Protein 1N71 (pdb70)

Sequence (718 aa):
MIISEFDRNNPVLKDQLSDLLRLTWPEEYGDSSAEEVEEMMNPERIAVAAVDQDELVGFIGAIPQYGITGWELHPLVVESSRRKNQIGTRLVNYLEKEVASRGGITIYLGTDDLDHGTTLSQTDLYEHTFDKVASIQNLREHPYEFYEKLGYKIVGVLPNANGWDKPDIWMAKTIIPRPDMIISEFDRNNPVLKDQLSDLLRLTWPEEYGDSSAEEVEEMMNPERIAVAAVDQDELVGFIGAIPQYGITGWELHPLVVESSRRKNQIGTRLVNYLEKEVASRGGITIYLGTDDLDHGTTLSQTDLYEHTFDKVASIQNLREHPYEFYEKLGYKIVGVLPNANGWDKPDIWMAKTIIPRPMIISEFDRNNPVLKDQLSDLLRLTWPEEYGDSSAEEVEEMMNPERIAVAAVDQDELVGFIGAIPQYGITGWELHPLVVESSRRKNQIGTRLVNYLEKEVASRGGITIYLGTDDLDHGTTLSQTDLYEHTFDKVASIQNLREHPYEFYEKLGYKIVGVLPNANGWDKPDIWMAKTIIPRPMIISEFDRNNPVLKDQLSDLLRLTWPEEYGDSSAEEVEEMMNPERIAVAAVDQDELVGFIGAIPQYGITGWELHPLVVESSRRKNQIGTRLVNYLEKEVASRGGITIYLGTDDLDHGTTLSQTDLYEHTFDKVASIQNLREHPYEFYEKLGYKIVGVLPNANGWDKPDIWMAKTIIPRPD

CATH classification: 3.40.630.30

Secondary structure (DSSP, 8-state):
-EEEE--TT-HHHHHHHHHHHHHH-TTTSSSTHHHHHHHHT-TTSEEEEEEETTEEEEEEEEEEEETTTEEEEEEEEE-TTS-SSSHHHHHHHHHHHHHHHTT--EEEEEEE-SSS-BTTSSS-TTSSHHHHHHT--BSS--THHHHHHTT-EEEEEETTTTSTT--EEEEEEE-SPPP-/-EEEE--TT-HHHHHHHHHHHHHH-TTTSSTTHHHHHHHTT-TTSEEEEEEETTEEEEEEEEEEEETTTEEEEEEEEE-GGG-SSSHHHHHHHHHHHHHHHTT--EEEEEEE-SSS-BTTSSS-TTSSHHHHHHT--BSS--THHHHHTTT-EEEEEETTTTSTT--EEEEEEE-S---/-EEEE--TT-HHHHHHHHHHHHHH-TTTSSTTHHHHHHHHT-TTSEEEEEEETTEEEEEEEEEEEETTTEEEEEEEEE-GGG-SSSHHHHHHHHHHHHHHHTT--EEEEEEE--SS-BTTSSS-TTSSHHHHHHT--BSS--THHHHHHTT-EEEEEETTTTSTT--EEEEEEE-S---/-EEEE--TT-HHHHHHHHHHHHHH-TTTSSSSHHHHHHHHT-TTSEEEEEEETTEEEEEEEEEEEETTTEEEEEEEEE-GGG-SSSHHHHHHHHHHHHHHHTT--EEEEEEE-SSS-BTTSSS-TTSSHHHHHHT--BSS--THHHHHHTT-EEEEEETTTTSTT--EEEEEEE-S----

Solvent-accessible surface area: 33744 Å² total; per-residue (Å²): 71,117,23,45,105,10,71,77,131,50,91,94,21,54,88,42,0,6,70,10,0,96,94,41,99,62,176,114,10,50,138,59,0,56,117,52,4,98,103,6,7,57,106,92,32,4,6,0,3,0,26,35,181,108,76,2,0,0,0,0,3,0,21,30,89,32,68,111,21,0,8,40,10,68,8,30,4,15,32,88,54,45,95,120,70,111,9,11,29,100,0,0,54,56,0,18,132,28,0,33,92,92,37,0,10,0,0,18,4,35,14,50,2,87,44,63,1,0,52,0,2,120,34,46,5,44,94,138,2,33,98,44,5,81,61,20,110,43,75,40,88,16,69,6,67,62,20,70,167,24,47,6,68,7,0,0,0,0,1,7,0,42,9,63,27,90,0,4,0,11,0,0,46,31,29,61,123,87,92,200,87,121,41,42,91,8,76,62,134,52,91,95,16,40,88,49,0,13,69,18,0,99,144,43,86,78,165,98,5,34,146,71,3,70,105,40,2,83,88,8,16,66,118,92,36,1,0,0,2,0,29,34,170,93,72,4,0,0,0,0,4,0,16,19,86,34,66,107,28,0,4,40,8,57,8,28,6,14,37,83,100,72,116,185,105,105,12,13,31,145,0,0,56,66,0,19,148,24,0,34,92,93,34,1,14,0,0,18,5,35,13,50,0,94,70,65,1,0,44,0,3,123,33,28,4,58,100,129,3,38,97,46,9,88,75,27,115,43,82,156,148,13,67,7,66,64,21,69,170,28,48,6,78,9,0,0,0,0,0,3,0,38,10,61,27,81,1,4,0,12,0,0,44,33,30,57,121,113,143,62,120,27,50,91,7,79,64,133,37,90,93,17,45,84,58,0,9,69,19,0,87,146,42,94,77,171,108,3,32,153,53,0,75,107,61,3,93,84,6,13,54,119,88,31,0,0,0,2,0,36,31,164,120,81,5,0,0,1,0,4,0,17,20,86,36,67,106,28,0,5,38,8,58,7,27,6,16,36,78,97,76,119,194,90,132,3,12,40,105,0,1,67,68,0,19,156,22,0,35,94,92,34,2,17,0,0,20,5,34,13,51,0,99,70,52,0,0,44,0,3,112,34,44,4,57,97,124,2,41,93,43,9,88,67,29,115,45,85,141,152,12,69,11,63,61,19,71,161,26,46,6,73,9,0,0,0,0,0,4,0,40,10,61,28,75,1,4,0,12,0,0,47,32,30,63,122,103,132,58,118,22,46,106,9,75,63,131,46,88,101,23,52,88,42,0,12,68,9,0,114,108,36,93,54,155,119,20,15,151,49,4,71,117,48,4,104,87,6,9,57,113,96,38,2,4,0,3,0,30,32,158,121,77,4,0,0,0,0,3,0,23,29,86,31,66,109,22,0,7,42,10,66,7,29,3,17,43,79,41,44,89,108,76,116,3,11,26,108,0,0,78,67,0,19,162,25,0,35,93,96,36,0,10,0,0,21,5,36,15,49,1,96,41,53,2,0,52,0,3,120,31,42,4,40,94,134,4,31,99,47,5,78,63,18,112,44,73,42,85,18,71,8,63,62,21,74,162,29,47,6,68,7,0,0,0,0,1,5,0,40,10,63,29,90,1,4,0,12,0,0,46,30,29,58,118,90,84,207

Structure (mmCIF, N/CA/C/O backbone):
data_1N71
#
_entry.id   1N71
#
_cell.length_a   73.190
_cell.length_b   76.920
_cell.length_c   130.150
_cell.angle_alpha   90.00
_cell.angle_beta   90.00
_cell.angle_gamma   90.00
#
_symmetry.space_group_name_H-M   'P 21 21 21'
#
loop_
_entity.id
_entity.type
_entity.pdbx_description
1 polymer "aac(6')-Ii"
2 non-polymer 'COENZYME A'
3 non-polymer 'SULFATE ION'
4 water water
#
loop_
_atom_site.group_PDB
_atom_site.id
_atom_site.type_symbol
_atom_site.label_atom_id
_atom_site.label_alt_id
_atom_site.label_comp_id
_atom_site.label_asym_id
_atom_site.label_entity_id
_atom_site.label_seq_id
_atom_site.pdbx_PDB_ins_code
_atom_site.Cartn_x
_atom_site.Cartn_y
_atom_site.Cartn_z
_atom_site.occupancy
_atom_site.B_iso_or_equiv
_atom_site.auth_seq_id
_atom_site.auth_comp_id
_atom_site.auth_asym_id
_atom_site.auth_atom_id
_atom_site.pdbx_PDB_model_num
ATOM 1 N N . MET A 1 1 ? 16.379 84.926 76.152 1.00 43.93 1 MET A N 1
ATOM 2 C CA . MET A 1 1 ? 16.784 85.710 77.354 1.00 44.19 1 MET A CA 1
ATOM 3 C C . MET A 1 1 ? 17.032 87.168 76.980 1.00 42.76 1 MET A C 1
ATOM 4 O O . MET A 1 1 ? 17.127 87.499 75.798 1.00 42.13 1 MET A O 1
ATOM 9 N N . ILE A 1 2 ? 17.142 88.041 77.977 1.00 40.57 2 ILE A N 1
ATOM 10 C CA . ILE A 1 2 ? 17.334 89.457 77.692 1.00 39.58 2 ILE A CA 1
ATOM 11 C C . ILE A 1 2 ? 18.609 90.117 78.211 1.00 37.38 2 ILE A C 1
ATOM 12 O O . ILE A 1 2 ? 19.155 89.741 79.249 1.00 35.38 2 ILE A O 1
ATOM 17 N N . ILE A 1 3 ? 19.062 91.119 77.462 1.00 35.00 3 ILE A N 1
ATOM 18 C CA . ILE A 1 3 ? 20.251 91.890 77.801 1.00 33.84 3 ILE A CA 1
ATOM 19 C C . ILE A 1 3 ? 19.779 93.264 78.270 1.00 33.29 3 ILE A C 1
ATOM 20 O O . ILE A 1 3 ? 19.120 93.985 77.519 1.00 31.73 3 ILE A O 1
ATOM 25 N N . SER A 1 4 ? 20.105 93.629 79.505 1.00 30.86 4 SER A N 1
ATOM 26 C CA . SER A 1 4 ? 19.691 94.925 80.028 1.00 30.53 4 SER A CA 1
ATOM 27 C C . SER A 1 4 ? 20.685 95.439 81.059 1.00 29.40 4 SER A C 1
ATOM 28 O O . SER A 1 4 ? 21.632 94.742 81.419 1.00 28.33 4 SER A O 1
ATOM 31 N N . GLU A 1 5 ? 20.468 96.663 81.533 1.00 29.51 5 GLU A N 1
ATOM 32 C CA . GLU A 1 5 ? 21.354 97.241 82.533 1.00 30.99 5 GLU A CA 1
ATOM 33 C C . GLU A 1 5 ? 21.244 96.402 83.796 1.00 31.19 5 GLU A C 1
ATOM 34 O O . GLU A 1 5 ? 20.151 96.001 84.197 1.00 29.45 5 GLU A O 1
ATOM 40 N N . PHE A 1 6 ? 22.388 96.130 84.409 1.00 31.62 6 PHE A N 1
ATOM 41 C CA . PHE A 1 6 ? 22.456 95.326 85.622 1.00 32.23 6 PHE A CA 1
ATOM 42 C C . PHE A 1 6 ? 21.836 96.055 86.817 1.00 33.27 6 PHE A C 1
ATOM 43 O O . PHE A 1 6 ? 22.133 97.221 87.060 1.00 33.48 6 PHE A O 1
ATOM 51 N N . ASP A 1 7 ? 20.969 95.367 87.554 1.00 35.28 7 ASP A N 1
ATOM 52 C CA . ASP A 1 7 ? 20.340 95.960 88.733 1.00 36.06 7 ASP A CA 1
ATOM 53 C C . ASP A 1 7 ? 21.345 95.923 89.876 1.00 35.79 7 ASP A C 1
ATOM 54 O O . ASP A 1 7 ? 21.514 94.900 90.537 1.00 34.94 7 ASP A O 1
ATOM 59 N N . ARG A 1 8 ? 22.008 97.050 90.104 1.00 37.40 8 ARG A N 1
ATOM 60 C CA . ARG A 1 8 ? 23.018 97.167 91.149 1.00 39.14 8 ARG A CA 1
ATOM 61 C C . ARG A 1 8 ? 22.492 96.911 92.561 1.00 40.01 8 ARG A C 1
ATOM 62 O O . ARG A 1 8 ? 23.274 96.784 93.502 1.00 40.29 8 ARG A O 1
ATOM 70 N N . ASN A 1 9 ? 21.173 96.829 92.709 1.00 41.70 9 ASN A N 1
ATOM 71 C CA . ASN A 1 9 ? 20.576 96.605 94.021 1.00 42.35 9 ASN A CA 1
ATOM 72 C C . ASN A 1 9 ? 19.992 95.207 94.204 1.00 42.82 9 ASN A C 1
ATOM 73 O O . ASN A 1 9 ? 19.204 94.982 95.123 1.00 43.41 9 ASN A O 1
ATOM 78 N N . ASN A 1 10 ? 20.374 94.268 93.344 1.00 41.94 10 ASN A N 1
ATOM 79 C CA . ASN A 1 10 ? 19.854 92.910 93.448 1.00 41.53 10 ASN A CA 1
ATOM 80 C C . ASN A 1 10 ? 20.901 91.961 94.028 1.00 41.67 10 ASN A C 1
ATOM 81 O O . ASN A 1 10 ? 21.772 91.468 93.310 1.00 41.61 10 ASN A O 1
ATOM 86 N N . PRO A 1 11 ? 20.821 91.690 95.343 1.00 42.00 11 PRO A N 1
ATOM 87 C CA . PRO A 1 11 ? 21.748 90.803 96.052 1.00 40.96 11 PRO A CA 1
ATOM 88 C C . PRO A 1 11 ? 21.943 89.459 95.367 1.00 40.25 11 PRO A C 1
ATOM 89 O O . PRO A 1 11 ? 23.069 88.984 95.226 1.00 40.76 11 PRO A O 1
ATOM 93 N N . VAL A 1 12 ? 20.841 88.849 94.943 1.00 40.34 12 VAL A N 1
ATOM 94 C CA . VAL A 1 12 ? 20.897 87.554 94.278 1.00 39.98 12 VAL A CA 1
ATOM 95 C C . VAL A 1 12 ? 21.714 87.640 92.994 1.00 39.81 12 VAL A C 1
ATOM 96 O O . VAL A 1 12 ? 22.619 86.833 92.770 1.00 39.82 12 VAL A O 1
ATOM 100 N N . LEU A 1 13 ? 21.392 88.618 92.152 1.00 39.65 13 LEU A N 1
ATOM 101 C CA . LEU A 1 13 ? 22.113 88.810 90.897 1.00 39.07 13 LEU A CA 1
ATOM 102 C C . LEU A 1 13 ? 23.594 89.047 91.162 1.00 37.97 13 LEU A C 1
ATOM 103 O O . LEU A 1 13 ? 24.453 88.462 90.503 1.00 37.76 13 LEU A O 1
ATOM 108 N N . LYS A 1 14 ? 23.893 89.906 92.129 1.00 38.63 14 LYS A N 1
ATOM 109 C CA . LYS A 1 14 ? 25.279 90.193 92.460 1.00 39.41 14 LYS A CA 1
ATOM 110 C C . LYS A 1 14 ? 25.997 88.940 92.952 1.00 39.72 14 LYS A C 1
ATOM 111 O O . LYS A 1 14 ? 27.214 88.822 92.814 1.00 40.31 14 LYS A O 1
ATOM 117 N N . ASP A 1 15 ? 25.241 88.000 93.513 1.00 40.37 15 ASP A N 1
ATOM 118 C CA . ASP A 1 15 ? 25.829 86.753 93.989 1.00 40.80 15 ASP A CA 1
ATOM 119 C C . ASP A 1 15 ? 26.222 85.879 92.808 1.00 39.43 15 ASP A C 1
ATOM 120 O O . ASP A 1 15 ? 27.308 85.295 92.787 1.00 39.23 15 ASP A O 1
ATOM 125 N N . GLN A 1 16 ? 25.333 85.792 91.823 1.00 37.50 16 GLN A N 1
ATOM 126 C CA . GLN A 1 16 ? 25.590 84.987 90.639 1.00 35.03 16 GLN A CA 1
ATOM 127 C C . GLN A 1 16 ? 26.790 85.548 89.883 1.00 33.25 16 GLN A C 1
ATOM 128 O O . GLN A 1 16 ? 27.590 84.794 89.329 1.00 32.02 16 GLN A O 1
ATOM 134 N N . LEU A 1 17 ? 26.916 86.872 89.867 1.00 32.58 17 LEU A N 1
ATOM 135 C CA . LEU A 1 17 ? 28.036 87.509 89.183 1.00 32.18 17 LEU A CA 1
ATOM 136 C C . LEU A 1 17 ? 29.330 87.094 89.869 1.00 33.23 17 LEU A C 1
ATOM 137 O O . LEU A 1 17 ? 30.314 86.748 89.215 1.00 32.95 17 LEU A O 1
ATOM 142 N N . SER A 1 18 ? 29.315 87.126 91.197 1.00 35.32 18 SER A N 1
ATOM 143 C CA . SER A 1 18 ? 30.480 86.743 91.984 1.00 37.62 18 SER A CA 1
ATOM 144 C C . SER A 1 18 ? 30.908 85.319 91.639 1.00 38.85 18 SER A C 1
ATOM 145 O O . SER A 1 18 ? 32.077 85.065 91.356 1.00 38.94 18 SER A O 1
ATOM 148 N N . ASP A 1 19 ? 29.958 84.391 91.663 1.00 40.70 19 ASP A N 1
ATOM 149 C CA . ASP A 1 19 ? 30.263 83.004 91.340 1.00 41.92 19 ASP A CA 1
ATOM 150 C C . ASP A 1 19 ? 30.838 82.925 89.932 1.00 42.29 19 ASP A C 1
ATOM 151 O O . ASP A 1 19 ? 31.931 82.393 89.721 1.00 42.86 19 ASP A O 1
ATOM 156 N N . LEU A 1 20 ? 30.095 83.470 88.974 1.00 41.34 20 LEU A N 1
ATOM 157 C CA . LEU A 1 20 ? 30.507 83.465 87.579 1.00 40.32 20 LEU A CA 1
ATOM 158 C C . LEU A 1 20 ? 31.942 83.952 87.408 1.00 39.68 20 LEU A C 1
ATOM 159 O O . LEU A 1 20 ? 32.695 83.413 86.597 1.00 38.79 20 LEU A O 1
ATOM 164 N N . LEU A 1 21 ? 32.318 84.971 88.173 1.00 39.42 21 LEU A N 1
ATOM 165 C CA . LEU A 1 21 ? 33.668 85.520 88.101 1.00 39.84 21 LEU A CA 1
ATOM 166 C C . LEU A 1 21 ? 34.670 84.581 88.761 1.00 40.71 21 LEU A C 1
ATOM 167 O O . LEU A 1 21 ? 35.771 84.381 88.251 1.00 41.18 21 LEU A O 1
ATOM 172 N N . ARG A 1 22 ? 34.280 84.013 89.898 1.00 42.34 22 ARG A N 1
ATOM 173 C CA . ARG A 1 22 ? 35.137 83.090 90.637 1.00 43.67 22 ARG A CA 1
ATOM 174 C C . ARG A 1 22 ? 35.379 81.814 89.838 1.00 45.21 22 ARG A C 1
ATOM 175 O O . ARG A 1 22 ? 36.505 81.324 89.759 1.00 45.55 22 ARG A O 1
ATOM 183 N N . LEU A 1 23 ? 34.315 81.277 89.252 1.00 46.83 23 LEU A N 1
ATOM 184 C CA . LEU A 1 23 ? 34.415 80.060 88.460 1.00 48.44 23 LEU A CA 1
ATOM 185 C C . LEU A 1 23 ? 35.312 80.283 87.249 1.00 49.86 23 LEU A C 1
ATOM 186 O O . LEU A 1 23 ? 36.266 79.536 87.020 1.00 49.97 23 LEU A O 1
ATOM 191 N N . THR A 1 24 ? 34.999 81.324 86.482 1.00 50.75 24 THR A N 1
ATOM 192 C CA . THR A 1 24 ? 35.747 81.666 85.276 1.00 51.19 24 THR A CA 1
ATOM 193 C C . THR A 1 24 ? 37.214 81.990 85.549 1.00 52.84 24 THR A C 1
ATOM 194 O O . THR A 1 24 ? 38.111 81.433 84.914 1.00 53.31 24 THR A O 1
ATOM 198 N N . TRP A 1 25 ? 37.452 82.899 86.489 1.00 54.25 25 TRP A N 1
ATOM 199 C CA . TRP A 1 25 ? 38.807 83.306 86.845 1.00 56.04 25 TRP A CA 1
ATOM 200 C C . TRP A 1 25 ? 39.045 83.109 88.337 1.00 56.53 25 TRP A C 1
ATOM 201 O O . TRP A 1 25 ? 39.027 84.067 89.107 1.00 56.80 25 TRP A O 1
ATOM 212 N N . PRO A 1 26 ? 39.279 81.859 88.764 1.00 57.42 26 PRO A N 1
ATOM 213 C CA . PRO A 1 26 ? 39.519 81.545 90.176 1.00 58.02 26 PRO A CA 1
ATOM 214 C C . PRO A 1 26 ? 40.795 82.167 90.738 1.00 58.59 26 PRO A C 1
ATOM 215 O O . PRO A 1 26 ? 40.864 82.500 91.922 1.00 59.12 26 PRO A O 1
ATOM 219 N N . GLU A 1 27 ? 41.800 82.325 89.883 1.00 59.10 27 GLU A N 1
ATOM 220 C CA . GLU A 1 27 ? 43.077 82.899 90.292 1.00 59.68 27 GLU A CA 1
ATOM 221 C C . GLU A 1 27 ? 43.021 84.422 90.355 1.00 60.49 27 GLU A C 1
ATOM 222 O O . GLU A 1 27 ? 43.849 85.055 91.013 1.00 61.06 27 GLU A O 1
ATOM 228 N N . GLU A 1 28 ? 42.040 85.006 89.673 1.00 61.02 28 GLU A N 1
ATOM 229 C CA . GLU A 1 28 ? 41.896 86.456 89.642 1.00 61.34 28 GLU A CA 1
ATOM 230 C C . GLU A 1 28 ? 40.782 86.957 90.560 1.00 60.87 28 GLU A C 1
ATOM 231 O O . GLU A 1 28 ? 40.775 88.122 90.955 1.00 60.71 28 GLU A O 1
ATOM 237 N N . TYR A 1 29 ? 39.847 86.074 90.898 1.00 60.52 29 TYR A N 1
ATOM 238 C CA . TYR A 1 29 ? 38.728 86.430 91.767 1.00 60.61 29 TYR A CA 1
ATOM 239 C C . TYR A 1 29 ? 38.531 85.392 92.872 1.00 61.05 29 TYR A C 1
ATOM 240 O O . TYR A 1 29 ? 37.544 84.654 92.879 1.00 60.63 29 TYR A O 1
ATOM 249 N N . GLY A 1 30 ? 39.473 85.345 93.808 1.00 61.55 30 GLY A N 1
ATOM 250 C CA . GLY A 1 30 ? 39.382 84.390 94.895 1.00 62.20 30 GLY A CA 1
ATOM 251 C C . GLY A 1 30 ? 38.737 84.944 96.151 1.00 62.78 30 GLY A C 1
ATOM 252 O O . GLY A 1 30 ? 37.593 84.614 96.468 1.00 63.02 30 GLY A O 1
ATOM 253 N N . ASP A 1 31 ? 39.470 85.791 96.867 1.00 63.26 31 ASP A N 1
ATOM 254 C CA . ASP A 1 31 ? 38.974 86.378 98.106 1.00 63.39 31 ASP A CA 1
ATOM 255 C C . ASP A 1 31 ? 38.064 87.583 97.884 1.00 63.44 31 ASP A C 1
ATOM 256 O O . ASP A 1 31 ? 36.853 87.501 98.094 1.00 64.02 31 ASP A O 1
ATOM 261 N N . SER A 1 32 ? 38.653 88.698 97.461 1.00 63.02 32 SER A N 1
ATOM 262 C CA . SER A 1 32 ? 37.901 89.930 97.230 1.00 62.02 32 SER A CA 1
ATOM 263 C C . SER A 1 32 ? 36.952 89.862 96.033 1.00 60.92 32 SER A C 1
ATOM 264 O O . SER A 1 32 ? 36.672 90.880 95.400 1.00 61.05 32 SER A O 1
ATOM 267 N N . SER A 1 33 ? 36.457 88.667 95.730 1.00 59.56 33 SER A N 1
ATOM 268 C CA . SER A 1 33 ? 35.536 88.482 94.613 1.00 57.99 33 SER A CA 1
ATOM 269 C C . SER A 1 33 ? 34.325 89.401 94.745 1.00 56.75 33 SER A C 1
ATOM 270 O O . SER A 1 33 ? 34.132 90.311 93.939 1.00 56.49 33 SER A O 1
ATOM 273 N N . ALA A 1 34 ? 33.510 89.155 95.765 1.00 54.86 34 ALA A N 1
ATOM 274 C CA . ALA A 1 34 ? 32.323 89.966 96.003 1.00 53.13 34 ALA A CA 1
ATOM 275 C C . ALA A 1 34 ? 32.709 91.438 96.130 1.00 51.84 34 ALA A C 1
ATOM 276 O O . ALA A 1 34 ? 31.876 92.328 95.959 1.00 51.39 34 ALA A O 1
ATOM 278 N N . GLU A 1 35 ? 33.981 91.689 96.422 1.00 49.93 35 GLU A N 1
ATOM 279 C CA . GLU A 1 35 ? 34.463 93.053 96.577 1.00 48.19 35 GLU A CA 1
ATOM 280 C C . GLU A 1 35 ? 34.649 93.733 95.224 1.00 46.86 35 GLU A C 1
ATOM 281 O O . GLU A 1 35 ? 34.234 94.877 95.031 1.00 46.14 35 GLU A O 1
ATOM 287 N N . GLU A 1 36 ? 35.275 93.029 94.287 1.00 45.14 36 GLU A N 1
ATOM 288 C CA . GLU A 1 36 ? 35.489 93.582 92.957 1.00 44.43 36 GLU A CA 1
ATOM 289 C C . GLU A 1 36 ? 34.138 93.758 92.274 1.00 43.24 36 GLU A C 1
ATOM 290 O O . GLU A 1 36 ? 33.981 94.601 91.392 1.00 41.91 36 GLU A O 1
ATOM 296 N N . VAL A 1 37 ? 33.163 92.959 92.697 1.00 42.19 37 VAL A N 1
ATOM 297 C CA . VAL A 1 37 ? 31.819 93.041 92.144 1.00 41.67 37 VAL A CA 1
ATOM 298 C C . VAL A 1 37 ? 31.252 94.415 92.480 1.00 41.32 37 VAL A C 1
ATOM 299 O O . VAL A 1 37 ? 30.647 95.079 91.635 1.00 40.83 37 VAL A O 1
ATOM 303 N N . GLU A 1 38 ? 31.458 94.837 93.722 1.00 40.80 38 GLU A N 1
ATOM 304 C CA . GLU A 1 38 ? 30.978 96.135 94.176 1.00 40.34 38 GLU A CA 1
ATOM 305 C C . GLU A 1 38 ? 31.666 97.236 93.382 1.00 39.40 38 GLU A C 1
ATOM 306 O O . GLU A 1 38 ? 31.062 98.262 93.063 1.00 37.96 38 GLU A O 1
ATOM 312 N N . GLU A 1 39 ? 32.937 97.009 93.064 1.00 37.64 39 GLU A N 1
ATOM 313 C CA . GLU A 1 39 ? 33.723 97.965 92.297 1.00 37.05 39 GLU A CA 1
ATOM 314 C C . GLU A 1 39 ? 33.104 98.153 90.911 1.00 34.37 39 GLU A C 1
ATOM 315 O O . GLU A 1 39 ? 33.135 99.247 90.341 1.00 33.45 39 GLU A O 1
ATOM 321 N N . MET A 1 40 ? 32.525 97.080 90.382 1.00 31.07 40 MET A N 1
ATOM 322 C CA . MET A 1 40 ? 31.890 97.113 89.073 1.00 28.08 40 MET A CA 1
ATOM 323 C C . MET A 1 40 ? 30.514 97.781 89.144 1.00 27.72 40 MET A C 1
ATOM 324 O O . MET A 1 40 ? 29.941 98.154 88.117 1.00 23.69 40 MET A O 1
ATOM 329 N N . MET A 1 41 ? 29.996 97.943 90.360 1.00 27.94 41 MET A N 1
ATOM 330 C CA . MET A 1 41 ? 28.688 98.566 90.564 1.00 28.82 41 MET A CA 1
ATOM 331 C C . MET A 1 41 ? 28.777 100.090 90.667 1.00 29.11 41 MET A C 1
ATOM 332 O O . MET A 1 41 ? 27.757 100.771 90.794 1.00 28.73 41 MET A O 1
ATOM 337 N N . ASN A 1 42 ? 29.996 100.618 90.619 1.00 28.90 42 ASN A N 1
ATOM 338 C CA . ASN A 1 42 ? 30.225 102.060 90.708 1.00 28.65 42 ASN A CA 1
ATOM 339 C C . ASN A 1 42 ? 29.343 102.834 89.720 1.00 28.70 42 ASN A C 1
ATOM 340 O O . ASN A 1 42 ? 29.255 102.482 88.545 1.00 28.25 42 ASN A O 1
ATOM 345 N N . PRO A 1 43 ? 28.680 103.906 90.188 1.00 28.53 43 PRO A N 1
ATOM 346 C CA . PRO A 1 43 ? 27.805 104.725 89.342 1.00 27.76 43 PRO A CA 1
ATOM 347 C C . PRO A 1 43 ? 28.460 105.259 88.066 1.00 26.72 43 PRO A C 1
ATOM 348 O O . PRO A 1 43 ? 27.791 105.432 87.047 1.00 27.42 43 PRO A O 1
ATOM 352 N N . GLU A 1 44 ? 29.763 105.517 88.118 1.00 25.08 44 GLU A N 1
ATOM 353 C CA . GLU A 1 44 ? 30.467 106.046 86.953 1.00 24.38 44 GLU A CA 1
ATOM 354 C C . GLU A 1 44 ? 30.648 104.989 85.873 1.00 22.79 44 GLU A C 1
ATOM 355 O O . GLU A 1 44 ? 30.835 105.315 84.702 1.00 21.45 44 GLU A O 1
ATOM 361 N N . ARG A 1 45 ? 30.598 103.723 86.270 1.00 22.78 45 ARG A N 1
ATOM 362 C CA . ARG A 1 45 ? 30.766 102.628 85.322 1.00 21.77 45 ARG A CA 1
ATOM 363 C C . ARG A 1 45 ? 29.446 102.188 84.730 1.00 21.64 45 ARG A C 1
ATOM 364 O O . ARG A 1 45 ? 28.373 102.590 85.181 1.00 22.01 45 ARG A O 1
ATOM 372 N N . ILE A 1 46 ? 29.541 101.351 83.707 1.00 21.00 46 ILE A N 1
ATOM 373 C CA . ILE A 1 46 ? 28.372 100.797 83.056 1.00 20.56 46 ILE A CA 1
ATOM 374 C C . ILE A 1 46 ? 28.404 99.312 83.400 1.00 21.53 46 ILE A C 1
ATOM 375 O O . ILE A 1 46 ? 29.475 98.692 83.408 1.00 19.62 46 ILE A O 1
ATOM 380 N N . ALA A 1 47 ? 27.237 98.763 83.721 1.00 19.88 47 ALA A N 1
ATOM 381 C CA . ALA A 1 47 ? 27.102 97.358 84.083 1.00 21.14 47 ALA A CA 1
ATOM 382 C C . ALA A 1 47 ? 25.888 96.773 83.366 1.00 22.24 47 ALA A C 1
ATOM 383 O O . ALA A 1 47 ? 24.746 97.138 83.655 1.00 20.20 47 ALA A O 1
ATOM 385 N N . VAL A 1 48 ? 26.147 95.867 82.431 1.00 20.70 48 VAL A N 1
ATOM 386 C CA . VAL A 1 48 ? 25.089 95.240 81.649 1.00 20.69 48 VAL A CA 1
ATOM 387 C C . VAL A 1 48 ? 25.058 93.738 81.885 1.00 21.23 48 VAL A C 1
ATOM 388 O O . VAL A 1 48 ? 26.094 93.075 81.873 1.00 18.89 48 VAL A O 1
ATOM 392 N N . ALA A 1 49 ? 23.861 93.199 82.086 1.00 20.87 49 ALA A N 1
ATOM 393 C CA . ALA A 1 49 ? 23.724 91.774 82.336 1.00 22.83 49 ALA A CA 1
ATOM 394 C C . ALA A 1 49 ? 22.910 91.039 81.290 1.00 23.07 49 ALA A C 1
ATOM 395 O O . ALA A 1 49 ? 22.091 91.626 80.576 1.00 23.99 49 ALA A O 1
ATOM 397 N N . ALA A 1 50 ? 23.167 89.741 81.203 1.00 22.08 50 ALA A N 1
ATOM 398 C CA . ALA A 1 50 ? 22.467 88.857 80.290 1.00 23.57 50 ALA A CA 1
ATOM 399 C C . ALA A 1 50 ? 21.775 87.876 81.224 1.00 25.53 50 ALA A C 1
ATOM 400 O O . ALA A 1 50 ? 22.439 87.129 81.944 1.00 22.26 50 ALA A O 1
ATOM 402 N N . VAL A 1 51 ? 20.447 87.898 81.234 1.00 27.84 51 VAL A N 1
ATOM 403 C CA . VAL A 1 51 ? 19.695 87.015 82.113 1.00 30.97 51 VAL A CA 1
ATOM 404 C C . VAL A 1 51 ? 18.699 86.133 81.378 1.00 33.41 51 VAL A C 1
ATOM 405 O O . VAL A 1 51 ? 17.923 86.602 80.546 1.00 32.62 51 VAL A O 1
ATOM 409 N N . ASP A 1 52 ? 18.742 84.844 81.688 1.00 36.45 52 ASP A N 1
ATOM 410 C CA . ASP A 1 52 ? 17.831 83.883 81.091 1.00 40.01 52 ASP A CA 1
ATOM 411 C C . ASP A 1 52 ? 16.867 83.528 82.212 1.00 41.38 52 ASP A C 1
ATOM 412 O O . ASP A 1 52 ? 17.255 82.898 83.198 1.00 42.47 52 ASP A O 1
ATOM 417 N N . GLN A 1 53 ? 15.615 83.947 82.066 1.00 41.44 53 GLN A N 1
ATOM 418 C CA . GLN A 1 53 ? 14.608 83.700 83.087 1.00 41.45 53 GLN A CA 1
ATOM 419 C C . GLN A 1 53 ? 15.007 84.498 84.328 1.00 40.24 53 GLN A C 1
ATOM 420 O O . GLN A 1 53 ? 14.644 85.668 84.461 1.00 41.13 53 GLN A O 1
ATOM 426 N N . ASP A 1 54 ? 15.773 83.872 85.217 1.00 37.71 54 ASP A N 1
ATOM 427 C CA . ASP A 1 54 ? 16.217 84.528 86.441 1.00 35.23 54 ASP A CA 1
ATOM 428 C C . ASP A 1 54 ? 17.698 84.244 86.690 1.00 34.26 54 ASP A C 1
ATOM 429 O O . ASP A 1 54 ? 18.255 84.640 87.713 1.00 33.79 54 ASP A O 1
ATOM 434 N N . GLU A 1 55 ? 18.331 83.560 85.744 1.00 33.45 55 GLU A N 1
ATOM 435 C CA . GLU A 1 55 ? 19.741 83.205 85.875 1.00 32.50 55 GLU A CA 1
ATOM 436 C C . GLU A 1 55 ? 20.665 84.124 85.089 1.00 30.74 55 GLU A C 1
ATOM 437 O O . GLU A 1 55 ? 20.435 84.388 83.910 1.00 28.88 55 GLU A O 1
ATOM 443 N N . LEU A 1 56 ? 21.707 84.612 85.755 1.00 29.86 56 LEU A N 1
ATOM 444 C CA . LEU A 1 56 ? 22.687 85.485 85.114 1.00 29.21 56 LEU A CA 1
ATOM 445 C C . LEU A 1 56 ? 23.629 84.600 84.307 1.00 28.67 56 LEU A C 1
ATOM 446 O O . LEU A 1 56 ? 24.358 83.786 84.875 1.00 30.21 56 LEU A O 1
ATOM 451 N N . VAL A 1 57 ? 23.620 84.760 82.989 1.00 25.59 57 VAL A N 1
ATOM 452 C CA . VAL A 1 57 ? 24.471 83.951 82.127 1.00 23.94 57 VAL A CA 1
ATOM 453 C C . VAL A 1 57 ? 25.617 84.745 81.499 1.00 23.57 57 VAL A C 1
ATOM 454 O O . VAL A 1 57 ? 26.510 84.167 80.876 1.00 23.58 57 VAL A O 1
ATOM 458 N N . GLY A 1 58 ? 25.589 86.064 81.662 1.00 21.37 58 GLY A N 1
ATOM 459 C CA . GLY A 1 58 ? 26.636 86.893 81.094 1.00 20.77 58 GLY A CA 1
ATOM 460 C C . GLY A 1 58 ? 26.672 88.290 81.684 1.00 20.17 58 GLY A C 1
ATOM 461 O O . GLY A 1 58 ? 25.649 88.827 82.116 1.00 20.68 58 GLY A O 1
ATOM 462 N N . PHE A 1 59 ? 27.857 88.888 81.708 1.00 19.07 59 PHE A N 1
ATOM 463 C CA . PHE A 1 59 ? 28.008 90.226 82.260 1.00 18.27 59 PHE A CA 1
ATOM 464 C C . PHE A 1 59 ? 29.122 90.973 81.544 1.00 16.90 59 PHE A C 1
ATOM 465 O O . PHE A 1 59 ? 30.130 90.381 81.163 1.00 16.79 59 PHE A O 1
ATOM 473 N N . ILE A 1 60 ? 28.928 92.273 81.364 1.00 18.13 60 ILE A N 1
ATOM 474 C CA . ILE A 1 60 ? 29.931 93.111 80.722 1.00 16.28 60 ILE A CA 1
ATOM 475 C C . ILE A 1 60 ? 29.902 94.476 81.397 1.00 16.88 60 ILE A C 1
ATOM 476 O O . ILE A 1 60 ? 28.845 94.954 81.814 1.00 18.39 60 ILE A O 1
ATOM 481 N N . GLY A 1 61 ? 31.070 95.092 81.535 1.00 16.29 61 GLY A N 1
ATOM 482 C CA . GLY A 1 61 ? 31.130 96.399 82.160 1.00 15.10 61 GLY A CA 1
ATOM 483 C C . GLY A 1 61 ? 32.107 97.304 81.436 1.00 16.76 61 GLY A C 1
ATOM 484 O O . GLY A 1 61 ? 32.882 96.844 80.597 1.00 14.52 61 GLY A O 1
ATOM 485 N N . ALA A 1 62 ? 32.061 98.595 81.745 1.00 16.85 62 ALA A N 1
ATOM 486 C CA . ALA A 1 62 ? 32.976 99.549 81.131 1.00 18.08 62 ALA A CA 1
ATOM 487 C C . ALA A 1 62 ? 33.364 100.606 82.154 1.00 18.27 62 ALA A C 1
ATOM 488 O O . ALA A 1 62 ? 32.529 101.067 82.937 1.00 19.74 62 ALA A O 1
ATOM 490 N N . ILE A 1 63 ? 34.638 100.982 82.136 1.00 18.41 63 ILE A N 1
ATOM 491 C CA . ILE A 1 63 ? 35.191 101.975 83.053 1.00 18.44 63 ILE A CA 1
ATOM 492 C C . ILE A 1 63 ? 35.628 103.220 82.278 1.00 17.64 63 ILE A C 1
ATOM 493 O O . ILE A 1 63 ? 36.352 103.117 81.290 1.00 18.08 63 ILE A O 1
ATOM 498 N N . PRO A 1 64 ? 35.186 104.413 82.706 1.00 18.38 64 PRO A N 1
ATOM 499 C CA . PRO A 1 64 ? 35.601 105.620 81.983 1.00 19.10 64 PRO A CA 1
ATOM 500 C C . PRO A 1 64 ? 37.037 105.938 82.402 1.00 19.92 64 PRO A C 1
ATOM 501 O O . PRO A 1 64 ? 37.283 106.262 83.561 1.00 22.69 64 PRO A O 1
ATOM 505 N N . GLN A 1 65 ? 37.979 105.833 81.467 1.00 18.88 65 GLN A N 1
ATOM 506 C CA . GLN A 1 65 ? 39.385 106.080 81.770 1.00 18.76 65 GLN A CA 1
ATOM 507 C C . GLN A 1 65 ? 39.904 107.425 81.263 1.00 18.34 65 GLN A C 1
ATOM 508 O O . GLN A 1 65 ? 40.859 107.971 81.823 1.00 19.75 65 GLN A O 1
ATOM 514 N N . TYR A 1 66 ? 39.293 107.952 80.205 1.00 16.74 66 TYR A N 1
ATOM 515 C CA . TYR A 1 66 ? 39.703 109.252 79.666 1.00 18.80 66 TYR A CA 1
ATOM 516 C C . TYR A 1 66 ? 38.487 110.171 79.584 1.00 18.92 66 TYR A C 1
ATOM 517 O O . TYR A 1 66 ? 37.690 110.072 78.649 1.00 17.80 66 TYR A O 1
ATOM 526 N N . GLY A 1 67 ? 38.349 111.064 80.560 1.00 20.59 67 GLY A N 1
ATOM 527 C CA . GLY A 1 67 ? 37.211 111.964 80.567 1.00 21.89 67 GLY A CA 1
ATOM 528 C C . GLY A 1 67 ? 35.955 111.146 80.351 1.00 22.00 67 GLY A C 1
ATOM 529 O O . GLY A 1 67 ? 35.752 110.138 81.026 1.00 22.52 67 GLY A O 1
ATOM 530 N N . ILE A 1 68 ? 35.120 111.569 79.407 1.00 22.36 68 ILE A N 1
ATOM 531 C CA . ILE A 1 68 ? 33.894 110.842 79.081 1.00 23.64 68 ILE A CA 1
ATOM 532 C C . ILE A 1 68 ? 34.078 110.182 77.713 1.00 21.49 68 ILE A C 1
ATOM 533 O O . ILE A 1 68 ? 33.219 109.438 77.240 1.00 21.46 68 ILE A O 1
ATOM 538 N N . THR A 1 69 ? 35.224 110.452 77.098 1.00 21.01 69 THR A N 1
ATOM 539 C CA . THR A 1 69 ? 35.537 109.961 75.760 1.00 18.47 69 THR A CA 1
ATOM 540 C C . THR A 1 69 ? 36.086 108.544 75.614 1.00 16.55 69 THR A C 1
ATOM 541 O O . THR A 1 69 ? 35.667 107.813 74.719 1.00 18.25 69 THR A O 1
ATOM 545 N N . GLY A 1 70 ? 37.032 108.169 76.468 1.00 16.41 70 GLY A N 1
ATOM 546 C CA . GLY A 1 70 ? 37.632 106.847 76.369 1.00 15.27 70 GLY A CA 1
ATOM 547 C C . GLY A 1 70 ? 37.275 105.888 77.491 1.00 15.24 70 GLY A C 1
ATOM 548 O O . GLY A 1 70 ? 37.571 106.143 78.658 1.00 15.72 70 GLY A O 1
ATOM 549 N N . TRP A 1 71 ? 36.656 104.770 77.123 1.00 15.19 71 TRP A N 1
ATOM 550 C CA . TRP A 1 71 ? 36.235 103.762 78.089 1.00 15.83 71 TRP A CA 1
ATOM 551 C C . TRP A 1 71 ? 36.932 102.419 77.896 1.00 14.41 71 TRP A C 1
ATOM 552 O O . TRP A 1 71 ? 37.192 102.005 76.769 1.00 14.21 71 TRP A O 1
ATOM 563 N N . GLU A 1 72 ? 37.218 101.745 79.006 1.00 14.44 72 GLU A N 1
ATOM 564 C CA . GLU A 1 72 ? 37.840 100.428 78.967 1.00 14.55 72 GLU A CA 1
ATOM 565 C C . GLU A 1 72 ? 36.782 99.362 79.216 1.00 15.80 72 GLU A C 1
ATOM 566 O O . GLU A 1 72 ? 36.089 99.395 80.239 1.00 16.43 72 GLU A O 1
ATOM 572 N N . LEU A 1 73 ? 36.660 98.424 78.281 1.00 14.58 73 LEU A N 1
ATOM 573 C CA . LEU A 1 73 ? 35.711 97.327 78.403 1.00 15.50 73 LEU A CA 1
ATOM 574 C C . LEU A 1 73 ? 36.298 96.364 79.433 1.00 18.62 73 LEU A C 1
ATOM 575 O O . LEU A 1 73 ? 37.389 95.816 79.238 1.00 17.14 73 LEU A O 1
ATOM 580 N N . HIS A 1 74 ? 35.585 96.174 80.538 1.00 16.72 74 HIS A N 1
ATOM 581 C CA . HIS A 1 74 ? 36.058 95.282 81.591 1.00 20.38 74 HIS A CA 1
ATOM 582 C C . HIS A 1 74 ? 35.008 95.121 82.686 1.00 18.15 74 HIS A C 1
ATOM 583 O O . HIS A 1 74 ? 34.543 96.104 83.256 1.00 18.72 74 HIS A O 1
ATOM 590 N N . PRO A 1 75 ? 34.598 93.877 82.965 1.00 17.83 75 PRO A N 1
ATOM 591 C CA . PRO A 1 75 ? 35.072 92.662 82.300 1.00 16.34 75 PRO A CA 1
ATOM 592 C C . PRO A 1 75 ? 34.019 92.205 81.297 1.00 17.54 75 PRO A C 1
ATOM 593 O O . PRO A 1 75 ? 33.039 92.911 81.043 1.00 15.76 75 PRO A O 1
ATOM 597 N N . LEU A 1 76 ? 34.239 91.031 80.720 1.00 15.74 76 LEU A N 1
ATOM 598 C CA . LEU A 1 76 ? 33.285 90.427 79.801 1.00 16.60 76 LEU A CA 1
ATOM 599 C C . LEU A 1 76 ? 33.345 88.938 80.086 1.00 17.85 76 LEU A C 1
ATOM 600 O O . LEU A 1 76 ? 34.377 88.296 79.883 1.00 16.19 76 LEU A O 1
ATOM 605 N N . VAL A 1 77 ? 32.243 88.392 80.575 1.00 18.75 77 VAL A N 1
ATOM 606 C CA . VAL A 1 77 ? 32.201 86.977 80.884 1.00 20.51 77 VAL A CA 1
ATOM 607 C C . VAL A 1 77 ? 30.836 86.400 80.553 1.00 20.64 77 VAL A C 1
ATOM 608 O O . VAL A 1 77 ? 29.805 87.033 80.787 1.00 19.67 77 VAL A O 1
ATOM 612 N N . VAL A 1 78 ? 30.856 85.201 79.986 1.00 20.33 78 VAL A N 1
ATOM 613 C CA . VAL A 1 78 ? 29.657 84.471 79.616 1.00 22.77 78 VAL A CA 1
ATOM 614 C C . VAL A 1 78 ? 29.844 83.075 80.203 1.00 24.27 78 VAL A C 1
ATOM 615 O O . VAL A 1 78 ? 30.920 82.495 80.067 1.00 22.42 78 VAL A O 1
ATOM 619 N N . GLU A 1 79 ? 28.822 82.539 80.866 1.00 25.64 79 GLU A N 1
ATOM 620 C CA . GLU A 1 79 ? 28.948 81.196 81.437 1.00 27.41 79 GLU A CA 1
ATOM 621 C C . GLU A 1 79 ? 29.545 80.285 80.378 1.00 27.57 79 GLU A C 1
ATOM 622 O O . GLU A 1 79 ? 29.077 80.262 79.241 1.00 27.15 79 GLU A O 1
ATOM 628 N N . SER A 1 80 ? 30.573 79.533 80.754 1.00 29.20 80 SER A N 1
ATOM 629 C CA . SER A 1 80 ? 31.240 78.638 79.817 1.00 32.04 80 SER A CA 1
ATOM 630 C C . SER A 1 80 ? 30.282 77.644 79.177 1.00 33.25 80 SER A C 1
ATOM 631 O O . SER A 1 80 ? 30.582 77.075 78.129 1.00 35.14 80 SER A O 1
ATOM 634 N N . SER A 1 81 ? 29.126 77.441 79.803 1.00 34.72 81 SER A N 1
ATOM 635 C CA . SER A 1 81 ? 28.137 76.509 79.284 1.00 34.60 81 SER A CA 1
ATOM 636 C C . SER A 1 81 ? 27.099 77.181 78.385 1.00 34.75 81 SER A C 1
ATOM 637 O O . SER A 1 81 ? 26.205 76.518 77.865 1.00 35.54 81 SER A O 1
ATOM 640 N N . ARG A 1 82 ? 27.218 78.492 78.192 1.00 32.33 82 ARG A N 1
ATOM 641 C CA . ARG A 1 82 ? 26.260 79.212 77.356 1.00 29.54 82 ARG A CA 1
ATOM 642 C C . ARG A 1 82 ? 26.926 79.993 76.229 1.00 27.93 82 ARG A C 1
ATOM 643 O O . ARG A 1 82 ? 26.293 80.830 75.583 1.00 24.82 82 ARG A O 1
ATOM 651 N N . ARG A 1 83 ? 28.202 79.712 75.994 1.00 23.87 83 ARG A N 1
ATOM 652 C CA . ARG A 1 83 ? 28.956 80.399 74.958 1.00 22.69 83 ARG A CA 1
ATOM 653 C C . ARG A 1 83 ? 28.604 79.952 73.546 1.00 24.75 83 ARG A C 1
ATOM 654 O O . ARG A 1 83 ? 27.912 78.950 73.348 1.00 23.24 83 ARG A O 1
ATOM 662 N N . LYS A 1 84 ? 29.076 80.724 72.570 1.00 23.71 84 LYS A N 1
ATOM 663 C CA . LYS A 1 84 ? 28.846 80.445 71.160 1.00 24.76 84 LYS A CA 1
ATOM 664 C C . LYS A 1 84 ? 27.396 80.592 70.702 1.00 25.13 84 LYS A C 1
ATOM 665 O O . LYS A 1 84 ? 26.966 79.920 69.762 1.00 26.37 84 LYS A O 1
ATOM 671 N N . ASN A 1 85 ? 26.640 81.460 71.364 1.00 24.00 85 ASN A N 1
ATOM 672 C CA . ASN A 1 85 ? 25.255 81.695 70.963 1.00 25.31 85 ASN A CA 1
ATOM 673 C C . ASN A 1 85 ? 24.896 83.178 71.014 1.00 22.88 85 ASN A C 1
ATOM 674 O O . ASN A 1 85 ? 23.810 83.546 71.454 1.00 22.74 85 ASN A O 1
ATOM 679 N N . GLN A 1 86 ? 25.833 84.021 70.586 1.00 20.46 86 GLN A N 1
ATOM 680 C CA . GLN A 1 86 ? 25.633 85.469 70.520 1.00 21.21 86 GLN A CA 1
ATOM 681 C C . GLN A 1 86 ? 25.459 86.252 71.821 1.00 19.67 86 GLN A C 1
ATOM 682 O O . GLN A 1 86 ? 25.185 87.448 71.779 1.00 19.44 86 GLN A O 1
ATOM 688 N N . ILE A 1 87 ? 25.601 85.602 72.970 1.00 19.92 87 ILE A N 1
ATOM 689 C CA . ILE A 1 87 ? 25.448 86.320 74.231 1.00 18.40 87 ILE A CA 1
ATOM 690 C C . ILE A 1 87 ? 26.525 87.407 74.323 1.00 18.14 87 ILE A C 1
ATOM 691 O O . ILE A 1 87 ? 26.239 88.552 74.669 1.00 15.11 87 ILE A O 1
ATOM 696 N N . GLY A 1 88 ? 27.761 87.044 74.000 1.00 17.06 88 GLY A N 1
ATOM 697 C CA . GLY A 1 88 ? 28.843 88.012 74.044 1.00 17.59 88 GLY A CA 1
ATOM 698 C C . GLY A 1 88 ? 28.626 89.164 73.074 1.00 17.25 88 GLY A C 1
ATOM 699 O O . GLY A 1 88 ? 28.871 90.327 73.405 1.00 17.10 88 GLY A O 1
ATOM 700 N N . THR A 1 89 ? 28.168 88.845 71.869 1.00 17.03 89 THR A N 1
ATOM 701 C CA . THR A 1 89 ? 27.931 89.866 70.855 1.00 17.04 89 THR A CA 1
ATOM 702 C C . THR A 1 89 ? 26.873 90.845 71.344 1.00 17.33 89 THR A C 1
ATOM 703 O O . THR A 1 89 ? 27.044 92.063 71.264 1.00 17.95 89 THR A O 1
ATOM 707 N N . ARG A 1 90 ? 25.775 90.305 71.854 1.00 14.84 90 ARG A N 1
ATOM 708 C CA . ARG A 1 90 ? 24.693 91.141 72.348 1.00 16.26 90 ARG A CA 1
ATOM 709 C C . ARG A 1 90 ? 25.139 92.015 73.519 1.00 16.34 90 ARG A C 1
ATOM 710 O O . ARG A 1 90 ? 24.710 93.165 73.642 1.00 17.14 90 ARG A O 1
ATOM 718 N N . LEU A 1 91 ? 26.012 91.486 74.372 1.00 14.32 91 LEU A N 1
ATOM 719 C CA . LEU A 1 91 ? 26.512 92.263 75.504 1.00 12.83 91 LEU A CA 1
ATOM 720 C C . LEU A 1 91 ? 27.403 93.407 75.023 1.00 13.45 91 LEU A C 1
ATOM 721 O O . LEU A 1 91 ? 27.292 94.536 75.498 1.00 14.04 91 LEU A O 1
ATOM 726 N N . VAL A 1 92 ? 28.293 93.116 74.082 1.00 14.70 92 VAL A N 1
ATOM 727 C CA . VAL A 1 92 ? 29.182 94.148 73.567 1.00 15.47 92 VAL A CA 1
ATOM 728 C C . VAL A 1 92 ? 28.397 95.246 72.859 1.00 16.38 92 VAL A C 1
ATOM 729 O O . VAL A 1 92 ? 28.643 96.428 73.078 1.00 15.55 92 VAL A O 1
ATOM 733 N N . ASN A 1 93 ? 27.442 94.859 72.022 1.00 17.76 93 ASN A N 1
ATOM 734 C CA . ASN A 1 93 ? 26.640 95.847 71.313 1.00 19.55 93 ASN A CA 1
ATOM 735 C C . ASN A 1 93 ? 25.824 96.710 72.269 1.00 18.12 93 ASN A C 1
ATOM 736 O O . ASN A 1 93 ? 25.647 97.908 72.032 1.00 17.83 93 ASN A O 1
ATOM 741 N N . TYR A 1 94 ? 25.332 96.115 73.354 1.00 16.85 94 TYR A N 1
ATOM 742 C CA . TYR A 1 94 ? 24.550 96.876 74.321 1.00 16.36 94 TYR A CA 1
ATOM 743 C C . TYR A 1 94 ? 25.486 97.834 75.054 1.00 17.40 94 TYR A C 1
ATOM 744 O O . TYR A 1 94 ? 25.140 98.981 75.319 1.00 16.36 94 TYR A O 1
ATOM 753 N N . LEU A 1 95 ? 26.682 97.359 75.383 1.00 15.95 95 LEU A N 1
ATOM 754 C CA . LEU A 1 95 ? 27.643 98.210 76.064 1.00 16.86 95 LEU A CA 1
ATOM 755 C C . LEU A 1 95 ? 27.947 99.426 75.188 1.00 14.78 95 LEU A C 1
ATOM 756 O O . LEU A 1 95 ? 27.958 100.559 75.663 1.00 16.34 95 LEU A O 1
ATOM 761 N N . GLU A 1 96 ? 28.192 99.181 73.907 1.00 15.29 96 GLU A N 1
ATOM 762 C CA . GLU A 1 96 ? 28.510 100.265 72.984 1.00 15.87 96 GLU A CA 1
ATOM 763 C C . GLU A 1 96 ? 27.416 101.328 72.935 1.00 17.57 96 GLU A C 1
ATOM 764 O O . GLU A 1 96 ? 27.712 102.518 72.896 1.00 16.67 96 GLU A O 1
ATOM 770 N N . LYS A 1 97 ? 26.155 100.906 72.966 1.00 15.97 97 LYS A N 1
ATOM 771 C CA . LYS A 1 97 ? 25.053 101.863 72.956 1.00 17.39 97 LYS A CA 1
ATOM 772 C C . LYS A 1 97 ? 25.081 102.706 74.235 1.00 18.05 97 LYS A C 1
ATOM 773 O O . LYS A 1 97 ? 24.896 103.926 74.188 1.00 17.93 97 LYS A O 1
ATOM 779 N N . GLU A 1 98 ? 25.324 102.056 75.376 1.00 17.46 98 GLU A N 1
ATOM 780 C CA . GLU A 1 98 ? 25.375 102.742 76.669 1.00 18.14 98 GLU A CA 1
ATOM 781 C C . GLU A 1 98 ? 26.521 103.750 76.743 1.00 17.95 98 GLU A C 1
ATOM 782 O O . GLU A 1 98 ? 26.344 104.869 77.226 1.00 17.25 98 GLU A O 1
ATOM 788 N N . VAL A 1 99 ? 27.700 103.350 76.275 1.00 16.60 99 VAL A N 1
ATOM 789 C CA . VAL A 1 99 ? 28.854 104.239 76.302 1.00 16.35 99 VAL A CA 1
ATOM 790 C C . VAL A 1 99 ? 28.586 105.453 75.417 1.00 16.24 99 VAL A C 1
ATOM 791 O O . VAL A 1 99 ? 28.811 106.594 75.816 1.00 17.58 99 VAL A O 1
ATOM 795 N N . ALA A 1 100 ? 28.088 105.203 74.214 1.00 18.47 100 ALA A N 1
ATOM 796 C CA . ALA A 1 100 ? 27.796 106.290 73.287 1.00 18.61 100 ALA A CA 1
ATOM 797 C C . ALA A 1 100 ? 26.841 107.301 73.908 1.00 18.49 100 ALA A C 1
ATOM 798 O O . ALA A 1 100 ? 27.035 108.506 73.769 1.00 18.96 100 ALA A O 1
ATOM 800 N N . SER A 1 101 ? 25.813 106.805 74.593 1.00 19.88 101 SER A N 1
ATOM 801 C CA . SER A 1 101 ? 24.813 107.677 75.204 1.00 22.76 101 SER A CA 1
ATOM 802 C C . SER A 1 101 ? 25.386 108.588 76.281 1.00 23.05 101 SER A C 1
ATOM 803 O O . SER A 1 101 ? 24.753 109.569 76.668 1.00 24.41 101 SER A O 1
ATOM 806 N N . ARG A 1 102 ? 26.580 108.270 76.772 1.00 22.15 102 ARG A N 1
ATOM 807 C CA . ARG A 1 102 ? 27.205 109.100 77.794 1.00 20.07 102 ARG A CA 1
ATOM 808 C C . ARG A 1 102 ? 28.251 110.026 77.186 1.00 18.10 102 ARG A C 1
ATOM 809 O O . ARG A 1 102 ? 29.011 110.663 77.903 1.00 18.00 102 ARG A O 1
ATOM 817 N N . GLY A 1 103 ? 28.287 110.095 75.860 1.00 18.90 103 GLY A N 1
ATOM 818 C CA . GLY A 1 103 ? 29.251 110.956 75.194 1.00 18.01 103 GLY A CA 1
ATOM 819 C C . GLY A 1 103 ? 30.553 110.245 74.864 1.00 19.17 103 GLY A C 1
ATOM 820 O O . GLY A 1 103 ? 31.519 110.875 74.430 1.00 18.00 103 GLY A O 1
ATOM 821 N N . GLY A 1 104 ? 30.578 108.931 75.076 1.00 18.21 104 GLY A N 1
ATOM 822 C CA . GLY A 1 104 ? 31.770 108.150 74.789 1.00 18.50 104 GLY A CA 1
ATOM 823 C C . GLY A 1 104 ? 32.089 108.077 73.307 1.00 18.13 104 GLY A C 1
ATOM 824 O O . GLY A 1 104 ? 31.189 108.049 72.466 1.00 19.89 104 GLY A O 1
ATOM 825 N N . ILE A 1 105 ? 33.381 108.030 72.992 1.00 17.43 105 ILE A N 1
ATOM 826 C CA . ILE A 1 105 ? 33.856 107.973 71.614 1.00 18.13 105 ILE A CA 1
ATOM 827 C C . ILE A 1 105 ? 34.492 106.625 71.286 1.00 16.20 105 ILE A C 1
ATOM 828 O O . ILE A 1 105 ? 34.266 106.053 70.220 1.00 15.98 105 ILE A O 1
ATOM 833 N N . THR A 1 106 ? 35.308 106.130 72.203 1.00 18.11 106 THR A N 1
ATOM 834 C CA . THR A 1 106 ? 35.998 104.874 71.964 1.00 18.60 106 THR A CA 1
ATOM 835 C C . THR A 1 106 ? 36.034 103.961 73.176 1.00 16.29 106 THR A C 1
ATOM 836 O O . THR A 1 106 ? 36.021 104.407 74.323 1.00 15.60 106 THR A O 1
ATOM 840 N N . ILE A 1 107 ? 36.093 102.669 72.890 1.00 15.47 107 ILE A N 1
ATOM 841 C CA . ILE A 1 107 ? 36.159 101.645 73.909 1.00 13.95 107 ILE A CA 1
ATOM 842 C C . ILE A 1 107 ? 37.388 100.830 73.566 1.00 12.69 107 ILE A C 1
ATOM 843 O O . ILE A 1 107 ? 37.587 100.467 72.408 1.00 13.48 107 ILE A O 1
ATOM 848 N N . TYR A 1 108 ? 38.221 100.565 74.560 1.00 13.26 108 TYR A N 1
ATOM 849 C CA . TYR A 1 108 ? 39.416 99.768 74.336 1.00 14.18 108 TYR A CA 1
ATOM 850 C C . TYR A 1 108 ? 39.462 98.683 75.398 1.00 13.62 108 TYR A C 1
ATOM 851 O O . TYR A 1 108 ? 38.760 98.755 76.403 1.00 13.63 108 TYR A O 1
ATOM 860 N N . LEU A 1 109 ? 40.296 97.679 75.172 1.00 13.47 109 LEU A N 1
ATOM 861 C CA . LEU A 1 109 ? 40.411 96.564 76.094 1.00 13.26 109 LEU A CA 1
ATOM 862 C C . LEU A 1 109 ? 41.775 95.917 75.953 1.00 15.34 109 LEU A C 1
ATOM 863 O O . LEU A 1 109 ? 42.489 96.142 74.973 1.00 12.45 109 LEU A O 1
ATOM 868 N N . GLY A 1 110 ? 42.135 95.127 76.954 1.00 15.37 110 GLY A N 1
ATOM 869 C CA . GLY A 1 110 ? 43.393 94.415 76.923 1.00 17.55 110 GLY A CA 1
ATOM 870 C C . GLY A 1 110 ? 43.074 92.939 77.071 1.00 20.36 110 GLY A C 1
ATOM 871 O O . GLY A 1 110 ? 42.444 92.533 78.051 1.00 21.76 110 GLY A O 1
ATOM 872 N N . THR A 1 111 ? 43.464 92.137 76.086 1.00 20.01 111 THR A N 1
ATOM 873 C CA . THR A 1 111 ? 43.232 90.700 76.144 1.00 21.47 111 THR A CA 1
ATOM 874 C C . THR A 1 111 ? 44.609 90.040 76.144 1.00 21.89 111 THR A C 1
ATOM 875 O O . THR A 1 111 ? 45.364 90.147 75.181 1.00 21.68 111 THR A O 1
ATOM 879 N N . ASP A 1 112 ? 44.937 89.369 77.241 1.00 21.25 112 ASP A N 1
ATOM 880 C CA . ASP A 1 112 ? 46.242 88.740 77.379 1.00 22.16 112 ASP A CA 1
ATOM 881 C C . ASP A 1 112 ? 46.376 87.400 76.666 1.00 20.79 112 ASP A C 1
ATOM 882 O O . ASP A 1 112 ? 45.388 86.736 76.372 1.00 22.30 112 ASP A O 1
ATOM 887 N N . ASP A 1 113 ? 47.616 87.028 76.368 1.00 20.20 113 ASP A N 1
ATOM 888 C CA . ASP A 1 113 ? 47.916 85.763 75.710 1.00 19.44 113 ASP A CA 1
ATOM 889 C C . ASP A 1 113 ? 48.960 85.095 76.601 1.00 19.88 113 ASP A C 1
ATOM 890 O O . ASP A 1 113 ? 50.158 85.321 76.446 1.00 16.54 113 ASP A O 1
ATOM 895 N N . LEU A 1 114 ? 48.489 84.283 77.544 1.00 21.24 114 LEU A N 1
ATOM 896 C CA . LEU A 1 114 ? 49.367 83.602 78.494 1.00 23.85 114 LEU A CA 1
ATOM 897 C C . LEU A 1 114 ? 49.790 82.195 78.084 1.00 24.60 114 LEU A C 1
ATOM 898 O O . LEU A 1 114 ? 50.789 81.683 78.586 1.00 24.60 114 LEU A O 1
ATOM 903 N N . ASP A 1 115 ? 49.037 81.567 77.186 1.00 25.36 115 ASP A N 1
ATOM 904 C CA . ASP A 1 115 ? 49.360 80.204 76.767 1.00 26.16 115 ASP A CA 1
ATOM 905 C C . ASP A 1 115 ? 49.439 79.982 75.261 1.00 25.42 115 ASP A C 1
ATOM 906 O O . ASP A 1 115 ? 48.849 79.035 74.733 1.00 24.94 115 ASP A O 1
ATOM 911 N N . HIS A 1 116 ? 50.176 80.852 74.579 1.00 23.26 116 HIS A N 1
ATOM 912 C CA . HIS A 1 116 ? 50.374 80.748 73.137 1.00 21.19 116 HIS A CA 1
ATOM 913 C C . HIS A 1 116 ? 49.081 80.538 72.334 1.00 20.53 116 HIS A C 1
ATOM 914 O O . HIS A 1 116 ? 48.984 79.626 71.511 1.00 18.04 116 HIS A O 1
ATOM 921 N N . GLY A 1 117 ? 48.097 81.401 72.572 1.00 19.66 117 GLY A N 1
ATOM 922 C CA . GLY A 1 117 ? 46.838 81.313 71.851 1.00 19.11 117 GLY A CA 1
ATOM 923 C C . GLY A 1 117 ? 46.907 82.003 70.501 1.00 17.51 117 GLY A C 1
ATOM 924 O O . GLY A 1 117 ? 46.097 81.727 69.613 1.00 17.41 117 GLY A O 1
ATOM 925 N N . THR A 1 118 ? 47.871 82.910 70.346 1.00 17.06 118 THR A N 1
ATOM 926 C CA . THR A 1 118 ? 48.062 83.644 69.091 1.00 17.38 118 THR A CA 1
ATOM 927 C C . THR A 1 118 ? 49.555 83.724 68.760 1.00 16.21 118 THR A C 1
ATOM 928 O O . THR A 1 118 ? 50.405 83.395 69.587 1.00 15.36 118 THR A O 1
ATOM 932 N N . THR A 1 119 ? 49.867 84.183 67.554 1.00 17.36 119 THR A N 1
ATOM 933 C CA . THR A 1 119 ? 51.256 84.302 67.137 1.00 16.87 119 THR A CA 1
ATOM 934 C C . THR A 1 119 ? 51.978 85.471 67.791 1.00 17.37 119 THR A C 1
ATOM 935 O O . THR A 1 119 ? 53.165 85.681 67.541 1.00 17.95 119 THR A O 1
ATOM 939 N N . LEU A 1 120 ? 51.277 86.233 68.631 1.00 16.08 120 LEU A N 1
ATOM 940 C CA . LEU A 1 120 ? 51.908 87.371 69.299 1.00 16.53 120 LEU A CA 1
ATOM 941 C C . LEU A 1 120 ? 52.638 86.962 70.571 1.00 16.49 120 LEU A C 1
ATOM 942 O O . LEU A 1 120 ? 53.407 87.742 71.129 1.00 17.42 120 LEU A O 1
ATOM 947 N N . SER A 1 121 ? 52.387 85.746 71.041 1.00 17.60 121 SER A N 1
ATOM 948 C CA . SER A 1 121 ? 53.068 85.252 72.231 1.00 17.69 121 SER A CA 1
ATOM 949 C C . SER A 1 121 ? 54.240 84.374 71.777 1.00 18.65 121 SER A C 1
ATOM 950 O O . SER A 1 121 ? 54.309 83.972 70.613 1.00 17.68 121 SER A O 1
ATOM 953 N N . GLN A 1 122 ? 55.155 84.082 72.692 1.00 20.18 122 GLN A N 1
ATOM 954 C CA . GLN A 1 122 ? 56.318 83.261 72.376 1.00 23.33 122 GLN A CA 1
ATOM 955 C C . GLN A 1 122 ? 57.131 83.826 71.221 1.00 23.68 122 GLN A C 1
ATOM 956 O O . GLN A 1 122 ? 57.506 83.109 70.288 1.00 22.05 122 GLN A O 1
ATOM 962 N N . THR A 1 123 ? 57.396 85.125 71.302 1.00 23.85 123 THR A N 1
ATOM 963 C CA . THR A 1 123 ? 58.181 85.840 70.303 1.00 23.89 123 THR A CA 1
ATOM 964 C C . THR A 1 123 ? 58.564 87.186 70.897 1.00 23.84 123 THR A C 1
ATOM 965 O O . THR A 1 123 ? 57.843 87.722 71.737 1.00 23.61 123 THR A O 1
ATOM 969 N N . ASP A 1 124 ? 59.703 87.730 70.479 1.00 24.41 124 ASP A N 1
ATOM 970 C CA . ASP A 1 124 ? 60.136 89.027 70.995 1.00 24.53 124 ASP A CA 1
ATOM 971 C C . ASP A 1 124 ? 59.320 90.099 70.288 1.00 22.94 124 ASP A C 1
ATOM 972 O O . ASP A 1 124 ? 59.548 90.385 69.109 1.00 21.44 124 ASP A O 1
ATOM 977 N N . LEU A 1 125 ? 58.380 90.700 71.011 1.00 21.80 125 LEU A N 1
ATOM 978 C CA . LEU A 1 125 ? 57.511 91.714 70.428 1.00 22.02 125 LEU A CA 1
ATOM 979 C C . LEU A 1 125 ? 58.141 93.062 70.120 1.00 21.85 125 LEU A C 1
ATOM 980 O O . LEU A 1 125 ? 57.500 93.910 69.500 1.00 22.00 125 LEU A O 1
ATOM 985 N N . TYR A 1 126 ? 59.380 93.277 70.553 1.00 20.33 126 TYR A N 1
ATOM 986 C CA . TYR A 1 126 ? 60.048 94.537 70.248 1.00 21.60 126 TYR A CA 1
ATOM 987 C C . TYR A 1 126 ? 60.609 94.471 68.827 1.00 23.44 126 TYR A C 1
ATOM 988 O O . TYR A 1 126 ? 60.958 95.497 68.233 1.00 22.30 126 TYR A O 1
ATOM 997 N N . GLU A 1 127 ? 60.663 93.257 68.283 1.00 22.72 127 GLU A N 1
ATOM 998 C CA . GLU A 1 127 ? 61.166 93.019 66.932 1.00 23.58 127 GLU A CA 1
ATOM 999 C C . GLU A 1 127 ? 60.026 92.891 65.934 1.00 21.57 127 GLU A C 1
ATOM 1000 O O . GLU A 1 127 ? 59.219 91.973 66.036 1.00 21.16 127 GLU A O 1
ATOM 1006 N N . HIS A 1 128 ? 59.967 93.803 64.965 1.00 21.53 128 HIS A N 1
ATOM 1007 C CA . HIS A 1 128 ? 58.916 93.770 63.949 1.00 21.45 128 HIS A CA 1
ATOM 1008 C C . HIS A 1 128 ? 57.553 93.801 64.635 1.00 20.38 128 HIS A C 1
ATOM 1009 O O . HIS A 1 128 ? 56.606 93.127 64.225 1.00 18.43 128 HIS A O 1
ATOM 1016 N N . THR A 1 129 ? 57.482 94.600 65.691 1.00 21.77 129 THR A N 1
ATOM 1017 C CA . THR A 1 129 ? 56.282 94.768 66.494 1.00 20.68 129 THR A CA 1
ATOM 1018 C C . THR A 1 129 ? 54.984 94.816 65.695 1.00 20.11 129 THR A C 1
ATOM 1019 O O . THR A 1 129 ? 54.136 93.933 65.811 1.00 20.57 129 THR A O 1
ATOM 1023 N N . PHE A 1 130 ? 54.832 95.843 64.870 1.00 20.10 130 PHE A N 1
ATOM 1024 C CA . PHE A 1 130 ? 53.604 95.998 64.116 1.00 18.54 130 PHE A CA 1
ATOM 1025 C C . PHE A 1 130 ? 53.390 95.069 62.923 1.00 19.48 130 PHE A C 1
ATOM 1026 O O . PHE A 1 130 ? 52.246 94.849 62.509 1.00 18.12 130 PHE A O 1
ATOM 1034 N N . ASP A 1 131 ? 54.464 94.511 62.371 1.00 17.79 131 ASP A N 1
ATOM 1035 C CA . ASP A 1 131 ? 54.295 93.567 61.273 1.00 19.14 131 ASP A CA 1
ATOM 1036 C C . ASP A 1 131 ? 53.691 92.308 61.883 1.00 17.32 131 ASP A C 1
ATOM 1037 O O . ASP A 1 131 ? 52.843 91.655 61.275 1.00 16.85 131 ASP A O 1
ATOM 1042 N N . LYS A 1 132 ? 54.122 91.981 63.099 1.00 15.08 132 LYS A N 1
ATOM 1043 C CA . LYS A 1 132 ? 53.595 90.813 63.793 1.00 15.98 132 LYS A CA 1
ATOM 1044 C C . LYS A 1 132 ? 52.124 91.044 64.152 1.00 16.41 132 LYS A C 1
ATOM 1045 O O . LYS A 1 132 ? 51.296 90.147 64.008 1.00 17.62 132 LYS A O 1
ATOM 1051 N N . VAL A 1 133 ? 51.800 92.255 64.595 1.00 17.81 133 VAL A N 1
ATOM 1052 C CA . VAL A 1 133 ? 50.421 92.586 64.938 1.00 17.21 133 VAL A CA 1
ATOM 1053 C C . VAL A 1 133 ? 49.539 92.439 63.702 1.00 18.72 133 VAL A C 1
ATOM 1054 O O . VAL A 1 133 ? 48.475 91.825 63.759 1.00 20.02 133 VAL A O 1
ATOM 1058 N N . ALA A 1 134 ? 49.989 92.994 62.581 1.00 17.42 134 ALA A N 1
ATOM 1059 C CA . ALA A 1 134 ? 49.219 92.926 61.342 1.00 17.96 134 ALA A CA 1
ATOM 1060 C C . ALA A 1 134 ? 49.055 91.494 60.815 1.00 17.72 134 ALA A C 1
ATOM 1061 O O . ALA A 1 134 ? 48.037 91.161 60.208 1.00 18.53 134 ALA A O 1
ATOM 1063 N N . SER A 1 135 ? 50.046 90.643 61.054 1.00 18.73 135 SER A N 1
ATOM 1064 C CA . SER A 1 135 ? 49.982 89.264 60.568 1.00 18.96 135 SER A CA 1
ATOM 1065 C C . SER A 1 135 ? 49.546 88.256 61.629 1.00 18.97 135 SER A C 1
ATOM 1066 O O . SER A 1 135 ? 49.717 87.046 61.454 1.00 17.73 135 SER A O 1
ATOM 1069 N N . ILE A 1 136 ? 48.974 88.739 62.726 1.00 17.92 136 ILE A N 1
ATOM 1070 C CA . ILE A 1 136 ? 48.550 87.836 63.793 1.00 16.83 136 ILE A CA 1
ATOM 1071 C C . ILE A 1 136 ? 47.674 86.704 63.269 1.00 16.07 136 ILE A C 1
ATOM 1072 O O . ILE A 1 136 ? 46.874 86.896 62.354 1.00 16.13 136 ILE A O 1
ATOM 1077 N N . GLN A 1 137 ? 47.846 85.519 63.849 1.00 17.20 137 GLN A N 1
ATOM 1078 C CA . GLN A 1 137 ? 47.056 84.347 63.481 1.00 17.17 137 GLN A CA 1
ATOM 1079 C C . GLN A 1 137 ? 46.513 83.758 64.780 1.00 15.56 137 GLN A C 1
ATOM 1080 O O . GLN A 1 137 ? 47.210 83.730 65.792 1.00 13.56 137 GLN A O 1
ATOM 1086 N N . ASN A 1 138 ? 45.268 83.297 64.752 1.00 16.86 138 ASN A N 1
ATOM 1087 C CA . ASN A 1 138 ? 44.654 82.724 65.941 1.00 16.30 138 ASN A CA 1
ATOM 1088 C C . ASN A 1 138 ? 44.977 81.235 66.028 1.00 17.72 138 ASN A C 1
ATOM 1089 O O . ASN A 1 138 ? 44.465 80.428 65.248 1.00 17.09 138 ASN A O 1
ATOM 1094 N N . LEU A 1 139 ? 45.826 80.876 66.982 1.00 16.57 139 LEU A N 1
ATOM 1095 C CA . LEU A 1 139 ? 46.238 79.490 67.146 1.00 18.33 139 LEU A CA 1
ATOM 1096 C C . LEU A 1 139 ? 45.293 78.607 67.952 1.00 20.34 139 LEU A C 1
ATOM 1097 O O . LEU A 1 139 ? 45.015 77.475 67.547 1.00 20.83 139 LEU A O 1
ATOM 1102 N N . ARG A 1 140 ? 44.796 79.112 69.080 1.00 18.86 140 ARG A N 1
ATOM 1103 C CA . ARG A 1 140 ? 43.918 78.309 69.936 1.00 20.26 140 ARG A CA 1
ATOM 1104 C C . ARG A 1 140 ? 42.599 78.970 70.313 1.00 18.39 140 ARG A C 1
ATOM 1105 O O . ARG A 1 140 ? 42.241 79.023 71.484 1.00 20.77 140 ARG A O 1
ATOM 1113 N N . GLU A 1 141 ? 41.869 79.458 69.320 1.00 20.32 141 GLU A N 1
ATOM 1114 C CA . GLU A 1 141 ? 40.602 80.124 69.575 1.00 21.51 141 GLU A CA 1
ATOM 1115 C C . GLU A 1 141 ? 40.739 81.213 70.635 1.00 20.38 141 GLU A C 1
ATOM 1116 O O . GLU A 1 141 ? 39.984 81.249 71.606 1.00 19.93 141 GLU A O 1
ATOM 1122 N N . HIS A 1 142 ? 41.717 82.093 70.447 1.00 19.50 142 HIS A N 1
ATOM 1123 C CA . HIS A 1 142 ? 41.934 83.192 71.373 1.00 18.63 142 HIS A CA 1
ATOM 1124 C C . HIS A 1 142 ? 40.801 84.193 71.148 1.00 17.90 142 HIS A C 1
ATOM 1125 O O . HIS A 1 142 ? 40.419 84.464 70.008 1.00 17.42 142 HIS A O 1
ATOM 1132 N N . PRO A 1 143 ? 40.261 84.767 72.231 1.00 17.07 143 PRO A N 1
ATOM 1133 C CA . PRO A 1 143 ? 39.162 85.730 72.099 1.00 17.15 143 PRO A CA 1
ATOM 1134 C C . PRO A 1 143 ? 39.429 87.045 71.372 1.00 16.32 143 PRO A C 1
ATOM 1135 O O . PRO A 1 143 ? 38.495 87.813 71.148 1.00 13.60 143 PRO A O 1
ATOM 1139 N N . TYR A 1 144 ? 40.676 87.325 70.995 1.00 15.30 144 TYR A N 1
ATOM 1140 C CA . TYR A 1 144 ? 40.928 88.579 70.295 1.00 15.74 144 TYR A CA 1
ATOM 1141 C C . TYR A 1 144 ? 40.105 88.606 69.013 1.00 16.55 144 TYR A C 1
ATOM 1142 O O . TYR A 1 144 ? 39.602 89.654 68.610 1.00 15.64 144 TYR A O 1
ATOM 1151 N N . GLU A 1 145 ? 39.977 87.443 68.380 1.00 15.25 145 GLU A N 1
ATOM 1152 C CA . GLU A 1 145 ? 39.228 87.317 67.138 1.00 17.35 145 GLU A CA 1
ATOM 1153 C C . GLU A 1 145 ? 37.746 87.603 67.355 1.00 17.18 145 GLU A C 1
ATOM 1154 O O . GLU A 1 145 ? 37.050 88.050 66.440 1.00 17.12 145 GLU A O 1
ATOM 1160 N N . PHE A 1 146 ? 37.266 87.335 68.564 1.00 16.28 146 PHE A N 1
ATOM 1161 C CA . PHE A 1 146 ? 35.875 87.611 68.902 1.00 16.17 146 PHE A CA 1
ATOM 1162 C C . PHE A 1 146 ? 35.671 89.119 68.776 1.00 17.65 146 PHE A C 1
ATOM 1163 O O . PHE A 1 146 ? 34.705 89.588 68.170 1.00 15.90 146 PHE A O 1
ATOM 1171 N N . TYR A 1 147 ? 36.597 89.880 69.348 1.00 16.68 147 TYR A N 1
ATOM 1172 C CA . TYR A 1 147 ? 36.504 91.330 69.298 1.00 18.09 147 TYR A CA 1
ATOM 1173 C C . TYR A 1 147 ? 36.689 91.853 67.879 1.00 18.60 147 TYR A C 1
ATOM 1174 O O . TYR A 1 147 ? 35.993 92.778 67.463 1.00 17.41 147 TYR A O 1
ATOM 1183 N N . GLU A 1 148 ? 37.614 91.259 67.125 1.00 19.70 148 GLU A N 1
ATOM 1184 C CA . GLU A 1 148 ? 37.823 91.695 65.749 1.00 20.46 148 GLU A CA 1
ATOM 1185 C C . GLU A 1 148 ? 36.516 91.618 64.975 1.00 21.95 148 GLU A C 1
ATOM 1186 O O . GLU A 1 148 ? 36.178 92.528 64.224 1.00 20.86 148 GLU A O 1
ATOM 1192 N N . LYS A 1 149 ? 35.778 90.528 65.161 1.00 22.00 149 LYS A N 1
ATOM 1193 C CA . LYS A 1 149 ? 34.517 90.360 64.459 1.00 23.75 149 LYS A CA 1
ATOM 1194 C C . LYS A 1 149 ? 33.475 91.391 64.874 1.00 23.02 149 LYS A C 1
ATOM 1195 O O . LYS A 1 149 ? 32.504 91.615 64.155 1.00 23.48 149 LYS A O 1
ATOM 1201 N N . LEU A 1 150 ? 33.682 92.031 66.023 1.00 21.42 150 LEU A N 1
ATOM 1202 C CA . LEU A 1 150 ? 32.754 93.058 66.483 1.00 20.14 150 LEU A CA 1
ATOM 1203 C C . LEU A 1 150 ? 33.243 94.451 66.105 1.00 19.78 150 LEU A C 1
ATOM 1204 O O . LEU A 1 150 ? 32.712 95.454 66.576 1.00 19.22 150 LEU A O 1
ATOM 1209 N N . GLY A 1 151 ? 34.269 94.507 65.263 1.00 17.80 151 GLY A N 1
ATOM 1210 C CA . GLY A 1 151 ? 34.775 95.794 64.816 1.00 17.62 151 GLY A CA 1
ATOM 1211 C C . GLY A 1 151 ? 35.959 96.370 65.561 1.00 16.87 151 GLY A C 1
ATOM 1212 O O . GLY A 1 151 ? 36.387 97.490 65.262 1.00 17.03 151 GLY A O 1
ATOM 1213 N N . TYR A 1 152 ? 36.488 95.635 66.532 1.00 15.05 152 TYR A N 1
ATOM 1214 C CA . TYR A 1 152 ? 37.646 96.126 67.277 1.00 16.32 152 TYR A CA 1
ATOM 1215 C C . TYR A 1 152 ? 38.906 95.785 66.501 1.00 15.73 152 TYR A C 1
ATOM 1216 O O . TYR A 1 152 ? 38.943 94.804 65.760 1.00 16.06 152 TYR A O 1
ATOM 1225 N N . LYS A 1 153 ? 39.935 96.599 66.677 1.00 14.57 153 LYS A N 1
ATOM 1226 C CA . LYS A 1 153 ? 41.199 96.399 65.979 1.00 14.47 153 LYS A CA 1
ATOM 1227 C C . LYS A 1 153 ? 42.350 96.359 66.971 1.00 12.72 153 LYS A C 1
ATOM 1228 O O . LYS A 1 153 ? 42.319 97.050 67.981 1.00 11.99 153 LYS A O 1
ATOM 1234 N N . ILE A 1 154 ? 43.362 95.542 66.702 1.00 14.26 154 ILE A N 1
ATOM 1235 C CA . ILE A 1 154 ? 44.512 95.512 67.597 1.00 11.62 154 ILE A CA 1
ATOM 1236 C C . ILE A 1 154 ? 45.272 96.798 67.311 1.00 13.66 154 ILE A C 1
ATOM 1237 O O . ILE A 1 154 ? 45.712 97.029 66.180 1.00 15.12 154 ILE A O 1
ATOM 1242 N N . VAL A 1 155 ? 45.419 97.636 68.332 1.00 12.38 155 VAL A N 1
ATOM 1243 C CA . VAL A 1 155 ? 46.110 98.911 68.188 1.00 13.43 155 VAL A CA 1
ATOM 1244 C C . VAL A 1 155 ? 47.383 98.978 69.016 1.00 13.67 155 VAL A C 1
ATOM 1245 O O . VAL A 1 155 ? 48.042 100.013 69.073 1.00 14.09 155 VAL A O 1
ATOM 1249 N N . GLY A 1 156 ? 47.727 97.880 69.672 1.00 13.81 156 GLY A N 1
ATOM 1250 C CA . GLY A 1 156 ? 48.943 97.885 70.460 1.00 13.61 156 GLY A CA 1
ATOM 1251 C C . GLY A 1 156 ? 49.166 96.590 71.201 1.00 14.62 156 GLY A C 1
ATOM 1252 O O . GLY A 1 156 ? 48.266 95.754 71.290 1.00 13.35 156 GLY A O 1
ATOM 1253 N N . VAL A 1 157 ? 50.377 96.426 71.723 1.00 13.09 157 VAL A N 1
ATOM 1254 C CA . VAL A 1 157 ? 50.744 95.248 72.493 1.00 14.37 157 VAL A CA 1
ATOM 1255 C C . VAL A 1 157 ? 51.659 95.671 73.632 1.00 15.09 157 VAL A C 1
ATOM 1256 O O . VAL A 1 157 ? 52.358 96.676 73.541 1.00 16.87 157 VAL A O 1
ATOM 1260 N N . LEU A 1 158 ? 51.632 94.904 74.712 1.00 13.91 158 LEU A N 1
ATOM 1261 C CA . LEU A 1 158 ? 52.474 95.174 75.866 1.00 15.14 158 LEU A CA 1
ATOM 1262 C C . LEU A 1 158 ? 53.402 93.971 75.995 1.00 15.75 158 LEU A C 1
ATOM 1263 O O . LEU A 1 158 ? 53.043 92.950 76.583 1.00 15.78 158 LEU A O 1
ATOM 1268 N N . PRO A 1 159 ? 54.614 94.080 75.440 1.00 16.84 159 PRO A N 1
ATOM 1269 C CA . PRO A 1 159 ? 55.579 92.977 75.496 1.00 18.02 159 PRO A CA 1
ATOM 1270 C C . PRO A 1 159 ? 55.928 92.477 76.899 1.00 18.40 159 PRO A C 1
ATOM 1271 O O . PRO A 1 159 ? 56.193 93.266 77.807 1.00 18.32 159 PRO A O 1
ATOM 1275 N N . ASN A 1 160 ? 55.912 91.156 77.062 1.00 17.56 160 ASN A N 1
ATOM 1276 C CA . ASN A 1 160 ? 56.264 90.514 78.327 1.00 16.42 160 ASN A CA 1
ATOM 1277 C C . ASN A 1 160 ? 55.465 90.979 79.545 1.00 16.26 160 ASN A C 1
ATOM 1278 O O . ASN A 1 160 ? 55.949 90.897 80.672 1.00 16.80 160 ASN A O 1
ATOM 1283 N N . ALA A 1 161 ? 54.241 91.445 79.320 1.00 14.90 161 ALA A N 1
ATOM 1284 C CA . ALA A 1 161 ? 53.404 91.955 80.403 1.00 15.44 161 ALA A CA 1
ATOM 1285 C C . ALA A 1 161 ? 53.206 91.001 81.576 1.00 15.64 161 ALA A C 1
ATOM 1286 O O . ALA A 1 161 ? 53.388 91.379 82.735 1.00 16.03 161 ALA A O 1
ATOM 1288 N N . ASN A 1 162 ? 52.825 89.768 81.261 1.00 14.70 162 ASN A N 1
ATOM 1289 C CA . ASN A 1 162 ? 52.549 88.746 82.262 1.00 17.10 162 ASN A CA 1
ATOM 1290 C C . ASN A 1 162 ? 53.718 87.781 82.418 1.00 16.21 162 ASN A C 1
ATOM 1291 O O . ASN A 1 162 ? 53.555 86.680 82.936 1.00 17.22 162 ASN A O 1
ATOM 1296 N N . GLY A 1 163 ? 54.896 88.202 81.975 1.00 18.62 163 GLY A N 1
ATOM 1297 C CA . GLY A 1 163 ? 56.065 87.344 82.040 1.00 17.01 163 GLY A CA 1
ATOM 1298 C C . GLY A 1 163 ? 56.653 87.266 80.645 1.00 18.18 163 GLY A C 1
ATOM 1299 O O . GLY A 1 163 ? 56.040 87.736 79.690 1.00 16.34 163 GLY A O 1
ATOM 1300 N N . TRP A 1 164 ? 57.831 86.671 80.501 1.00 18.20 164 TRP A N 1
ATOM 1301 C CA . TRP A 1 164 ? 58.443 86.591 79.182 1.00 17.52 164 TRP A CA 1
ATOM 1302 C C . TRP A 1 164 ? 57.532 85.996 78.110 1.00 18.55 164 TRP A C 1
ATOM 1303 O O . TRP A 1 164 ? 56.981 84.912 78.274 1.00 18.29 164 TRP A O 1
ATOM 1314 N N . ASP A 1 165 ? 57.386 86.741 77.018 1.00 17.81 165 ASP A N 1
ATOM 1315 C CA . ASP A 1 165 ? 56.584 86.354 75.865 1.00 18.68 165 ASP A CA 1
ATOM 1316 C C . ASP A 1 165 ? 55.129 85.989 76.139 1.00 18.39 165 ASP A C 1
ATOM 1317 O O . ASP A 1 165 ? 54.556 85.133 75.465 1.00 17.06 165 ASP A O 1
ATOM 1322 N N . LYS A 1 166 ? 54.543 86.662 77.127 1.00 17.82 166 LYS A N 1
ATOM 1323 C CA . LYS A 1 166 ? 53.142 86.487 77.513 1.00 17.15 166 LYS A CA 1
ATOM 1324 C C . LYS A 1 166 ? 52.618 87.918 77.568 1.00 16.87 166 LYS A C 1
ATOM 1325 O O . LYS A 1 166 ? 52.392 88.486 78.638 1.00 16.82 166 LYS A O 1
ATOM 1331 N N . PRO A 1 167 ? 52.416 88.519 76.391 1.00 16.85 167 PRO A N 1
ATOM 1332 C CA . PRO A 1 167 ? 51.940 89.892 76.241 1.00 15.91 167 PRO A CA 1
ATOM 1333 C C . PRO A 1 167 ? 50.465 90.147 76.478 1.00 16.59 167 PRO A C 1
ATOM 1334 O O . PRO A 1 167 ? 49.663 89.223 76.598 1.00 15.18 167 PRO A O 1
ATOM 1338 N N . ASP A 1 168 ? 50.127 91.430 76.560 1.00 16.60 168 ASP A N 1
ATOM 1339 C CA . ASP A 1 168 ? 48.741 91.837 76.669 1.00 16.30 168 ASP A CA 1
ATOM 1340 C C . ASP A 1 168 ? 48.525 92.425 75.280 1.00 15.47 168 ASP A C 1
ATOM 1341 O O . ASP A 1 168 ? 49.434 93.037 74.714 1.00 15.39 168 ASP A O 1
ATOM 1346 N N . ILE A 1 169 ? 47.348 92.202 74.712 1.00 15.21 169 ILE A N 1
ATOM 1347 C CA . ILE A 1 169 ? 47.033 92.714 73.387 1.00 14.25 169 ILE A CA 1
ATOM 1348 C C . ILE A 1 169 ? 45.970 93.795 73.550 1.00 14.26 169 ILE A C 1
ATOM 1349 O O . ILE A 1 169 ? 44.896 93.522 74.082 1.00 14.12 169 ILE A O 1
ATOM 1354 N N . TRP A 1 170 ? 46.275 95.013 73.105 1.00 12.85 170 TRP A N 1
ATOM 1355 C CA . TRP A 1 170 ? 45.338 96.132 73.212 1.00 13.22 170 TRP A CA 1
ATOM 1356 C C . TRP A 1 170 ? 44.494 96.276 71.951 1.00 13.28 170 TRP A C 1
ATOM 1357 O O . TRP A 1 170 ? 45.026 96.372 70.848 1.00 13.13 170 TRP A O 1
ATOM 1368 N N . MET A 1 171 ? 43.177 96.308 72.127 1.00 12.67 171 MET A N 1
ATOM 1369 C CA . MET A 1 171 ? 42.253 96.450 71.014 1.00 11.36 171 MET A CA 1
ATOM 1370 C C . MET A 1 171 ? 41.328 97.639 71.264 1.00 12.87 171 MET A C 1
ATOM 1371 O O . MET A 1 171 ? 41.027 97.975 72.409 1.00 11.88 171 MET A O 1
ATOM 1376 N N . ALA A 1 172 ? 40.867 98.272 70.194 1.00 12.58 172 ALA A N 1
ATOM 1377 C CA . ALA A 1 172 ? 40.002 99.428 70.360 1.00 12.18 172 ALA A CA 1
ATOM 1378 C C . ALA A 1 172 ? 39.046 99.602 69.199 1.00 13.14 172 ALA A C 1
ATOM 1379 O O . ALA A 1 172 ? 39.268 99.089 68.096 1.00 13.87 172 ALA A O 1
ATOM 1381 N N . LYS A 1 173 ? 37.976 100.332 69.465 1.00 12.70 173 LYS A N 1
ATOM 1382 C CA . LYS A 1 173 ? 36.965 100.612 68.466 1.00 13.96 173 LYS A CA 1
ATOM 1383 C C . LYS A 1 173 ? 36.363 101.974 68.777 1.00 14.19 173 LYS A C 1
ATOM 1384 O O . LYS A 1 173 ? 36.124 102.307 69.937 1.00 12.52 173 LYS A O 1
ATOM 1390 N N . THR A 1 174 ? 36.170 102.784 67.746 1.00 16.63 174 THR A N 1
ATOM 1391 C CA . THR A 1 174 ? 35.535 104.078 67.930 1.00 17.45 174 THR A CA 1
ATOM 1392 C C . THR A 1 174 ? 34.089 103.724 67.593 1.00 18.02 174 THR A C 1
ATOM 1393 O O . THR A 1 174 ? 33.797 103.215 66.511 1.00 16.57 174 THR A O 1
ATOM 1397 N N . ILE A 1 175 ? 33.191 103.978 68.536 1.00 20.48 175 ILE A N 1
ATOM 1398 C CA . ILE A 1 175 ? 31.798 103.568 68.388 1.00 22.30 175 ILE A CA 1
ATOM 1399 C C . ILE A 1 175 ? 30.750 104.480 67.765 1.00 23.82 175 ILE A C 1
ATOM 1400 O O . ILE A 1 175 ? 29.583 104.102 67.680 1.00 25.06 175 ILE A O 1
ATOM 1405 N N . ILE A 1 176 ? 31.144 105.667 67.330 1.00 23.43 176 ILE A N 1
ATOM 1406 C CA . ILE A 1 176 ? 30.191 106.574 66.711 1.00 23.55 176 ILE A CA 1
ATOM 1407 C C . ILE A 1 176 ? 30.801 107.187 65.464 1.00 22.97 176 ILE A C 1
ATOM 1408 O O . ILE A 1 176 ? 32.018 107.136 65.265 1.00 19.52 176 ILE A O 1
ATOM 1413 N N . PRO A 1 177 ? 29.958 107.773 64.603 1.00 23.56 177 PRO A N 1
ATOM 1414 C CA . PRO A 1 177 ? 30.419 108.400 63.369 1.00 22.74 177 PRO A CA 1
ATOM 1415 C C . PRO A 1 177 ? 31.403 109.524 63.647 1.00 20.47 177 PRO A C 1
ATOM 1416 O O . PRO A 1 177 ? 31.246 110.303 64.586 1.00 17.10 177 PRO A O 1
ATOM 1420 N N . ARG A 1 178 ? 32.413 109.601 62.800 1.00 19.86 178 ARG A N 1
ATOM 1421 C CA . ARG A 1 178 ? 33.439 110.613 62.915 1.00 20.81 178 ARG A CA 1
ATOM 1422 C C . ARG A 1 178 ? 32.938 111.944 62.318 1.00 20.73 178 ARG A C 1
ATOM 1423 O O . ARG A 1 178 ? 32.269 111.964 61.291 1.00 20.06 178 ARG A O 1
ATOM 1431 N N . PRO A 1 179 ? 33.199 113.066 63.004 1.00 21.64 179 PRO A N 1
ATOM 1432 C CA . PRO A 1 179 ? 32.771 114.377 62.498 1.00 24.59 179 PRO A CA 1
ATOM 1433 C C . PRO A 1 179 ? 33.255 114.484 61.037 1.00 27.67 179 PRO A C 1
ATOM 1434 O O . PRO A 1 179 ? 34.425 114.216 60.754 1.00 26.65 179 PRO A O 1
ATOM 1438 N N . ASP A 1 180 ? 32.372 114.868 60.116 1.00 33.19 180 ASP A N 1
ATOM 1439 C CA . ASP A 1 180 ? 32.742 114.915 58.695 1.00 39.34 180 ASP A CA 1
ATOM 1440 C C . ASP A 1 180 ? 32.679 116.251 57.954 1.00 41.80 180 ASP A C 1
ATOM 1441 O O . ASP A 1 180 ? 31.888 117.134 58.351 1.00 43.13 180 ASP A O 1
ATOM 1447 N N . MET B 1 1 ? 68.343 118.065 97.114 1.00 49.02 1 MET B N 1
ATOM 1448 C CA . MET B 1 1 ? 68.566 117.145 96.000 1.00 46.51 1 MET B CA 1
ATOM 1449 C C . MET B 1 1 ? 69.107 115.783 96.365 1.00 44.29 1 MET B C 1
ATOM 1450 O O . MET B 1 1 ? 70.306 115.549 96.313 1.00 43.90 1 MET B O 1
ATOM 1455 N N . ILE B 1 2 ? 68.199 114.889 96.735 1.00 40.64 2 ILE B N 1
ATOM 1456 C CA . ILE B 1 2 ? 68.552 113.502 97.054 1.00 38.01 2 ILE B CA 1
ATOM 1457 C C . ILE B 1 2 ? 67.316 112.848 96.475 1.00 35.41 2 ILE B C 1
ATOM 1458 O O . ILE B 1 2 ? 66.198 113.332 96.673 1.00 34.17 2 ILE B O 1
ATOM 1463 N N . ILE B 1 3 ? 67.517 111.805 95.692 1.00 32.49 3 ILE B N 1
ATOM 1464 C CA . ILE B 1 3 ? 66.422 111.086 95.084 1.00 29.47 3 ILE B CA 1
ATOM 1465 C C . ILE B 1 3 ? 66.318 109.832 95.922 1.00 28.57 3 ILE B C 1
ATOM 1466 O O . ILE B 1 3 ? 67.262 109.046 95.992 1.00 27.37 3 ILE B O 1
ATOM 1471 N N . SER B 1 4 ? 65.186 109.668 96.592 1.00 27.45 4 SER B N 1
ATOM 1472 C CA . SER B 1 4 ? 64.990 108.509 97.442 1.00 27.50 4 SER B CA 1
ATOM 1473 C C . SER B 1 4 ? 63.520 108.159 97.547 1.00 26.89 4 SER B C 1
ATOM 1474 O O . SER B 1 4 ? 62.670 108.791 96.913 1.00 24.00 4 SER B O 1
ATOM 1477 N N . GLU B 1 5 ? 63.231 107.143 98.353 1.00 25.45 5 GLU B N 1
ATOM 1478 C CA . GLU B 1 5 ? 61.861 106.710 98.558 1.00 27.33 5 GLU B CA 1
ATOM 1479 C C . GLU B 1 5 ? 61.084 107.897 99.115 1.00 27.34 5 GLU B C 1
ATOM 1480 O O . GLU B 1 5 ? 61.594 108.648 99.949 1.00 26.92 5 GLU B O 1
ATOM 1486 N N . PHE B 1 6 ? 59.857 108.071 98.642 1.00 25.29 6 PHE B N 1
ATOM 1487 C CA . PHE B 1 6 ? 59.012 109.162 99.109 1.00 23.97 6 PHE B CA 1
ATOM 1488 C C . PHE B 1 6 ? 58.514 108.828 100.511 1.00 23.24 6 PHE B C 1
ATOM 1489 O O . PHE B 1 6 ? 58.130 107.692 100.777 1.00 20.68 6 PHE B O 1
ATOM 1497 N N . ASP B 1 7 ? 58.538 109.813 101.408 1.00 23.50 7 ASP B N 1
ATOM 1498 C CA . ASP B 1 7 ? 58.075 109.615 102.782 1.00 23.28 7 ASP B CA 1
ATOM 1499 C C . ASP B 1 7 ? 56.552 109.692 102.771 1.00 23.35 7 ASP B C 1
ATOM 1500 O O . ASP B 1 7 ? 55.980 110.782 102.779 1.00 20.91 7 ASP B O 1
ATOM 1505 N N . ARG B 1 8 ? 55.905 108.530 102.773 1.00 21.33 8 ARG B N 1
ATOM 1506 C CA . ARG B 1 8 ? 54.452 108.459 102.701 1.00 21.97 8 ARG B CA 1
ATOM 1507 C C . ARG B 1 8 ? 53.690 108.979 103.914 1.00 23.47 8 ARG B C 1
ATOM 1508 O O . ARG B 1 8 ? 52.464 109.090 103.876 1.00 23.96 8 ARG B O 1
ATOM 1516 N N . ASN B 1 9 ? 54.405 109.312 104.983 1.00 23.72 9 ASN B N 1
ATOM 1517 C CA . ASN B 1 9 ? 53.747 109.827 106.175 1.00 23.94 9 ASN B CA 1
ATOM 1518 C C . ASN B 1 9 ? 53.975 111.316 106.373 1.00 25.14 9 ASN B C 1
ATOM 1519 O O . ASN B 1 9 ? 53.490 111.898 107.345 1.00 24.22 9 ASN B O 1
ATOM 1524 N N . ASN B 1 10 ? 54.710 111.937 105.455 1.00 24.69 10 ASN B N 1
ATOM 1525 C CA . ASN B 1 10 ? 54.970 113.368 105.558 1.00 24.82 10 ASN B CA 1
ATOM 1526 C C . ASN B 1 10 ? 53.810 114.131 104.926 1.00 26.05 10 ASN B C 1
ATOM 1527 O O . ASN B 1 10 ? 53.674 114.174 103.705 1.00 25.79 10 ASN B O 1
ATOM 1532 N N . PRO B 1 11 ? 52.959 114.753 105.754 1.00 26.30 11 PRO B N 1
ATOM 1533 C CA . PRO B 1 11 ? 51.815 115.504 105.227 1.00 27.40 11 PRO B CA 1
ATOM 1534 C C . PRO B 1 11 ? 52.199 116.712 104.372 1.00 26.09 11 PRO B C 1
ATOM 1535 O O . PRO B 1 11 ? 51.529 117.016 103.387 1.00 24.90 11 PRO B O 1
ATOM 1539 N N . VAL B 1 12 ? 53.276 117.396 104.748 1.00 26.70 12 VAL B N 1
ATOM 1540 C CA . VAL B 1 12 ? 53.721 118.569 104.005 1.00 27.02 12 VAL B CA 1
ATOM 1541 C C . VAL B 1 12 ? 54.225 118.182 102.619 1.00 27.69 12 VAL B C 1
ATOM 1542 O O . VAL B 1 12 ? 53.913 118.847 101.632 1.00 28.00 12 VAL B O 1
ATOM 1546 N N . LEU B 1 13 ? 54.996 117.104 102.545 1.00 27.53 13 LEU B N 1
ATOM 1547 C CA . LEU B 1 13 ? 55.521 116.645 101.265 1.00 29.12 13 LEU B CA 1
ATOM 1548 C C . LEU B 1 13 ? 54.348 116.253 100.361 1.00 28.57 13 LEU B C 1
ATOM 1549 O O . LEU B 1 13 ? 54.362 116.518 99.157 1.00 27.57 13 LEU B O 1
ATOM 1554 N N . LYS B 1 14 ? 53.329 115.632 100.952 1.00 27.76 14 LYS B N 1
ATOM 1555 C CA . LYS B 1 14 ? 52.144 115.226 100.205 1.00 27.83 14 LYS B CA 1
ATOM 1556 C C . LYS B 1 14 ? 51.390 116.429 99.661 1.00 28.26 14 LYS B C 1
ATOM 1557 O O . LYS B 1 14 ? 50.803 116.359 98.580 1.00 26.78 14 LYS B O 1
ATOM 1563 N N . ASP B 1 15 ? 51.387 117.528 100.413 1.00 28.05 15 ASP B N 1
ATOM 1564 C CA . ASP B 1 15 ? 50.694 118.726 99.961 1.00 28.53 15 ASP B CA 1
ATOM 1565 C C . ASP B 1 15 ? 51.436 119.330 98.775 1.00 26.87 15 ASP B C 1
ATOM 1566 O O . ASP B 1 15 ? 50.819 119.838 97.840 1.00 27.26 15 ASP B O 1
ATOM 1571 N N . GLN B 1 16 ? 52.762 119.271 98.811 1.00 26.25 16 GLN B N 1
ATOM 1572 C CA . GLN B 1 16 ? 53.558 119.804 97.714 1.00 26.42 16 GLN B CA 1
ATOM 1573 C C . GLN B 1 16 ? 53.320 118.939 96.482 1.00 25.05 16 GLN B C 1
ATOM 1574 O O . GLN B 1 16 ? 53.235 119.446 95.365 1.00 26.35 16 GLN B O 1
ATOM 1580 N N . LEU B 1 17 ? 53.210 117.632 96.691 1.00 23.89 17 LEU B N 1
ATOM 1581 C CA . LEU B 1 17 ? 52.976 116.714 95.583 1.00 23.83 17 LEU B CA 1
ATOM 1582 C C . LEU B 1 17 ? 51.621 117.033 94.983 1.00 25.50 17 LEU B C 1
ATOM 1583 O O . LEU B 1 17 ? 51.476 117.114 93.765 1.00 26.72 17 LEU B O 1
ATOM 1588 N N . SER B 1 18 ? 50.629 117.218 95.848 1.00 27.58 18 SER B N 1
ATOM 1589 C CA . SER B 1 18 ? 49.284 117.547 95.403 1.00 30.73 18 SER B CA 1
ATOM 1590 C C . SER B 1 18 ? 49.338 118.833 94.574 1.00 31.68 18 SER B C 1
ATOM 1591 O O . SER B 1 18 ? 48.754 118.914 93.494 1.00 31.11 18 SER B O 1
ATOM 1594 N N . ASP B 1 19 ? 50.053 119.831 95.084 1.00 32.99 19 ASP B N 1
ATOM 1595 C CA . ASP B 1 19 ? 50.200 121.107 94.387 1.00 34.21 19 ASP B CA 1
ATOM 1596 C C . ASP B 1 19 ? 50.839 120.927 93.016 1.00 33.48 19 ASP B C 1
ATOM 1597 O O . ASP B 1 19 ? 50.334 121.436 92.013 1.00 33.71 19 ASP B O 1
ATOM 1602 N N . LEU B 1 20 ? 51.961 120.213 92.982 1.00 30.81 20 LEU B N 1
ATOM 1603 C CA . LEU B 1 20 ? 52.679 119.987 91.738 1.00 30.40 20 LEU B CA 1
ATOM 1604 C C . LEU B 1 20 ? 51.813 119.273 90.702 1.00 30.82 20 LEU B C 1
ATOM 1605 O O . LEU B 1 20 ? 51.878 119.585 89.510 1.00 29.72 20 LEU B O 1
ATOM 1610 N N . LEU B 1 21 ? 50.996 118.327 91.157 1.00 30.09 21 LEU B N 1
ATOM 1611 C CA . LEU B 1 21 ? 50.122 117.583 90.255 1.00 31.63 21 LEU B CA 1
ATOM 1612 C C . LEU B 1 21 ? 49.013 118.460 89.676 1.00 33.18 21 LEU B C 1
ATOM 1613 O O . LEU B 1 21 ? 48.646 118.314 88.510 1.00 33.58 21 LEU B O 1
ATOM 1618 N N . ARG B 1 22 ? 48.480 119.369 90.485 1.00 35.18 22 ARG B N 1
ATOM 1619 C CA . ARG B 1 22 ? 47.415 120.246 90.016 1.00 37.99 22 ARG B CA 1
ATOM 1620 C C . ARG B 1 22 ? 47.937 121.333 89.086 1.00 37.85 22 ARG B C 1
ATOM 1621 O O . ARG B 1 22 ? 47.195 121.865 88.261 1.00 37.45 22 ARG B O 1
ATOM 1629 N N . LEU B 1 23 ? 49.217 121.657 89.215 1.00 38.49 23 LEU B N 1
ATOM 1630 C CA . LEU B 1 23 ? 49.822 122.672 88.367 1.00 39.37 23 LEU B CA 1
ATOM 1631 C C . LEU B 1 23 ? 50.228 122.064 87.033 1.00 38.85 23 LEU B C 1
ATOM 1632 O O . LEU B 1 23 ? 50.171 122.721 85.996 1.00 37.68 23 LEU B O 1
ATOM 1637 N N . THR B 1 24 ? 50.627 120.797 87.067 1.00 37.94 24 THR B N 1
ATOM 1638 C CA . THR B 1 24 ? 51.058 120.092 85.867 1.00 36.90 24 THR B CA 1
ATOM 1639 C C . THR B 1 24 ? 49.880 119.552 85.066 1.00 37.09 24 THR B C 1
ATOM 1640 O O . THR B 1 24 ? 49.890 119.588 83.838 1.00 37.79 24 THR B O 1
ATOM 1644 N N . TRP B 1 25 ? 48.873 119.045 85.768 1.00 37.12 25 TRP B N 1
ATOM 1645 C CA . TRP B 1 25 ? 47.682 118.491 85.130 1.00 37.59 25 TRP B CA 1
ATOM 1646 C C . TRP B 1 25 ? 46.445 118.990 85.871 1.00 39.31 25 TRP B C 1
ATOM 1647 O O . TRP B 1 25 ? 45.755 118.218 86.535 1.00 38.06 25 TRP B O 1
ATOM 1658 N N . PRO B 1 26 ? 46.146 120.293 85.760 1.00 40.43 26 PRO B N 1
ATOM 1659 C CA . PRO B 1 26 ? 44.981 120.873 86.436 1.00 42.47 26 PRO B CA 1
ATOM 1660 C C . PRO B 1 26 ? 43.647 120.252 86.034 1.00 43.83 26 PRO B C 1
ATOM 1661 O O . PRO B 1 26 ? 42.675 120.313 86.788 1.00 45.42 26 PRO B O 1
ATOM 1665 N N . GLU B 1 27 ? 43.607 119.647 84.852 1.00 45.69 27 GLU B N 1
ATOM 1666 C CA . GLU B 1 27 ? 42.386 119.025 84.351 1.00 47.19 27 GLU B CA 1
ATOM 1667 C C . GLU B 1 27 ? 42.158 117.660 84.994 1.00 48.32 27 GLU B C 1
ATOM 1668 O O . GLU B 1 27 ? 41.017 117.227 85.170 1.00 47.65 27 GLU B O 1
ATOM 1674 N N . GLU B 1 28 ? 43.250 116.988 85.343 1.00 49.37 28 GLU B N 1
ATOM 1675 C CA . GLU B 1 28 ? 43.179 115.662 85.947 1.00 50.48 28 GLU B CA 1
ATOM 1676 C C . GLU B 1 28 ? 43.181 115.707 87.473 1.00 50.13 28 GLU B C 1
ATOM 1677 O O . GLU B 1 28 ? 42.591 114.846 88.123 1.00 50.04 28 GLU B O 1
ATOM 1683 N N . TYR B 1 29 ? 43.838 116.714 88.040 1.00 50.00 29 TYR B N 1
ATOM 1684 C CA . TYR B 1 29 ? 43.925 116.852 89.491 1.00 50.50 29 TYR B CA 1
ATOM 1685 C C . TYR B 1 29 ? 43.267 118.135 89.990 1.00 51.81 29 TYR B C 1
ATOM 1686 O O . TYR B 1 29 ? 43.816 119.228 89.838 1.00 52.11 29 TYR B O 1
ATOM 1695 N N . GLY B 1 30 ? 42.091 117.995 90.594 1.00 52.79 30 GLY B N 1
ATOM 1696 C CA . GLY B 1 30 ? 41.377 119.156 91.094 1.00 53.91 30 GLY B CA 1
ATOM 1697 C C . GLY B 1 30 ? 41.105 119.129 92.584 1.00 54.45 30 GLY B C 1
ATOM 1698 O O . GLY B 1 30 ? 42.015 118.931 93.389 1.00 54.37 30 GLY B O 1
ATOM 1699 N N . ASP B 1 31 ? 39.843 119.332 92.951 1.00 55.25 31 ASP B N 1
ATOM 1700 C CA . ASP B 1 31 ? 39.437 119.342 94.352 1.00 55.44 31 ASP B CA 1
ATOM 1701 C C . ASP B 1 31 ? 39.867 118.070 95.080 1.00 54.91 31 ASP B C 1
ATOM 1702 O O . ASP B 1 31 ? 40.420 118.132 96.179 1.00 54.82 31 ASP B O 1
ATOM 1707 N N . SER B 1 32 ? 39.612 116.921 94.462 1.00 54.22 32 SER B N 1
ATOM 1708 C CA . SER B 1 32 ? 39.974 115.637 95.056 1.00 53.53 32 SER B CA 1
ATOM 1709 C C . SER B 1 32 ? 41.425 115.280 94.747 1.00 52.39 32 SER B C 1
ATOM 1710 O O . SER B 1 32 ? 41.741 114.132 94.433 1.00 52.87 32 SER B O 1
ATOM 1713 N N . SER B 1 33 ? 42.306 116.271 94.843 1.00 50.52 33 SER B N 1
ATOM 1714 C CA . SER B 1 33 ? 43.724 116.066 94.572 1.00 47.94 33 SER B CA 1
ATOM 1715 C C . SER B 1 33 ? 44.401 115.264 95.679 1.00 45.82 33 SER B C 1
ATOM 1716 O O . SER B 1 33 ? 45.259 114.423 95.411 1.00 45.30 33 SER B O 1
ATOM 1719 N N . ALA B 1 34 ? 44.015 115.529 96.924 1.00 43.30 34 ALA B N 1
ATOM 1720 C CA . ALA B 1 34 ? 44.594 114.829 98.064 1.00 41.82 34 ALA B CA 1
ATOM 1721 C C . ALA B 1 34 ? 44.276 113.338 98.008 1.00 40.87 34 ALA B C 1
ATOM 1722 O O . ALA B 1 34 ? 45.101 112.504 98.384 1.00 40.90 34 ALA B O 1
ATOM 1724 N N . GLU B 1 35 ? 43.079 113.008 97.536 1.00 38.74 35 GLU B N 1
ATOM 1725 C CA . GLU B 1 35 ? 42.660 111.616 97.434 1.00 38.57 35 GLU B CA 1
ATOM 1726 C C . GLU B 1 35 ? 43.522 110.880 96.414 1.00 37.23 35 GLU B C 1
ATOM 1727 O O . GLU B 1 35 ? 43.957 109.753 96.647 1.00 36.76 35 GLU B O 1
ATOM 1733 N N . GLU B 1 36 ? 43.766 111.524 95.280 1.00 35.75 36 GLU B N 1
ATOM 1734 C CA . GLU B 1 36 ? 44.578 110.929 94.231 1.00 34.82 36 GLU B CA 1
ATOM 1735 C C . GLU B 1 36 ? 46.014 110.726 94.716 1.00 32.58 36 GLU B C 1
ATOM 1736 O O . GLU B 1 36 ? 46.693 109.797 94.286 1.00 31.95 36 GLU B O 1
ATOM 1742 N N . VAL B 1 37 ? 46.471 111.589 95.619 1.00 30.28 37 VAL B N 1
ATOM 1743 C CA . VAL B 1 37 ? 47.820 111.470 96.168 1.00 29.14 37 VAL B CA 1
ATOM 1744 C C . VAL B 1 37 ? 47.889 110.263 97.099 1.00 28.82 37 VAL B C 1
ATOM 1745 O O . VAL B 1 37 ? 48.882 109.531 97.111 1.00 27.66 37 VAL B O 1
ATOM 1749 N N . GLU B 1 38 ? 46.830 110.054 97.875 1.00 27.88 38 GLU B N 1
ATOM 1750 C CA . GLU B 1 38 ? 46.780 108.919 98.790 1.00 28.32 38 GLU B CA 1
ATOM 1751 C C . GLU B 1 38 ? 46.812 107.603 98.019 1.00 26.77 38 GLU B C 1
ATOM 1752 O O . GLU B 1 38 ? 47.405 106.623 98.475 1.00 24.90 38 GLU B O 1
ATOM 1758 N N . GLU B 1 39 ? 46.170 107.582 96.856 1.00 24.65 39 GLU B N 1
ATOM 1759 C CA . GLU B 1 39 ? 46.154 106.383 96.028 1.00 26.14 39 GLU B CA 1
ATOM 1760 C C . GLU B 1 39 ? 47.586 106.042 95.635 1.00 23.16 39 GLU B C 1
ATOM 1761 O O . GLU B 1 39 ? 47.962 104.874 95.573 1.00 23.88 39 GLU B O 1
ATOM 1767 N N . MET B 1 40 ? 48.379 107.075 95.373 1.00 20.73 40 MET B N 1
ATOM 1768 C CA . MET B 1 40 ? 49.770 106.894 94.985 1.00 20.29 40 MET B CA 1
ATOM 1769 C C . MET B 1 40 ? 50.622 106.382 96.145 1.00 20.75 40 MET B C 1
ATOM 1770 O O . MET B 1 40 ? 51.757 105.950 95.942 1.00 19.41 40 MET B O 1
ATOM 1775 N N . MET B 1 41 ? 50.072 106.432 97.356 1.00 19.22 41 MET B N 1
ATOM 1776 C CA . MET B 1 41 ? 50.793 105.967 98.541 1.00 19.46 41 MET B CA 1
ATOM 1777 C C . MET B 1 41 ? 50.524 104.490 98.856 1.00 19.06 41 MET B C 1
ATOM 1778 O O . MET B 1 41 ? 51.139 103.927 99.765 1.00 18.37 41 MET B O 1
ATOM 1783 N N . ASN B 1 42 ? 49.612 103.872 98.108 1.00 18.95 42 ASN B N 1
ATOM 1784 C CA . ASN B 1 42 ? 49.261 102.462 98.306 1.00 18.45 42 ASN B CA 1
ATOM 1785 C C . ASN B 1 42 ? 50.526 101.620 98.438 1.00 16.53 42 ASN B C 1
ATOM 1786 O O . ASN B 1 42 ? 51.482 101.793 97.679 1.00 14.43 42 ASN B O 1
ATOM 1791 N N . PRO B 1 43 ? 50.544 100.689 99.403 1.00 16.69 43 PRO B N 1
ATOM 1792 C CA . PRO B 1 43 ? 51.696 99.813 99.653 1.00 16.11 43 PRO B CA 1
ATOM 1793 C C . PRO B 1 43 ? 52.223 99.031 98.455 1.00 16.67 43 PRO B C 1
ATOM 1794 O O . PRO B 1 43 ? 53.422 98.770 98.373 1.00 18.30 43 PRO B O 1
ATOM 1798 N N . GLU B 1 44 ? 51.349 98.650 97.527 1.00 17.37 44 GLU B N 1
ATOM 1799 C CA . GLU B 1 44 ? 51.812 97.890 96.368 1.00 16.67 44 GLU B CA 1
ATOM 1800 C C . GLU B 1 44 ? 52.558 98.756 95.361 1.00 16.52 44 GLU B C 1
ATOM 1801 O O . GLU B 1 44 ? 53.276 98.237 94.513 1.00 17.40 44 GLU B O 1
ATOM 1807 N N . ARG B 1 45 ? 52.399 100.073 95.458 1.00 15.64 45 ARG B N 1
ATOM 1808 C CA . ARG B 1 45 ? 53.054 100.980 94.519 1.00 14.87 45 ARG B CA 1
ATOM 1809 C C . ARG B 1 45 ? 54.428 101.462 94.960 1.00 15.07 45 ARG B C 1
ATOM 1810 O O . ARG B 1 45 ? 54.775 101.430 96.143 1.00 13.94 45 ARG B O 1
ATOM 1818 N N . ILE B 1 46 ? 55.205 101.913 93.985 1.00 15.13 46 ILE B N 1
ATOM 1819 C CA . ILE B 1 46 ? 56.519 102.466 94.257 1.00 14.68 46 ILE B CA 1
ATOM 1820 C C . ILE B 1 46 ? 56.313 103.977 94.187 1.00 15.23 46 ILE B C 1
ATOM 1821 O O . ILE B 1 46 ? 55.605 104.475 93.308 1.00 15.22 46 ILE B O 1
ATOM 1826 N N . ALA B 1 47 ? 56.898 104.695 95.138 1.00 15.99 47 ALA B N 1
ATOM 1827 C CA . ALA B 1 47 ? 56.793 106.148 95.188 1.00 16.94 47 ALA B CA 1
ATOM 1828 C C . ALA B 1 47 ? 58.194 106.681 95.462 1.00 17.22 47 ALA B C 1
ATOM 1829 O O . ALA B 1 47 ? 58.783 106.391 96.501 1.00 16.95 47 ALA B O 1
ATOM 1831 N N . VAL B 1 48 ? 58.717 107.454 94.517 1.00 18.08 48 VAL B N 1
ATOM 1832 C CA . VAL B 1 48 ? 60.061 108.010 94.618 1.00 17.93 48 VAL B CA 1
ATOM 1833 C C . VAL B 1 48 ? 60.043 109.515 94.379 1.00 18.69 48 VAL B C 1
ATOM 1834 O O . VAL B 1 48 ? 59.330 110.010 93.505 1.00 18.09 48 VAL B O 1
ATOM 1838 N N . ALA B 1 49 ? 60.839 110.247 95.148 1.00 19.43 49 ALA B N 1
ATOM 1839 C CA . ALA B 1 49 ? 60.863 111.692 94.990 1.00 21.69 49 ALA B CA 1
ATOM 1840 C C . ALA B 1 49 ? 62.254 112.298 94.984 1.00 22.01 49 ALA B C 1
ATOM 1841 O O . ALA B 1 49 ? 63.201 111.728 95.522 1.00 23.02 49 ALA B O 1
ATOM 1843 N N . ALA B 1 50 ? 62.359 113.456 94.345 1.00 22.65 50 ALA B N 1
ATOM 1844 C CA . ALA B 1 50 ? 63.603 114.207 94.287 1.00 23.52 50 ALA B CA 1
ATOM 1845 C C . ALA B 1 50 ? 63.299 115.382 95.202 1.00 24.98 50 ALA B C 1
ATOM 1846 O O . ALA B 1 50 ? 62.368 116.149 94.950 1.00 22.72 50 ALA B O 1
ATOM 1848 N N . VAL B 1 51 ? 64.066 115.505 96.278 1.00 27.13 51 VAL B N 1
ATOM 1849 C CA . VAL B 1 51 ? 63.844 116.570 97.246 1.00 29.86 51 VAL B CA 1
ATOM 1850 C C . VAL B 1 51 ? 65.104 117.384 97.476 1.00 33.29 51 VAL B C 1
ATOM 1851 O O . VAL B 1 51 ? 66.163 116.829 97.768 1.00 33.26 51 VAL B O 1
ATOM 1855 N N . ASP B 1 52 ? 64.981 118.702 97.341 1.00 36.40 52 ASP B N 1
ATOM 1856 C CA . ASP B 1 52 ? 66.111 119.599 97.542 1.00 39.19 52 ASP B CA 1
ATOM 1857 C C . ASP B 1 52 ? 65.947 120.319 98.876 1.00 41.01 52 ASP B C 1
ATOM 1858 O O . ASP B 1 52 ? 65.154 121.256 98.997 1.00 40.85 52 ASP B O 1
ATOM 1863 N N . GLN B 1 53 ? 66.703 119.853 99.867 1.00 43.59 53 GLN B N 1
ATOM 1864 C CA . GLN B 1 53 ? 66.711 120.378 101.232 1.00 45.05 53 GLN B CA 1
ATOM 1865 C C . GLN B 1 53 ? 65.356 120.388 101.943 1.00 45.32 53 GLN B C 1
ATOM 1866 O O . GLN B 1 53 ? 65.296 120.219 103.163 1.00 47.73 53 GLN B O 1
ATOM 1872 N N . ASP B 1 54 ? 64.273 120.572 101.194 1.00 43.89 54 ASP B N 1
ATOM 1873 C CA . ASP B 1 54 ? 62.937 120.587 101.782 1.00 42.33 54 ASP B CA 1
ATOM 1874 C C . ASP B 1 54 ? 61.856 120.734 100.715 1.00 41.50 54 ASP B C 1
ATOM 1875 O O . ASP B 1 54 ? 60.681 120.465 100.964 1.00 41.15 54 ASP B O 1
ATOM 1880 N N . GLU B 1 55 ? 62.260 121.164 99.527 1.00 39.29 55 GLU B N 1
ATOM 1881 C CA . GLU B 1 55 ? 61.321 121.355 98.432 1.00 37.10 55 GLU B CA 1
ATOM 1882 C C . GLU B 1 55 ? 61.224 120.124 97.537 1.00 34.48 55 GLU B C 1
ATOM 1883 O O . GLU B 1 55 ? 62.235 119.543 97.145 1.00 33.33 55 GLU B O 1
ATOM 1889 N N . LEU B 1 56 ? 59.995 119.728 97.227 1.00 31.73 56 LEU B N 1
ATOM 1890 C CA . LEU B 1 56 ? 59.759 118.586 96.356 1.00 28.33 56 LEU B CA 1
ATOM 1891 C C . LEU B 1 56 ? 59.990 119.082 94.939 1.00 26.47 56 LEU B C 1
ATOM 1892 O O . LEU B 1 56 ? 59.218 119.893 94.436 1.00 25.34 56 LEU B O 1
ATOM 1897 N N . VAL B 1 57 ? 61.048 118.604 94.293 1.00 25.03 57 VAL B N 1
ATOM 1898 C CA . VAL B 1 57 ? 61.345 119.045 92.938 1.00 23.69 57 VAL B CA 1
ATOM 1899 C C . VAL B 1 57 ? 60.896 118.044 91.879 1.00 22.82 57 VAL B C 1
ATOM 1900 O O . VAL B 1 57 ? 60.757 118.395 90.708 1.00 22.05 57 VAL B O 1
ATOM 1904 N N . GLY B 1 58 ? 60.664 116.802 92.292 1.00 21.43 58 GLY B N 1
ATOM 1905 C CA . GLY B 1 58 ? 60.228 115.790 91.348 1.00 20.56 58 GLY B CA 1
ATOM 1906 C C . GLY B 1 58 ? 59.605 114.592 92.031 1.00 20.23 58 GLY B C 1
ATOM 1907 O O . GLY B 1 58 ? 59.838 114.350 93.210 1.00 19.83 58 GLY B O 1
ATOM 1908 N N . PHE B 1 59 ? 58.806 113.837 91.284 1.00 20.31 59 PHE B N 1
ATOM 1909 C CA . PHE B 1 59 ? 58.157 112.653 91.823 1.00 18.56 59 PHE B CA 1
ATOM 1910 C C . PHE B 1 59 ? 57.875 111.661 90.703 1.00 16.84 59 PHE B C 1
ATOM 1911 O O . PHE B 1 59 ? 57.534 112.047 89.589 1.00 16.98 59 PHE B O 1
ATOM 1919 N N . ILE B 1 60 ? 58.037 110.382 91.006 1.00 16.44 60 ILE B N 1
ATOM 1920 C CA . ILE B 1 60 ? 57.757 109.334 90.043 1.00 15.39 60 ILE B CA 1
ATOM 1921 C C . ILE B 1 60 ? 57.158 108.160 90.800 1.00 15.02 60 ILE B C 1
ATOM 1922 O O . ILE B 1 60 ? 57.556 107.866 91.929 1.00 15.44 60 ILE B O 1
ATOM 1927 N N . GLY B 1 61 ? 56.180 107.508 90.185 1.00 14.51 61 GLY B N 1
ATOM 1928 C CA . GLY B 1 61 ? 55.555 106.367 90.820 1.00 13.76 61 GLY B CA 1
ATOM 1929 C C . GLY B 1 61 ? 55.382 105.238 89.831 1.00 12.77 61 GLY B C 1
ATOM 1930 O O . GLY B 1 61 ? 55.592 105.413 88.630 1.00 14.10 61 GLY B O 1
ATOM 1931 N N . ALA B 1 62 ? 55.004 104.071 90.333 1.00 13.45 62 ALA B N 1
ATOM 1932 C CA . ALA B 1 62 ? 54.780 102.918 89.475 1.00 14.58 62 ALA B CA 1
ATOM 1933 C C . ALA B 1 62 ? 53.717 102.044 90.120 1.00 14.05 62 ALA B C 1
ATOM 1934 O O . ALA B 1 62 ? 53.676 101.900 91.342 1.00 13.66 62 ALA B O 1
ATOM 1936 N N . ILE B 1 63 ? 52.863 101.467 89.283 1.00 13.80 63 ILE B N 1
ATOM 1937 C CA . ILE B 1 63 ? 51.764 100.618 89.729 1.00 13.86 63 ILE B CA 1
ATOM 1938 C C . ILE B 1 63 ? 51.888 99.210 89.151 1.00 12.20 63 ILE B C 1
ATOM 1939 O O . ILE B 1 63 ? 52.029 99.052 87.942 1.00 12.79 63 ILE B O 1
ATOM 1944 N N . PRO B 1 64 ? 51.841 98.170 90.002 1.00 13.12 64 PRO B N 1
ATOM 1945 C CA . PRO B 1 64 ? 51.940 96.811 89.455 1.00 13.36 64 PRO B CA 1
ATOM 1946 C C . PRO B 1 64 ? 50.553 96.523 88.868 1.00 14.94 64 PRO B C 1
ATOM 1947 O O . PRO B 1 64 ? 49.551 96.562 89.585 1.00 15.86 64 PRO B O 1
ATOM 1951 N N . GLN B 1 65 ? 50.489 96.268 87.564 1.00 14.69 65 GLN B N 1
ATOM 1952 C CA . GLN B 1 65 ? 49.205 96.036 86.900 1.00 15.49 65 GLN B CA 1
ATOM 1953 C C . GLN B 1 65 ? 49.014 94.608 86.402 1.00 14.61 65 GLN B C 1
ATOM 1954 O O . GLN B 1 65 ? 47.883 94.137 86.264 1.00 15.65 65 GLN B O 1
ATOM 1960 N N . TYR B 1 66 ? 50.114 93.924 86.114 1.00 13.06 66 TYR B N 1
ATOM 1961 C CA . TYR B 1 66 ? 50.044 92.542 85.656 1.00 14.49 66 TYR B CA 1
ATOM 1962 C C . TYR B 1 66 ? 50.903 91.747 86.619 1.00 14.92 66 TYR B C 1
ATOM 1963 O O . TYR B 1 66 ? 52.117 91.676 86.445 1.00 15.56 66 TYR B O 1
ATOM 1972 N N . GLY B 1 67 ? 50.270 91.152 87.631 1.00 14.40 67 GLY B N 1
ATOM 1973 C CA . GLY B 1 67 ? 51.025 90.415 88.626 1.00 14.08 67 GLY B CA 1
ATOM 1974 C C . GLY B 1 67 ? 52.079 91.391 89.117 1.00 14.90 67 GLY B C 1
ATOM 1975 O O . GLY B 1 67 ? 51.761 92.541 89.437 1.00 15.25 67 GLY B O 1
ATOM 1976 N N . ILE B 1 68 ? 53.330 90.948 89.172 1.00 14.84 68 ILE B N 1
ATOM 1977 C CA . ILE B 1 68 ? 54.421 91.821 89.582 1.00 15.81 68 ILE B CA 1
ATOM 1978 C C . ILE B 1 68 ? 55.428 91.931 88.439 1.00 16.11 68 ILE B C 1
ATOM 1979 O O . ILE B 1 68 ? 56.530 92.457 88.612 1.00 18.36 68 ILE B O 1
ATOM 1984 N N . THR B 1 69 ? 55.039 91.439 87.265 1.00 15.69 69 THR B N 1
ATOM 1985 C CA . THR B 1 69 ? 55.911 91.477 86.094 1.00 14.62 69 THR B CA 1
ATOM 1986 C C . THR B 1 69 ? 55.714 92.735 85.243 1.00 15.62 69 THR B C 1
ATOM 1987 O O . THR B 1 69 ? 56.666 93.249 84.659 1.00 16.67 69 THR B O 1
ATOM 1991 N N . GLY B 1 70 ? 54.481 93.229 85.181 1.00 14.77 70 GLY B N 1
ATOM 1992 C CA . GLY B 1 70 ? 54.192 94.400 84.371 1.00 13.09 70 GLY B CA 1
ATOM 1993 C C . GLY B 1 70 ? 53.749 95.589 85.194 1.00 15.03 70 GLY B C 1
ATOM 1994 O O . GLY B 1 70 ? 52.727 95.526 85.881 1.00 15.52 70 GLY B O 1
ATOM 1995 N N . TRP B 1 71 ? 54.512 96.676 85.103 1.00 12.62 71 TRP B N 1
ATOM 1996 C CA . TRP B 1 71 ? 54.245 97.893 85.866 1.00 12.75 71 TRP B CA 1
ATOM 1997 C C . TRP B 1 71 ? 53.979 99.129 85.020 1.00 13.94 71 TRP B C 1
ATOM 1998 O O . TRP B 1 71 ? 54.651 99.370 84.013 1.00 15.29 71 TRP B O 1
ATOM 2009 N N . GLU B 1 72 ? 53.003 99.923 85.445 1.00 13.94 72 GLU B N 1
ATOM 2010 C CA . GLU B 1 72 ? 52.687 101.157 84.747 1.00 14.06 72 GLU B CA 1
ATOM 2011 C C . GLU B 1 72 ? 53.426 102.287 85.437 1.00 15.61 72 GLU B C 1
ATOM 2012 O O . GLU B 1 72 ? 53.331 102.438 86.658 1.00 14.37 72 GLU B O 1
ATOM 2018 N N . LEU B 1 73 ? 54.174 103.067 84.660 1.00 15.48 73 LEU B N 1
ATOM 2019 C CA . LEU B 1 73 ? 54.904 104.210 85.199 1.00 17.09 73 LEU B CA 1
ATOM 2020 C C . LEU B 1 73 ? 53.897 105.351 85.284 1.00 17.34 73 LEU B C 1
ATOM 2021 O O . LEU B 1 73 ? 53.408 105.838 84.260 1.00 16.46 73 LEU B O 1
ATOM 2026 N N . HIS B 1 74 ? 53.579 105.764 86.507 1.00 16.83 74 HIS B N 1
ATOM 2027 C CA . HIS B 1 74 ? 52.605 106.828 86.712 1.00 19.39 74 HIS B CA 1
ATOM 2028 C C . HIS B 1 74 ? 52.563 107.300 88.161 1.00 18.52 74 HIS B C 1
ATOM 2029 O O . HIS B 1 74 ? 52.400 106.501 89.077 1.00 18.71 74 HIS B O 1
ATOM 2036 N N . PRO B 1 75 ? 52.752 108.607 88.388 1.00 18.43 75 PRO B N 1
ATOM 2037 C CA . PRO B 1 75 ? 53.006 109.626 87.368 1.00 17.24 75 PRO B CA 1
ATOM 2038 C C . PRO B 1 75 ? 54.504 109.952 87.368 1.00 17.34 75 PRO B C 1
ATOM 2039 O O . PRO B 1 75 ? 55.294 109.287 88.043 1.00 15.93 75 PRO B O 1
ATOM 2043 N N . LEU B 1 76 ? 54.880 110.963 86.595 1.00 16.05 76 LEU B N 1
ATOM 2044 C CA . LEU B 1 76 ? 56.260 111.439 86.534 1.00 17.18 76 LEU B CA 1
ATOM 2045 C C . LEU B 1 76 ? 56.189 112.940 86.306 1.00 17.41 76 LEU B C 1
ATOM 2046 O O . LEU B 1 76 ? 55.651 113.404 85.296 1.00 18.50 76 LEU B O 1
ATOM 2051 N N . VAL B 1 77 ? 56.722 113.708 87.247 1.00 19.61 77 VAL B N 1
ATOM 2052 C CA . VAL B 1 77 ? 56.697 115.155 87.113 1.00 20.53 77 VAL B CA 1
ATOM 2053 C C . VAL B 1 77 ? 57.884 115.814 87.793 1.00 21.38 77 VAL B C 1
ATOM 2054 O O . VAL B 1 77 ? 58.301 115.405 88.872 1.00 21.21 77 VAL B O 1
ATOM 2058 N N . VAL B 1 78 ? 58.423 116.831 87.132 1.00 22.91 78 VAL B N 1
ATOM 2059 C CA . VAL B 1 78 ? 59.553 117.600 87.634 1.00 23.61 78 VAL B CA 1
ATOM 2060 C C . VAL B 1 78 ? 59.161 119.076 87.556 1.00 25.51 78 VAL B C 1
ATOM 2061 O O . VAL B 1 78 ? 58.579 119.509 86.563 1.00 25.02 78 VAL B O 1
ATOM 2065 N N . GLU B 1 79 ? 59.455 119.843 88.603 1.00 26.96 79 GLU B N 1
ATOM 2066 C CA . GLU B 1 79 ? 59.132 121.271 88.593 1.00 28.39 79 GLU B CA 1
ATOM 2067 C C . GLU B 1 79 ? 59.683 121.890 87.315 1.00 27.91 79 GLU B C 1
ATOM 2068 O O . GLU B 1 79 ? 60.825 121.633 86.937 1.00 27.38 79 GLU B O 1
ATOM 2074 N N . SER B 1 80 ? 58.871 122.708 86.654 1.00 29.47 80 SER B N 1
ATOM 2075 C CA . SER B 1 80 ? 59.282 123.348 85.410 1.00 32.20 80 SER B CA 1
ATOM 2076 C C . SER B 1 80 ? 60.647 124.031 85.502 1.00 32.89 80 SER B C 1
ATOM 2077 O O . SER B 1 80 ? 61.481 123.888 84.604 1.00 32.47 80 SER B O 1
ATOM 2080 N N . SER B 1 81 ? 60.874 124.760 86.590 1.00 32.83 81 SER B N 1
ATOM 2081 C CA . SER B 1 81 ? 62.129 125.480 86.787 1.00 34.11 81 SER B CA 1
ATOM 2082 C C . SER B 1 81 ? 63.329 124.578 87.049 1.00 34.07 81 SER B C 1
ATOM 2083 O O . SER B 1 81 ? 64.451 125.066 87.184 1.00 34.32 81 SER B O 1
ATOM 2086 N N . ARG B 1 82 ? 63.100 123.269 87.125 1.00 32.97 82 ARG B N 1
ATOM 2087 C CA . ARG B 1 82 ? 64.186 122.325 87.381 1.00 32.44 82 ARG B CA 1
ATOM 2088 C C . ARG B 1 82 ? 64.371 121.317 86.256 1.00 30.51 82 ARG B C 1
ATOM 2089 O O . ARG B 1 82 ? 65.216 120.428 86.348 1.00 31.17 82 ARG B O 1
ATOM 2097 N N . ARG B 1 83 ? 63.587 121.454 85.194 1.00 29.94 83 ARG B N 1
ATOM 2098 C CA . ARG B 1 83 ? 63.665 120.527 84.072 1.00 30.02 83 ARG B CA 1
ATOM 2099 C C . ARG B 1 83 ? 64.908 120.703 83.211 1.00 31.33 83 ARG B C 1
ATOM 2100 O O . ARG B 1 83 ? 65.633 121.691 83.336 1.00 31.62 83 ARG B O 1
ATOM 2108 N N . LYS B 1 84 ? 65.140 119.726 82.340 1.00 31.72 84 LYS B N 1
ATOM 2109 C CA . LYS B 1 84 ? 66.278 119.724 81.430 1.00 31.80 84 LYS B CA 1
ATOM 2110 C C . LYS B 1 84 ? 67.615 119.699 82.152 1.00 31.55 84 LYS B C 1
ATOM 2111 O O . LYS B 1 84 ? 68.617 120.193 81.633 1.00 30.55 84 LYS B O 1
ATOM 2117 N N . ASN B 1 85 ? 67.625 119.112 83.346 1.00 29.68 85 ASN B N 1
ATOM 2118 C CA . ASN B 1 85 ? 68.843 119.005 84.141 1.00 29.51 85 ASN B CA 1
ATOM 2119 C C . ASN B 1 85 ? 69.055 117.556 84.604 1.00 28.88 85 ASN B C 1
ATOM 2120 O O . ASN B 1 85 ? 69.770 117.298 85.573 1.00 26.86 85 ASN B O 1
ATOM 2125 N N . GLN B 1 86 ? 68.415 116.623 83.904 1.00 26.67 86 GLN B N 1
ATOM 2126 C CA . GLN B 1 86 ? 68.527 115.193 84.185 1.00 27.20 86 GLN B CA 1
ATOM 2127 C C . GLN B 1 86 ? 67.749 114.669 85.391 1.00 24.38 86 GLN B C 1
ATOM 2128 O O . GLN B 1 86 ? 67.887 113.503 85.744 1.00 23.70 86 GLN B O 1
ATOM 2134 N N . ILE B 1 87 ? 66.942 115.504 86.036 1.00 22.80 87 ILE B N 1
ATOM 2135 C CA . ILE B 1 87 ? 66.176 115.011 87.180 1.00 21.06 87 ILE B CA 1
ATOM 2136 C C . ILE B 1 87 ? 65.173 113.949 86.719 1.00 18.80 87 ILE B C 1
ATOM 2137 O O . ILE B 1 87 ? 64.957 112.960 87.408 1.00 19.27 87 ILE B O 1
ATOM 2142 N N . GLY B 1 88 ? 64.565 114.157 85.554 1.00 17.19 88 GLY B N 1
ATOM 2143 C CA . GLY B 1 88 ? 63.612 113.181 85.038 1.00 17.43 88 GLY B CA 1
ATOM 2144 C C . GLY B 1 88 ? 64.300 111.860 84.740 1.00 18.14 88 GLY B C 1
ATOM 2145 O O . GLY B 1 88 ? 63.807 110.783 85.094 1.00 18.39 88 GLY B O 1
ATOM 2146 N N . THR B 1 89 ? 65.451 111.944 84.079 1.00 18.15 89 THR B N 1
ATOM 2147 C CA . THR B 1 89 ? 66.238 110.763 83.738 1.00 18.84 89 THR B CA 1
ATOM 2148 C C . THR B 1 89 ? 66.622 109.984 85.000 1.00 19.17 89 THR B C 1
ATOM 2149 O O . THR B 1 89 ? 66.519 108.754 85.044 1.00 16.41 89 THR B O 1
ATOM 2153 N N . ARG B 1 90 ? 67.061 110.698 86.031 1.00 19.96 90 ARG B N 1
ATOM 2154 C CA . ARG B 1 90 ? 67.454 110.032 87.269 1.00 20.70 90 ARG B CA 1
ATOM 2155 C C . ARG B 1 90 ? 66.272 109.396 87.991 1.00 19.50 90 ARG B C 1
ATOM 2156 O O . ARG B 1 90 ? 66.418 108.338 88.604 1.00 19.36 90 ARG B O 1
ATOM 2164 N N . LEU B 1 91 ? 65.109 110.042 87.931 1.00 17.72 91 LEU B N 1
ATOM 2165 C CA . LEU B 1 91 ? 63.919 109.497 88.577 1.00 17.18 91 LEU B CA 1
ATOM 2166 C C . LEU B 1 91 ? 63.537 108.185 87.903 1.00 16.09 91 LEU B C 1
ATOM 2167 O O . LEU B 1 91 ? 63.253 107.193 88.575 1.00 16.20 91 LEU B O 1
ATOM 2172 N N . VAL B 1 92 ? 63.538 108.178 86.572 1.00 16.39 92 VAL B N 1
ATOM 2173 C CA . VAL B 1 92 ? 63.195 106.970 85.836 1.00 17.40 92 VAL B CA 1
ATOM 2174 C C . VAL B 1 92 ? 64.210 105.854 86.095 1.00 18.79 92 VAL B C 1
ATOM 2175 O O . VAL B 1 92 ? 63.826 104.704 86.303 1.00 19.05 92 VAL B O 1
ATOM 2179 N N . ASN B 1 93 ? 65.500 106.189 86.091 1.00 19.36 93 ASN B N 1
ATOM 2180 C CA . ASN B 1 93 ? 66.535 105.185 86.339 1.00 20.37 93 ASN B CA 1
ATOM 2181 C C . ASN B 1 93 ? 66.372 104.558 87.720 1.00 18.45 93 ASN B C 1
ATOM 2182 O O . ASN B 1 93 ? 66.535 103.349 87.885 1.00 18.55 93 ASN B O 1
ATOM 2187 N N . TYR B 1 94 ? 66.052 105.387 88.709 1.00 19.45 94 TYR B N 1
ATOM 2188 C CA . TYR B 1 94 ? 65.862 104.912 90.077 1.00 18.66 94 TYR B CA 1
ATOM 2189 C C . TYR B 1 94 ? 64.625 104.014 90.148 1.00 18.65 94 TYR B C 1
ATOM 2190 O O . TYR B 1 94 ? 64.633 102.976 90.805 1.00 16.93 94 TYR B O 1
ATOM 2199 N N . LEU B 1 95 ? 63.563 104.419 89.460 1.00 20.38 95 LEU B N 1
ATOM 2200 C CA . LEU B 1 95 ? 62.324 103.646 89.440 1.00 18.51 95 LEU B CA 1
ATOM 2201 C C . LEU B 1 95 ? 62.535 102.281 88.791 1.00 18.12 95 LEU B C 1
ATOM 2202 O O . LEU B 1 95 ? 62.095 101.262 89.311 1.00 16.86 95 LEU B O 1
ATOM 2207 N N . GLU B 1 96 ? 63.207 102.264 87.647 1.00 18.20 96 GLU B N 1
ATOM 2208 C CA . GLU B 1 96 ? 63.449 101.011 86.938 1.00 18.15 96 GLU B CA 1
ATOM 2209 C C . GLU B 1 96 ? 64.195 100.006 87.807 1.00 18.17 96 GLU B C 1
ATOM 2210 O O . GLU B 1 96 ? 63.911 98.800 87.763 1.00 17.02 96 GLU B O 1
ATOM 2216 N N . LYS B 1 97 ? 65.146 100.494 88.596 1.00 17.53 97 LYS B N 1
ATOM 2217 C CA . LYS B 1 97 ? 65.899 99.612 89.486 1.00 19.36 97 LYS B CA 1
ATOM 2218 C C . LYS B 1 97 ? 64.989 99.041 90.574 1.00 18.30 97 LYS B C 1
ATOM 2219 O O . LYS B 1 97 ? 65.060 97.854 90.891 1.00 17.13 97 LYS B O 1
ATOM 2225 N N . GLU B 1 98 ? 64.136 99.887 91.146 1.00 17.35 98 GLU B N 1
ATOM 2226 C CA . GLU B 1 98 ? 63.245 99.424 92.202 1.00 17.35 98 GLU B CA 1
ATOM 2227 C C . GLU B 1 98 ? 62.183 98.488 91.639 1.00 16.35 98 GLU B C 1
ATOM 2228 O O . GLU B 1 98 ? 61.828 97.497 92.275 1.00 15.31 98 GLU B O 1
ATOM 2234 N N . VAL B 1 99 ? 61.668 98.794 90.451 1.00 14.23 99 VAL B N 1
ATOM 2235 C CA . VAL B 1 99 ? 60.672 97.913 89.845 1.00 13.86 99 VAL B CA 1
ATOM 2236 C C . VAL B 1 99 ? 61.305 96.539 89.638 1.00 14.47 99 VAL B C 1
ATOM 2237 O O . VAL B 1 99 ? 60.731 95.514 90.015 1.00 15.20 99 VAL B O 1
ATOM 2241 N N . ALA B 1 100 ? 62.502 96.518 89.059 1.00 14.88 100 ALA B N 1
ATOM 2242 C CA . ALA B 1 100 ? 63.206 95.259 88.824 1.00 15.80 100 ALA B CA 1
ATOM 2243 C C . ALA B 1 100 ? 63.390 94.476 90.124 1.00 16.37 100 ALA B C 1
ATOM 2244 O O . ALA B 1 100 ? 63.187 93.262 90.159 1.00 18.21 100 ALA B O 1
ATOM 2246 N N . SER B 1 101 ? 63.775 95.170 91.192 1.00 18.72 101 SER B N 1
ATOM 2247 C CA . SER B 1 101 ? 63.984 94.509 92.476 1.00 19.72 101 SER B CA 1
ATOM 2248 C C . SER B 1 101 ? 62.713 93.821 92.955 1.00 21.56 101 SER B C 1
ATOM 2249 O O . SER B 1 101 ? 62.778 92.799 93.641 1.00 20.98 101 SER B O 1
ATOM 2252 N N . ARG B 1 102 ? 61.558 94.373 92.588 1.00 20.98 102 ARG B N 1
ATOM 2253 C CA . ARG B 1 102 ? 60.285 93.788 92.996 1.00 21.50 102 ARG B CA 1
ATOM 2254 C C . ARG B 1 102 ? 59.744 92.754 92.006 1.00 20.92 102 ARG B C 1
ATOM 2255 O O . ARG B 1 102 ? 58.583 92.349 92.095 1.00 22.11 102 ARG B O 1
ATOM 2263 N N . GLY B 1 103 ? 60.582 92.336 91.063 1.00 19.67 103 GLY B N 1
ATOM 2264 C CA . GLY B 1 103 ? 60.165 91.331 90.097 1.00 17.44 103 GLY B CA 1
ATOM 2265 C C . GLY B 1 103 ? 59.645 91.829 88.761 1.00 16.56 103 GLY B C 1
ATOM 2266 O O . GLY B 1 103 ? 59.192 91.034 87.932 1.00 16.96 103 GLY B O 1
ATOM 2267 N N . GLY B 1 104 ? 59.717 93.137 88.542 1.00 15.99 104 GLY B N 1
ATOM 2268 C CA . GLY B 1 104 ? 59.240 93.696 87.293 1.00 17.25 104 GLY B CA 1
ATOM 2269 C C . GLY B 1 104 ? 60.054 93.297 86.073 1.00 16.72 104 GLY B C 1
ATOM 2270 O O . GLY B 1 104 ? 61.280 93.184 86.124 1.00 17.30 104 GLY B O 1
ATOM 2271 N N . ILE B 1 105 ? 59.362 93.083 84.963 1.00 15.27 105 ILE B N 1
ATOM 2272 C CA . ILE B 1 105 ? 60.013 92.721 83.717 1.00 16.79 105 ILE B CA 1
ATOM 2273 C C . ILE B 1 105 ? 59.815 93.860 82.721 1.00 17.87 105 ILE B C 1
ATOM 2274 O O . ILE B 1 105 ? 60.755 94.269 82.029 1.00 17.30 105 ILE B O 1
ATOM 2279 N N . THR B 1 106 ? 58.590 94.383 82.678 1.00 15.12 106 THR B N 1
ATOM 2280 C CA . THR B 1 106 ? 58.231 95.455 81.760 1.00 15.08 106 THR B CA 1
ATOM 2281 C C . THR B 1 106 ? 57.556 96.639 82.445 1.00 14.37 106 THR B C 1
ATOM 2282 O O . THR B 1 106 ? 56.746 96.465 83.355 1.00 16.73 106 THR B O 1
ATOM 2286 N N . ILE B 1 107 ? 57.913 97.840 82.003 1.00 13.08 107 ILE B N 1
ATOM 2287 C CA . ILE B 1 107 ? 57.318 99.073 82.505 1.00 13.31 107 ILE B CA 1
ATOM 2288 C C . ILE B 1 107 ? 56.691 99.734 81.289 1.00 13.93 107 ILE B C 1
ATOM 2289 O O . ILE B 1 107 ? 57.337 99.856 80.247 1.00 15.49 107 ILE B O 1
ATOM 2294 N N . TYR B 1 108 ? 55.426 100.125 81.393 1.00 12.22 108 TYR B N 1
ATOM 2295 C CA . TYR B 1 108 ? 54.772 100.787 80.270 1.00 13.49 108 TYR B CA 1
ATOM 2296 C C . TYR B 1 108 ? 54.111 102.060 80.768 1.00 14.11 108 TYR B C 1
ATOM 2297 O O . TYR B 1 108 ? 53.984 102.274 81.972 1.00 13.45 108 TYR B O 1
ATOM 2306 N N . LEU B 1 109 ? 53.698 102.907 79.838 1.00 12.51 109 LEU B N 1
ATOM 2307 C CA . LEU B 1 109 ? 53.056 104.156 80.197 1.00 14.12 109 LEU B CA 1
ATOM 2308 C C . LEU B 1 109 ? 52.216 104.645 79.032 1.00 16.17 109 LEU B C 1
ATOM 2309 O O . LEU B 1 109 ? 52.373 104.188 77.899 1.00 16.47 109 LEU B O 1
ATOM 2314 N N . GLY B 1 110 ? 51.307 105.561 79.335 1.00 14.69 110 GLY B N 1
ATOM 2315 C CA . GLY B 1 110 ? 50.464 106.152 78.321 1.00 17.19 110 GLY B CA 1
ATOM 2316 C C . GLY B 1 110 ? 50.707 107.647 78.395 1.00 20.30 110 GLY B C 1
ATOM 2317 O O . GLY B 1 110 ? 50.554 108.259 79.455 1.00 19.27 110 GLY B O 1
ATOM 2318 N N . THR B 1 111 ? 51.130 108.240 77.287 1.00 19.22 111 THR B N 1
ATOM 2319 C CA . THR B 1 111 ? 51.373 109.671 77.267 1.00 19.05 111 THR B CA 1
ATOM 2320 C C . THR B 1 111 ? 50.406 110.250 76.249 1.00 19.23 111 THR B C 1
ATOM 2321 O O . THR B 1 111 ? 50.447 109.903 75.070 1.00 17.88 111 THR B O 1
ATOM 2325 N N . ASP B 1 112 ? 49.522 111.127 76.708 1.00 16.78 112 ASP B N 1
ATOM 2326 C CA . ASP B 1 112 ? 48.526 111.697 75.820 1.00 16.88 112 ASP B CA 1
ATOM 2327 C C . ASP B 1 112 ? 48.987 112.904 75.037 1.00 17.07 112 ASP B C 1
ATOM 2328 O O . ASP B 1 112 ? 49.874 113.638 75.468 1.00 17.60 112 ASP B O 1
ATOM 2333 N N . ASP B 1 113 ? 48.385 113.084 73.866 1.00 14.50 113 ASP B N 1
ATOM 2334 C CA . ASP B 1 113 ? 48.692 114.214 73.006 1.00 14.52 113 ASP B CA 1
ATOM 2335 C C . ASP B 1 113 ? 47.377 114.938 72.794 1.00 14.18 113 ASP B C 1
ATOM 2336 O O . ASP B 1 113 ? 46.579 114.562 71.937 1.00 14.24 113 ASP B O 1
ATOM 2341 N N . LEU B 1 114 ? 47.167 115.980 73.588 1.00 15.40 114 LEU B N 1
ATOM 2342 C CA . LEU B 1 114 ? 45.938 116.763 73.546 1.00 20.55 114 LEU B CA 1
ATOM 2343 C C . LEU B 1 114 ? 46.049 118.068 72.763 1.00 23.07 114 LEU B C 1
ATOM 2344 O O . LEU B 1 114 ? 45.027 118.691 72.468 1.00 26.12 114 LEU B O 1
ATOM 2349 N N . ASP B 1 115 ? 47.276 118.471 72.436 1.00 25.57 115 ASP B N 1
ATOM 2350 C CA . ASP B 1 115 ? 47.540 119.752 71.758 1.00 28.69 115 ASP B CA 1
ATOM 2351 C C . ASP B 1 115 ? 48.403 119.693 70.494 1.00 27.42 115 ASP B C 1
ATOM 2352 O O . ASP B 1 115 ? 49.252 120.568 70.293 1.00 28.93 115 ASP B O 1
ATOM 2357 N N . HIS B 1 116 ? 48.190 118.696 69.646 1.00 24.53 116 HIS B N 1
ATOM 2358 C CA . HIS B 1 116 ? 48.984 118.548 68.433 1.00 22.24 116 HIS B CA 1
ATOM 2359 C C . HIS B 1 116 ? 50.477 118.666 68.743 1.00 20.21 116 HIS B C 1
ATOM 2360 O O . HIS B 1 116 ? 51.210 119.403 68.082 1.00 19.11 116 HIS B O 1
ATOM 2367 N N . GLY B 1 117 ? 50.914 117.937 69.765 1.00 18.30 117 GLY B N 1
ATOM 2368 C CA . GLY B 1 117 ? 52.318 117.941 70.140 1.00 17.93 117 GLY B CA 1
ATOM 2369 C C . GLY B 1 117 ? 53.110 116.960 69.288 1.00 16.41 117 GLY B C 1
ATOM 2370 O O . GLY B 1 117 ? 54.339 117.032 69.222 1.00 15.98 117 GLY B O 1
ATOM 2371 N N . THR B 1 118 ? 52.409 116.025 68.648 1.00 14.99 118 THR B N 1
ATOM 2372 C CA . THR B 1 118 ? 53.061 115.041 67.780 1.00 14.49 118 THR B CA 1
ATOM 2373 C C . THR B 1 118 ? 52.235 114.878 66.510 1.00 13.46 118 THR B C 1
ATOM 2374 O O . THR B 1 118 ? 51.093 115.320 66.448 1.00 12.23 118 THR B O 1
ATOM 2378 N N . THR B 1 119 ? 52.811 114.242 65.498 1.00 13.00 119 THR B N 1
ATOM 2379 C CA . THR B 1 119 ? 52.102 114.036 64.245 1.00 14.05 119 THR B CA 1
ATOM 2380 C C . THR B 1 119 ? 50.973 113.007 64.368 1.00 13.80 119 THR B C 1
ATOM 2381 O O . THR B 1 119 ? 50.175 112.837 63.443 1.00 13.74 119 THR B O 1
ATOM 2385 N N . LEU B 1 120 ? 50.902 112.328 65.508 1.00 13.45 120 LEU B N 1
ATOM 2386 C CA . LEU B 1 120 ? 49.858 111.327 65.724 1.00 13.27 120 LEU B CA 1
ATOM 2387 C C . LEU B 1 120 ? 48.494 111.946 66.050 1.00 15.35 120 LEU B C 1
ATOM 2388 O O . LEU B 1 120 ? 47.464 111.259 65.998 1.00 14.97 120 LEU B O 1
ATOM 2393 N N . SER B 1 121 ? 48.479 113.232 66.388 1.00 14.11 121 SER B N 1
ATOM 2394 C CA . SER B 1 121 ? 47.219 113.909 66.685 1.00 14.73 121 SER B CA 1
ATOM 2395 C C . SER B 1 121 ? 46.753 114.697 65.458 1.00 14.96 121 SER B C 1
ATOM 2396 O O . SER B 1 121 ? 47.496 114.844 64.490 1.00 13.41 121 SER B O 1
ATOM 2399 N N . GLN B 1 122 ? 45.522 115.195 65.509 1.00 14.51 122 GLN B N 1
ATOM 2400 C CA . GLN B 1 122 ? 44.922 115.950 64.407 1.00 16.59 122 GLN B CA 1
ATOM 2401 C C . GLN B 1 122 ? 44.874 115.160 63.101 1.00 15.45 122 GLN B C 1
ATOM 2402 O O . GLN B 1 122 ? 45.009 115.727 62.018 1.00 17.05 122 GLN B O 1
ATOM 2408 N N . THR B 1 123 ? 44.687 113.849 63.215 1.00 15.76 123 THR B N 1
ATOM 2409 C CA . THR B 1 123 ? 44.582 112.969 62.055 1.00 16.37 123 THR B CA 1
ATOM 2410 C C . THR B 1 123 ? 43.770 111.743 62.462 1.00 14.97 123 THR B C 1
ATOM 2411 O O . THR B 1 123 ? 43.752 111.365 63.632 1.00 16.33 123 THR B O 1
ATOM 2415 N N . ASP B 1 124 ? 43.081 111.132 61.508 1.00 15.69 124 ASP B N 1
ATOM 2416 C CA . ASP B 1 124 ? 42.306 109.935 61.812 1.00 17.02 124 ASP B CA 1
ATOM 2417 C C . ASP B 1 124 ? 43.317 108.801 61.955 1.00 17.86 124 ASP B C 1
ATOM 2418 O O . ASP B 1 124 ? 43.824 108.281 60.958 1.00 17.85 124 ASP B O 1
ATOM 2423 N N . LEU B 1 125 ? 43.609 108.427 63.198 1.00 19.26 125 LEU B N 1
ATOM 2424 C CA . LEU B 1 125 ? 44.580 107.376 63.474 1.00 19.96 125 LEU B CA 1
ATOM 2425 C C . LEU B 1 125 ? 44.175 105.979 63.030 1.00 20.89 125 LEU B C 1
ATOM 2426 O O . LEU B 1 125 ? 44.963 105.042 63.152 1.00 21.31 125 LEU B O 1
ATOM 2431 N N . TYR B 1 126 ? 42.954 105.830 62.527 1.00 21.31 126 TYR B N 1
ATOM 2432 C CA . TYR B 1 126 ? 42.507 104.526 62.053 1.00 21.38 126 TYR B CA 1
ATOM 2433 C C . TYR B 1 126 ? 42.893 104.317 60.593 1.00 24.45 126 TYR B C 1
ATOM 2434 O O . TYR B 1 126 ? 42.786 103.211 60.062 1.00 24.91 126 TYR B O 1
ATOM 2443 N N . GLU B 1 127 ? 43.346 105.385 59.944 1.00 24.58 127 GLU B N 1
ATOM 2444 C CA . GLU B 1 127 ? 43.794 105.281 58.561 1.00 24.42 127 GLU B CA 1
ATOM 2445 C C . GLU B 1 127 ? 45.320 105.198 58.619 1.00 22.00 127 GLU B C 1
ATOM 2446 O O . GLU B 1 127 ? 45.978 106.115 59.113 1.00 20.60 127 GLU B O 1
ATOM 2452 N N . HIS B 1 128 ? 45.873 104.087 58.142 1.00 21.98 128 HIS B N 1
ATOM 2453 C CA . HIS B 1 128 ? 47.324 103.878 58.129 1.00 22.36 128 HIS B CA 1
ATOM 2454 C C . HIS B 1 128 ? 47.914 104.039 59.529 1.00 21.11 128 HIS B C 1
ATOM 2455 O O . HIS B 1 128 ? 48.948 104.684 59.718 1.00 19.72 128 HIS B O 1
ATOM 2462 N N . THR B 1 129 ? 47.253 103.430 60.506 1.00 19.31 129 THR B N 1
ATOM 2463 C CA . THR B 1 129 ? 47.668 103.514 61.900 1.00 17.88 129 THR B CA 1
ATOM 2464 C C . THR B 1 129 ? 49.155 103.318 62.176 1.00 18.87 129 THR B C 1
ATOM 2465 O O . THR B 1 129 ? 49.821 104.211 62.709 1.00 19.42 129 THR B O 1
ATOM 2469 N N . PHE B 1 130 ? 49.678 102.149 61.833 1.00 18.01 130 PHE B N 1
ATOM 2470 C CA . PHE B 1 130 ? 51.080 101.866 62.101 1.00 18.78 130 PHE B CA 1
ATOM 2471 C C . PHE B 1 130 ? 52.068 102.612 61.204 1.00 19.10 130 PHE B C 1
ATOM 2472 O O . PHE B 1 130 ? 53.236 102.770 61.567 1.00 19.34 130 PHE B O 1
ATOM 2480 N N . ASP B 1 131 ? 51.607 103.065 60.041 1.00 18.33 131 ASP B N 1
ATOM 2481 C CA . ASP B 1 131 ? 52.462 103.843 59.145 1.00 20.26 131 ASP B CA 1
ATOM 2482 C C . ASP B 1 131 ? 52.730 105.178 59.843 1.00 19.86 131 ASP B C 1
ATOM 2483 O O . ASP B 1 131 ? 53.863 105.665 59.870 1.00 18.87 131 ASP B O 1
ATOM 2488 N N . LYS B 1 132 ? 51.672 105.761 60.405 1.00 18.61 132 LYS B N 1
ATOM 2489 C CA . LYS B 1 132 ? 51.776 107.039 61.108 1.00 17.87 132 LYS B CA 1
ATOM 2490 C C . LYS B 1 132 ? 52.604 106.910 62.378 1.00 16.40 132 LYS B C 1
ATOM 2491 O O . LYS B 1 132 ? 53.416 107.785 62.687 1.00 16.92 132 LYS B O 1
ATOM 2497 N N . VAL B 1 133 ? 52.411 105.815 63.111 1.00 16.54 133 VAL B N 1
ATOM 2498 C CA . VAL B 1 133 ? 53.178 105.581 64.331 1.00 16.73 133 VAL B CA 1
ATOM 2499 C C . VAL B 1 133 ? 54.659 105.459 63.980 1.00 16.77 133 VAL B C 1
ATOM 2500 O O . VAL B 1 133 ? 55.525 105.962 64.692 1.00 17.84 133 VAL B O 1
ATOM 2504 N N . ALA B 1 134 ? 54.939 104.784 62.873 1.00 18.22 134 ALA B N 1
ATOM 2505 C CA . ALA B 1 134 ? 56.312 104.568 62.425 1.00 19.30 134 ALA B CA 1
ATOM 2506 C C . ALA B 1 134 ? 57.033 105.842 61.982 1.00 19.93 134 ALA B C 1
ATOM 2507 O O . ALA B 1 134 ? 58.261 105.906 62.016 1.00 22.19 134 ALA B O 1
ATOM 2509 N N . SER B 1 135 ? 56.277 106.853 61.569 1.00 19.27 135 SER B N 1
ATOM 2510 C CA . SER B 1 135 ? 56.877 108.100 61.108 1.00 18.11 135 SER B CA 1
ATOM 2511 C C . SER B 1 135 ? 56.561 109.280 62.024 1.00 17.14 135 SER B C 1
ATOM 2512 O O . SER B 1 135 ? 56.618 110.443 61.605 1.00 15.68 135 SER B O 1
ATOM 2515 N N . ILE B 1 136 ? 56.237 108.982 63.275 1.00 15.87 136 ILE B N 1
ATOM 2516 C CA . ILE B 1 136 ? 55.907 110.026 64.230 1.00 16.22 136 ILE B CA 1
ATOM 2517 C C . ILE B 1 136 ? 57.005 111.085 64.321 1.00 17.81 136 ILE B C 1
ATOM 2518 O O . ILE B 1 136 ? 58.195 110.782 64.212 1.00 17.69 136 ILE B O 1
ATOM 2523 N N . GLN B 1 137 ? 56.589 112.332 64.494 1.00 16.53 137 GLN B N 1
ATOM 2524 C CA . GLN B 1 137 ? 57.527 113.430 64.656 1.00 16.98 137 GLN B CA 1
ATOM 2525 C C . GLN B 1 137 ? 57.064 114.257 65.841 1.00 17.38 137 GLN B C 1
ATOM 2526 O O . GLN B 1 137 ? 55.861 114.349 66.113 1.00 16.17 137 GLN B O 1
ATOM 2532 N N . ASN B 1 138 ? 58.024 114.849 66.543 1.00 14.78 138 ASN B N 1
ATOM 2533 C CA . ASN B 1 138 ? 57.738 115.658 67.717 1.00 16.28 138 ASN B CA 1
ATOM 2534 C C . ASN B 1 138 ? 57.582 117.129 67.328 1.00 17.37 138 ASN B C 1
ATOM 2535 O O . ASN B 1 138 ? 58.560 117.815 67.029 1.00 17.28 138 ASN B O 1
ATOM 2540 N N . LEU B 1 13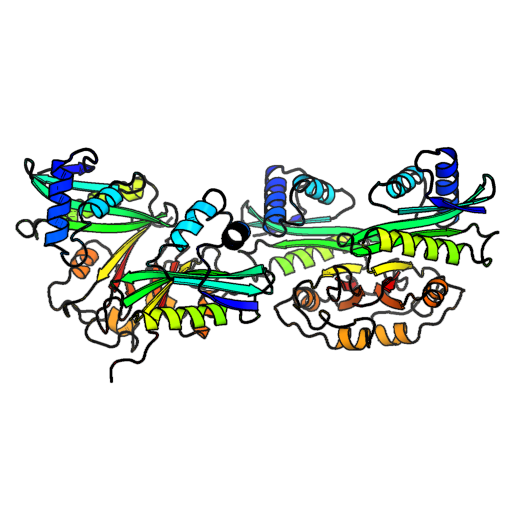9 ? 56.344 117.611 67.362 1.00 16.95 139 LEU B N 1
ATOM 2541 C CA . LEU B 1 139 ? 56.033 118.979 66.974 1.00 17.63 139 LEU B CA 1
ATOM 2542 C C . LEU B 1 139 ? 56.192 120.046 68.054 1.00 19.99 139 LEU B C 1
ATOM 2543 O O . LEU B 1 139 ? 56.605 121.174 67.761 1.00 19.26 139 LEU B O 1
ATOM 2548 N N . ARG B 1 140 ? 55.874 119.704 69.299 1.00 20.17 140 ARG B N 1
ATOM 2549 C CA . ARG B 1 140 ? 55.963 120.685 70.375 1.00 21.17 140 ARG B CA 1
ATOM 2550 C C . ARG B 1 140 ? 56.692 120.185 71.617 1.00 19.51 140 ARG B C 1
ATOM 2551 O O . ARG B 1 140 ? 56.263 120.436 72.740 1.00 21.46 140 ARG B O 1
ATOM 2559 N N . GLU B 1 141 ? 57.802 119.489 71.415 1.00 20.27 141 GLU B N 1
ATOM 2560 C CA . GLU B 1 141 ? 58.571 118.972 72.536 1.00 20.61 141 GLU B CA 1
ATOM 2561 C C . GLU B 1 141 ? 57.693 118.092 73.435 1.00 19.50 141 GLU B C 1
ATOM 2562 O O . GLU B 1 141 ? 57.668 118.243 74.656 1.00 17.90 141 GLU B O 1
ATOM 2568 N N . HIS B 1 142 ? 56.969 117.171 72.808 1.00 17.82 142 HIS B N 1
ATOM 2569 C CA . HIS B 1 142 ? 56.100 116.244 73.529 1.00 17.28 142 HIS B CA 1
ATOM 2570 C C . HIS B 1 142 ? 57.012 115.287 74.303 1.00 17.46 142 HIS B C 1
ATOM 2571 O O . HIS B 1 142 ? 58.073 114.901 73.810 1.00 18.42 142 HIS B O 1
ATOM 2578 N N . PRO B 1 143 ? 56.610 114.885 75.520 1.00 18.05 143 PRO B N 1
ATOM 2579 C CA . PRO B 1 143 ? 57.428 113.977 76.332 1.00 17.90 143 PRO B CA 1
ATOM 2580 C C . PRO B 1 143 ? 57.656 112.553 75.825 1.00 19.31 143 PRO B C 1
ATOM 2581 O O . PRO B 1 143 ? 58.476 111.827 76.390 1.00 18.75 143 PRO B O 1
ATOM 2585 N N . TYR B 1 144 ? 56.952 112.135 74.777 1.00 19.01 144 TYR B N 1
ATOM 2586 C CA . TYR B 1 144 ? 57.164 110.774 74.291 1.00 18.84 144 TYR B CA 1
ATOM 2587 C C . TYR B 1 144 ? 58.624 110.599 73.879 1.00 19.24 144 TYR B C 1
ATOM 2588 O O . TYR B 1 144 ? 59.186 109.513 73.999 1.00 19.93 144 TYR B O 1
ATOM 2597 N N . GLU B 1 145 ? 59.239 111.676 73.399 1.00 19.80 145 GLU B N 1
ATOM 2598 C CA . GLU B 1 145 ? 60.632 111.615 72.975 1.00 18.78 145 GLU B CA 1
ATOM 2599 C C . GLU B 1 145 ? 61.558 111.461 74.175 1.00 18.44 145 GLU B C 1
ATOM 2600 O O . GLU B 1 145 ? 62.625 110.853 74.073 1.00 18.59 145 GLU B O 1
ATOM 2606 N N . PHE B 1 146 ? 61.146 112.011 75.313 1.00 18.26 146 PHE B N 1
ATOM 2607 C CA . PHE B 1 146 ? 61.931 111.897 76.538 1.00 17.55 146 PHE B CA 1
ATOM 2608 C C . PHE B 1 146 ? 62.049 110.419 76.902 1.00 18.33 146 PHE B C 1
ATOM 2609 O O . PHE B 1 146 ? 63.116 109.942 77.292 1.00 17.62 146 PHE B O 1
ATOM 2617 N N . TYR B 1 147 ? 60.942 109.693 76.779 1.00 17.39 147 TYR B N 1
ATOM 2618 C CA . TYR B 1 147 ? 60.941 108.271 77.091 1.00 17.96 147 TYR B CA 1
ATOM 2619 C C . TYR B 1 147 ? 61.690 107.476 76.018 1.00 17.23 147 TYR B C 1
ATOM 2620 O O . TYR B 1 147 ? 62.388 106.518 76.330 1.00 17.06 147 TYR B O 1
ATOM 2629 N N . GLU B 1 148 ? 61.554 107.875 74.755 1.00 18.83 148 GLU B N 1
ATOM 2630 C CA . GLU B 1 148 ? 62.258 107.177 73.684 1.00 20.54 148 GLU B CA 1
ATOM 2631 C C . GLU B 1 148 ? 63.763 107.222 73.941 1.00 22.02 148 GLU B C 1
ATOM 2632 O O . GLU B 1 148 ? 64.458 106.217 73.793 1.00 22.48 148 GLU B O 1
ATOM 2638 N N . LYS B 1 149 ? 64.261 108.387 74.340 1.00 22.20 149 LYS B N 1
ATOM 2639 C CA . LYS B 1 149 ? 65.682 108.542 74.619 1.00 23.61 149 LYS B CA 1
ATOM 2640 C C . LYS B 1 149 ? 66.118 107.723 75.825 1.00 24.63 149 LYS B C 1
ATOM 2641 O O . LYS B 1 149 ? 67.312 107.548 76.063 1.00 26.36 149 LYS B O 1
ATOM 2647 N N . LEU B 1 150 ? 65.156 107.218 76.591 1.00 23.37 150 LEU B N 1
ATOM 2648 C CA . LEU B 1 150 ? 65.493 106.400 77.749 1.00 23.26 150 LEU B CA 1
ATOM 2649 C C . LEU B 1 150 ? 65.305 104.918 77.477 1.00 22.75 150 LEU B C 1
ATOM 2650 O O . LEU B 1 150 ? 65.404 104.098 78.386 1.00 23.33 150 LEU B O 1
ATOM 2655 N N . GLY B 1 151 ? 65.022 104.575 76.225 1.00 21.56 151 GLY B N 1
ATOM 2656 C CA . GLY B 1 151 ? 64.847 103.177 75.880 1.00 20.27 151 GLY B CA 1
ATOM 2657 C C . GLY B 1 151 ? 63.419 102.694 75.691 1.00 18.63 151 GLY B C 1
ATOM 2658 O O . GLY B 1 151 ? 63.208 101.522 75.362 1.00 19.10 151 GLY B O 1
ATOM 2659 N N . TYR B 1 152 ? 62.438 103.567 75.905 1.00 17.52 152 TYR B N 1
ATOM 2660 C CA . TYR B 1 152 ? 61.041 103.176 75.725 1.00 16.57 152 TYR B CA 1
ATOM 2661 C C . TYR B 1 152 ? 60.661 103.249 74.252 1.00 18.00 152 TYR B C 1
ATOM 2662 O O . TYR B 1 152 ? 61.135 104.125 73.517 1.00 17.66 152 TYR B O 1
ATOM 2671 N N . LYS B 1 153 ? 59.812 102.321 73.824 1.00 15.22 153 LYS B N 1
ATOM 2672 C CA . LYS B 1 153 ? 59.370 102.268 72.437 1.00 17.36 153 LYS B CA 1
ATOM 2673 C C . LYS B 1 153 ? 57.853 102.376 72.338 1.00 16.96 153 LYS B C 1
ATOM 2674 O O . LYS B 1 153 ? 57.128 101.829 73.170 1.00 14.39 153 LYS B O 1
ATOM 2680 N N . ILE B 1 154 ? 57.370 103.087 71.326 1.00 16.43 154 ILE B N 1
ATOM 2681 C CA . ILE B 1 154 ? 55.931 103.189 71.138 1.00 15.85 154 ILE B CA 1
ATOM 2682 C C . ILE B 1 154 ? 55.475 101.796 70.707 1.00 16.00 154 ILE B C 1
ATOM 2683 O O . ILE B 1 154 ? 55.917 101.270 69.675 1.00 15.10 154 ILE B O 1
ATOM 2688 N N . VAL B 1 155 ? 54.615 101.186 71.516 1.00 13.47 155 VAL B N 1
ATOM 2689 C CA . VAL B 1 155 ? 54.113 99.853 71.218 1.00 13.81 155 VAL B CA 1
ATOM 2690 C C . VAL B 1 155 ? 52.611 99.846 70.937 1.00 14.46 155 VAL B C 1
ATOM 2691 O O . VAL B 1 155 ? 52.014 98.794 70.700 1.00 13.54 155 VAL B O 1
ATOM 2695 N N . GLY B 1 156 ? 52.006 101.027 70.959 1.00 14.61 156 GLY B N 1
ATOM 2696 C CA . GLY B 1 156 ? 50.589 101.118 70.680 1.00 15.60 156 GLY B CA 1
ATOM 2697 C C . GLY B 1 156 ? 50.040 102.525 70.768 1.00 14.22 156 GLY B C 1
ATOM 2698 O O . GLY B 1 156 ? 50.703 103.440 71.251 1.00 11.18 156 GLY B O 1
ATOM 2699 N N . VAL B 1 157 ? 48.820 102.698 70.275 1.00 13.59 157 VAL B N 1
ATOM 2700 C CA . VAL B 1 157 ? 48.150 103.986 70.327 1.00 14.88 157 VAL B CA 1
ATOM 2701 C C . VAL B 1 157 ? 46.662 103.751 70.528 1.00 15.17 157 VAL B C 1
ATOM 2702 O O . VAL B 1 157 ? 46.123 102.731 70.098 1.00 14.10 157 VAL B O 1
ATOM 2706 N N . LEU B 1 158 ? 46.003 104.680 71.204 1.00 13.69 158 LEU B N 1
ATOM 2707 C CA . LEU B 1 158 ? 44.565 104.571 71.411 1.00 15.67 158 LEU B CA 1
ATOM 2708 C C . LEU B 1 158 ? 43.956 105.779 70.714 1.00 15.32 158 LEU B C 1
ATOM 2709 O O . LEU B 1 158 ? 43.945 106.877 71.259 1.00 15.98 158 LEU B O 1
ATOM 2714 N N . PRO B 1 159 ? 43.466 105.591 69.479 1.00 15.08 159 PRO B N 1
ATOM 2715 C CA . PRO B 1 159 ? 42.866 106.688 68.714 1.00 13.43 159 PRO B CA 1
ATOM 2716 C C . PRO B 1 159 ? 41.654 107.306 69.404 1.00 14.23 159 PRO B C 1
ATOM 2717 O O . PRO B 1 159 ? 40.814 106.592 69.957 1.00 13.83 159 PRO B O 1
ATOM 2721 N N . ASN B 1 160 ? 41.578 108.632 69.356 1.00 13.64 160 ASN B N 1
ATOM 2722 C CA . ASN B 1 160 ? 40.466 109.390 69.927 1.00 13.71 160 ASN B CA 1
ATOM 2723 C C . ASN B 1 160 ? 40.209 109.188 71.415 1.00 14.99 160 ASN B C 1
ATOM 2724 O O . ASN B 1 160 ? 39.093 109.436 71.882 1.00 14.93 160 ASN B O 1
ATOM 2729 N N . ALA B 1 161 ? 41.230 108.767 72.160 1.00 13.71 161 ALA B N 1
ATOM 2730 C CA . ALA B 1 161 ? 41.090 108.518 73.592 1.00 13.26 161 ALA B CA 1
ATOM 2731 C C . ALA B 1 161 ? 40.555 109.702 74.394 1.00 16.43 161 ALA B C 1
ATOM 2732 O O . ALA B 1 161 ? 39.635 109.550 75.201 1.00 15.18 161 ALA B O 1
ATOM 2734 N N . ASN B 1 162 ? 41.141 110.872 74.164 1.00 15.39 162 ASN B N 1
ATOM 2735 C CA . ASN B 1 162 ? 40.784 112.091 74.878 1.00 16.64 162 ASN B CA 1
ATOM 2736 C C . ASN B 1 162 ? 39.864 113.007 74.086 1.00 17.82 162 ASN B C 1
ATOM 2737 O O . ASN B 1 162 ? 39.705 114.179 74.422 1.00 21.41 162 ASN B O 1
ATOM 2742 N N . GLY B 1 163 ? 39.254 112.463 73.043 1.00 16.36 163 GLY B N 1
ATOM 2743 C CA . GLY B 1 163 ? 38.393 113.252 72.184 1.00 17.10 163 GLY B CA 1
ATOM 2744 C C . GLY B 1 163 ? 38.900 112.992 70.779 1.00 16.85 163 GLY B C 1
ATOM 2745 O O . GLY B 1 163 ? 40.005 112.470 70.614 1.00 14.56 163 GLY B O 1
ATOM 2746 N N . TRP B 1 164 ? 38.122 113.344 69.764 1.00 15.86 164 TRP B N 1
ATOM 2747 C CA . TRP B 1 164 ? 38.556 113.088 68.394 1.00 15.54 164 TRP B CA 1
ATOM 2748 C C . TRP B 1 164 ? 39.955 113.605 68.075 1.00 15.12 164 TRP B C 1
ATOM 2749 O O . TRP B 1 164 ? 40.285 114.766 68.326 1.00 16.11 164 TRP B O 1
ATOM 2760 N N . ASP B 1 165 ? 40.771 112.710 67.530 1.00 14.69 165 ASP B N 1
ATOM 2761 C CA . ASP B 1 165 ? 42.140 113.019 67.131 1.00 14.76 165 ASP B CA 1
ATOM 2762 C C . ASP B 1 165 ? 43.057 113.494 68.265 1.00 13.53 165 ASP B C 1
ATOM 2763 O O . ASP B 1 165 ? 44.016 114.238 68.043 1.00 13.59 165 ASP B O 1
ATOM 2768 N N . LYS B 1 166 ? 42.752 113.053 69.484 1.00 13.95 166 LYS B N 1
ATOM 2769 C CA . LYS B 1 166 ? 43.551 113.371 70.671 1.00 13.43 166 LYS B CA 1
ATOM 2770 C C . LYS B 1 166 ? 43.821 112.013 71.302 1.00 15.82 166 LYS B C 1
ATOM 2771 O O . LYS B 1 166 ? 43.184 111.627 72.283 1.00 14.91 166 LYS B O 1
ATOM 2777 N N . PRO B 1 167 ? 44.784 111.269 70.742 1.00 14.96 167 PRO B N 1
ATOM 2778 C CA . PRO B 1 167 ? 45.162 109.931 71.205 1.00 15.38 167 PRO B CA 1
ATOM 2779 C C . PRO B 1 167 ? 46.055 109.828 72.432 1.00 14.49 167 PRO B C 1
ATOM 2780 O O . PRO B 1 167 ? 46.620 110.814 72.901 1.00 15.08 167 PRO B O 1
ATOM 2784 N N . ASP B 1 168 ? 46.146 108.608 72.951 1.00 14.91 168 ASP B N 1
ATOM 2785 C CA . ASP B 1 168 ? 47.033 108.295 74.058 1.00 15.03 168 ASP B CA 1
ATOM 2786 C C . ASP B 1 168 ? 48.086 107.453 73.339 1.00 13.53 168 ASP B C 1
ATOM 2787 O O . ASP B 1 168 ? 47.762 106.686 72.423 1.00 16.72 168 ASP B O 1
ATOM 2792 N N . ILE B 1 169 ? 49.344 107.619 73.718 1.00 14.16 169 ILE B N 1
ATOM 2793 C CA . ILE B 1 169 ? 50.430 106.882 73.090 1.00 14.07 169 ILE B CA 1
ATOM 2794 C C . ILE B 1 169 ? 51.034 105.950 74.124 1.00 14.01 169 ILE B C 1
ATOM 2795 O O . ILE B 1 169 ? 51.530 106.408 75.153 1.00 13.97 169 ILE B O 1
ATOM 2800 N N . TRP B 1 170 ? 50.985 104.650 73.846 1.00 11.75 170 TRP B N 1
ATOM 2801 C CA . TRP B 1 170 ? 51.514 103.641 74.763 1.00 15.30 170 TRP B CA 1
ATOM 2802 C C . TRP B 1 170 ? 52.975 103.343 74.476 1.00 15.00 170 TRP B C 1
ATO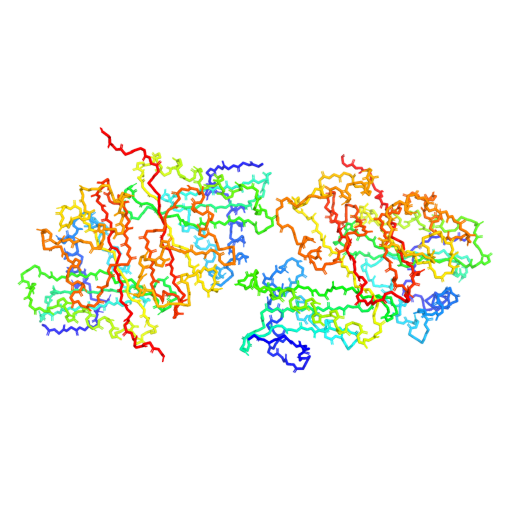M 2803 O O . TRP B 1 170 ? 53.343 103.056 73.335 1.00 16.58 170 TRP B O 1
ATOM 2814 N N . MET B 1 171 ? 53.796 103.392 75.518 1.00 14.23 171 MET B N 1
ATOM 2815 C CA . MET B 1 171 ? 55.218 103.120 75.377 1.00 13.61 171 MET B CA 1
ATOM 2816 C C . MET B 1 171 ? 55.619 102.083 76.407 1.00 14.87 171 MET B C 1
ATOM 2817 O O . MET B 1 171 ? 54.996 101.974 77.458 1.00 17.65 171 MET B O 1
ATOM 2822 N N . ALA B 1 172 ? 56.656 101.313 76.108 1.00 14.98 172 ALA B N 1
ATOM 2823 C CA . ALA B 1 172 ? 57.089 100.283 77.038 1.00 14.41 172 ALA B CA 1
ATOM 2824 C C . ALA B 1 172 ? 58.571 99.982 76.913 1.00 15.22 172 ALA B C 1
ATOM 2825 O O . ALA B 1 172 ? 59.194 100.261 75.884 1.00 13.78 172 ALA B O 1
ATOM 2827 N N . LYS B 1 173 ? 59.115 99.400 77.975 1.00 14.91 173 LYS B N 1
ATOM 2828 C CA . LYS B 1 173 ? 60.521 99.022 78.031 1.00 16.96 173 LYS B CA 1
ATOM 2829 C C . LYS B 1 173 ? 60.677 97.799 78.931 1.00 19.09 173 LYS B C 1
ATOM 2830 O O . LYS B 1 173 ? 60.072 97.726 80.004 1.00 16.62 173 LYS B O 1
ATOM 2836 N N . THR B 1 174 ? 61.456 96.822 78.477 1.00 18.02 174 THR B N 1
ATOM 2837 C CA . THR B 1 174 ? 61.711 95.645 79.292 1.00 21.18 174 THR B CA 1
ATOM 2838 C C . THR B 1 174 ? 62.995 96.043 80.001 1.00 21.54 174 THR B C 1
ATOM 2839 O O . THR B 1 174 ? 63.990 96.393 79.364 1.00 21.19 174 THR B O 1
ATOM 2843 N N . ILE B 1 175 ? 62.955 96.001 81.326 1.00 20.32 175 ILE B N 1
ATOM 2844 C CA . ILE B 1 175 ? 64.058 96.472 82.144 1.00 21.98 175 ILE B CA 1
ATOM 2845 C C . ILE B 1 175 ? 65.135 95.516 82.628 1.00 24.48 175 ILE B C 1
ATOM 2846 O O . ILE B 1 175 ? 66.058 95.939 83.323 1.00 24.77 175 ILE B O 1
ATOM 2851 N N . ILE B 1 176 ? 65.022 94.241 82.281 1.00 25.02 176 ILE B N 1
ATOM 2852 C CA . ILE B 1 176 ? 66.034 93.270 82.673 1.00 28.17 176 ILE B CA 1
ATOM 2853 C C . ILE B 1 176 ? 66.436 92.474 81.440 1.00 30.40 176 ILE B C 1
ATOM 2854 O O . ILE B 1 176 ? 65.655 92.339 80.492 1.00 28.21 176 ILE B O 1
ATOM 2859 N N . PRO B 1 177 ? 67.669 91.950 81.428 1.00 33.06 177 PRO B N 1
ATOM 2860 C CA . PRO B 1 177 ? 68.159 91.166 80.292 1.00 35.40 177 PRO B CA 1
ATOM 2861 C C . PRO B 1 177 ? 67.281 89.951 80.014 1.00 36.72 177 PRO B C 1
ATOM 2862 O O . PRO B 1 177 ? 66.737 89.341 80.934 1.00 36.34 177 PRO B O 1
ATOM 2866 N N . ARG B 1 178 ? 67.146 89.609 78.739 1.00 40.52 178 ARG B N 1
ATOM 2867 C CA . ARG B 1 178 ? 66.343 88.464 78.327 1.00 43.89 178 ARG B CA 1
ATOM 2868 C C . ARG B 1 178 ? 67.142 87.191 78.604 1.00 45.84 178 ARG B C 1
ATOM 2869 O O . ARG B 1 178 ? 68.263 87.036 78.118 1.00 46.42 178 ARG B O 1
ATOM 2877 N N . PRO B 1 179 ? 66.579 86.267 79.402 1.00 47.33 179 PRO B N 1
ATOM 2878 C CA . PRO B 1 179 ? 67.237 85.003 79.750 1.00 49.00 179 PRO B CA 1
ATOM 2879 C C . PRO B 1 179 ? 67.776 84.257 78.533 1.00 50.06 179 PRO B C 1
ATOM 2880 O O . PRO B 1 179 ? 68.964 83.869 78.558 1.00 51.84 179 PRO B O 1
ATOM 2884 N N . MET C 1 1 ? 2.656 35.619 97.646 1.00 48.98 1 MET C N 1
ATOM 2885 C CA . MET C 1 1 ? 3.941 36.317 97.942 1.00 49.07 1 MET C CA 1
ATOM 2886 C C . MET C 1 1 ? 3.737 37.823 98.044 1.00 47.42 1 MET C C 1
ATOM 2887 O O . MET C 1 1 ? 2.675 38.338 97.690 1.00 48.37 1 MET C O 1
ATOM 2892 N N . ILE C 1 2 ? 4.764 38.527 98.512 1.00 44.82 2 ILE C N 1
ATOM 2893 C CA . ILE C 1 2 ? 4.682 39.975 98.665 1.00 41.06 2 ILE C CA 1
ATOM 2894 C C . ILE C 1 2 ? 5.866 40.727 98.057 1.00 37.17 2 ILE C C 1
ATOM 2895 O O . ILE C 1 2 ? 7.018 40.304 98.178 1.00 36.48 2 ILE C O 1
ATOM 2900 N N . ILE C 1 3 ? 5.568 41.839 97.394 1.00 33.42 3 ILE C N 1
ATOM 2901 C CA . ILE C 1 3 ? 6.604 42.680 96.804 1.00 30.10 3 ILE C CA 1
ATOM 2902 C C . ILE C 1 3 ? 6.706 43.940 97.658 1.00 28.79 3 ILE C C 1
ATOM 2903 O O . ILE C 1 3 ? 5.739 44.686 97.797 1.00 28.08 3 ILE C O 1
ATOM 2908 N N . SER C 1 4 ? 7.876 44.166 98.237 1.00 26.52 4 SER C N 1
ATOM 2909 C CA . SER C 1 4 ? 8.091 45.330 99.080 1.00 26.42 4 SER C CA 1
ATOM 2910 C C . SER C 1 4 ? 9.563 45.691 99.070 1.00 24.77 4 SER C C 1
ATOM 2911 O O . SER C 1 4 ? 10.343 45.103 98.321 1.00 23.59 4 SER C O 1
ATOM 2914 N N . GLU C 1 5 ? 9.936 46.658 99.905 1.00 23.33 5 GLU C N 1
ATOM 2915 C CA . GLU C 1 5 ? 11.325 47.087 99.998 1.00 22.95 5 GLU C CA 1
ATOM 2916 C C . GLU C 1 5 ? 12.152 45.928 100.552 1.00 23.72 5 GLU C C 1
ATOM 2917 O O . GLU C 1 5 ? 11.740 45.257 101.498 1.00 23.01 5 GLU C O 1
ATOM 2923 N N . PHE C 1 6 ? 13.319 45.704 99.964 1.00 22.69 6 PHE C N 1
ATOM 2924 C CA . PHE C 1 6 ? 14.216 44.637 100.395 1.00 22.51 6 PHE C CA 1
ATOM 2925 C C . PHE C 1 6 ? 14.788 44.960 101.777 1.00 23.12 6 PHE C C 1
ATOM 2926 O O . PHE C 1 6 ? 15.233 46.082 102.018 1.00 21.25 6 PHE C O 1
ATOM 2934 N N . ASP C 1 7 ? 14.761 43.986 102.690 1.00 23.28 7 ASP C N 1
ATOM 2935 C CA . ASP C 1 7 ? 15.295 44.192 104.040 1.00 25.07 7 ASP C CA 1
ATOM 2936 C C . ASP C 1 7 ? 16.816 44.135 103.956 1.00 24.10 7 ASP C C 1
ATOM 2937 O O . ASP C 1 7 ? 17.410 43.059 104.000 1.00 23.60 7 ASP C O 1
ATOM 2942 N N . ARG C 1 8 ? 17.439 45.301 103.851 1.00 22.99 8 ARG C N 1
ATOM 2943 C CA . ARG C 1 8 ? 18.885 45.387 103.708 1.00 23.47 8 ARG C CA 1
ATOM 2944 C C . ARG C 1 8 ? 19.712 44.865 104.879 1.00 24.73 8 ARG C C 1
ATOM 2945 O O . ARG C 1 8 ? 20.923 44.704 104.753 1.00 24.97 8 ARG C O 1
ATOM 2953 N N . ASN C 1 9 ? 19.074 44.595 106.014 1.00 26.33 9 ASN C N 1
ATOM 2954 C CA . ASN C 1 9 ? 19.809 44.075 107.163 1.00 27.06 9 ASN C CA 1
ATOM 2955 C C . ASN C 1 9 ? 19.565 42.587 107.380 1.00 27.57 9 ASN C C 1
ATOM 2956 O O . ASN C 1 9 ? 20.054 42.012 108.353 1.00 29.19 9 ASN C O 1
ATOM 2961 N N . ASN C 1 10 ? 18.812 41.962 106.478 1.00 26.82 10 ASN C N 1
ATOM 2962 C CA . ASN C 1 10 ? 18.517 40.534 106.590 1.00 25.95 10 ASN C CA 1
ATOM 2963 C C . ASN C 1 10 ? 19.599 39.707 105.886 1.00 25.21 10 ASN C C 1
ATOM 2964 O O . ASN C 1 10 ? 19.651 39.647 104.660 1.00 22.62 10 ASN C O 1
ATOM 2969 N N . PRO C 1 11 ? 20.465 39.042 106.671 1.00 26.08 11 PRO C N 1
ATOM 2970 C CA . PRO C 1 11 ? 21.580 38.202 106.215 1.00 27.05 11 PRO C CA 1
ATOM 2971 C C . PRO C 1 11 ? 21.206 37.056 105.282 1.00 27.88 11 PRO C C 1
ATOM 2972 O O . PRO C 1 11 ? 21.869 36.829 104.267 1.00 27.36 11 PRO C O 1
ATOM 2976 N N . VAL C 1 12 ? 20.154 36.326 105.637 1.00 28.56 12 VAL C N 1
ATOM 2977 C CA . VAL C 1 12 ? 19.724 35.189 104.836 1.00 30.97 12 VAL C CA 1
ATOM 2978 C C . VAL C 1 12 ? 19.154 35.624 103.489 1.00 30.75 12 VAL C C 1
ATOM 2979 O O . VAL C 1 12 ? 19.369 34.961 102.475 1.00 30.90 12 VAL C O 1
ATOM 2983 N N . LEU C 1 13 ? 18.442 36.744 103.482 1.00 30.43 13 LEU C N 1
ATOM 2984 C CA . LEU C 1 13 ? 17.866 37.265 102.251 1.00 29.79 13 LEU C CA 1
ATOM 2985 C C . LEU C 1 13 ? 19.016 37.694 101.337 1.00 29.61 13 LEU C C 1
ATOM 2986 O O . LEU C 1 13 ? 18.983 37.464 100.129 1.00 27.99 13 LEU C O 1
ATOM 2991 N N . LYS C 1 14 ? 20.037 38.313 101.922 1.00 29.28 14 LYS C N 1
ATOM 2992 C CA . LYS C 1 14 ? 21.198 38.749 101.155 1.00 30.37 14 LYS C CA 1
ATOM 2993 C C . LYS C 1 14 ? 21.911 37.550 100.549 1.00 30.46 14 LYS C C 1
ATOM 2994 O O . LYS C 1 14 ? 22.459 37.638 99.452 1.00 28.41 14 LYS C O 1
ATOM 3000 N N . ASP C 1 15 ? 21.920 36.434 101.275 1.00 32.00 15 ASP C N 1
ATOM 3001 C CA . ASP C 1 15 ? 22.566 35.223 100.783 1.00 33.44 15 ASP C CA 1
ATOM 3002 C C . ASP C 1 15 ? 21.790 34.658 99.600 1.00 32.56 15 ASP C C 1
ATOM 3003 O O . ASP C 1 15 ? 22.372 34.295 98.577 1.00 33.52 15 ASP C O 1
ATOM 3008 N N . GLN C 1 16 ? 20.472 34.582 99.744 1.00 31.40 16 GLN C N 1
ATOM 3009 C CA . GLN C 1 16 ? 19.631 34.072 98.673 1.00 31.00 16 GLN C CA 1
ATOM 3010 C C . GLN C 1 16 ? 19.844 34.921 97.430 1.00 29.41 16 GLN C C 1
ATOM 3011 O O . GLN C 1 16 ? 19.905 34.408 96.315 1.00 28.31 16 GLN C O 1
ATOM 3017 N N . LEU C 1 17 ? 19.961 36.228 97.627 1.00 28.45 17 LEU C N 1
ATOM 3018 C CA . LEU C 1 17 ? 20.169 37.129 96.505 1.00 28.30 17 LEU C CA 1
ATOM 3019 C C . LEU C 1 17 ? 21.502 36.832 95.840 1.00 27.39 17 LEU C C 1
ATOM 3020 O O . LEU C 1 17 ? 21.585 36.732 94.620 1.00 26.01 17 LEU C O 1
ATOM 3025 N N . SER C 1 18 ? 22.541 36.691 96.655 1.00 28.69 18 SER C N 1
ATOM 3026 C CA . SER C 1 18 ? 23.874 36.404 96.144 1.00 30.26 18 SER C CA 1
ATOM 3027 C C . SER C 1 18 ? 23.862 35.101 95.355 1.00 31.41 18 SER C C 1
ATOM 3028 O O . SER C 1 18 ? 24.477 35.002 94.293 1.00 32.52 18 SER C O 1
ATOM 3031 N N . ASP C 1 19 ? 23.158 34.102 95.877 1.00 32.56 19 ASP C N 1
ATOM 3032 C CA . ASP C 1 19 ? 23.067 32.812 95.207 1.00 32.87 19 ASP C CA 1
ATOM 3033 C C . ASP C 1 19 ? 22.296 32.930 93.893 1.00 34.03 19 ASP C C 1
ATOM 3034 O O . ASP C 1 19 ? 22.691 32.353 92.878 1.00 34.96 19 ASP C O 1
ATOM 3039 N N . LEU C 1 20 ? 21.202 33.686 93.913 1.00 32.27 20 LEU C N 1
ATOM 3040 C CA . LEU C 1 20 ? 20.382 33.860 92.722 1.00 32.15 20 LEU C CA 1
ATOM 3041 C C . LEU C 1 20 ? 21.133 34.583 91.609 1.00 32.24 20 LEU C C 1
ATOM 3042 O O . LEU C 1 20 ? 20.969 34.262 90.432 1.00 31.89 20 LEU C O 1
ATOM 3047 N N . LEU C 1 21 ? 21.957 35.558 91.983 1.00 32.26 21 LEU C N 1
ATOM 3048 C CA . LEU C 1 21 ? 22.732 36.309 91.003 1.00 33.29 21 LEU C CA 1
ATOM 3049 C C . LEU C 1 21 ? 23.805 35.435 90.347 1.00 35.15 21 LEU C C 1
ATOM 3050 O O . LEU C 1 21 ? 24.107 35.601 89.164 1.00 34.55 21 LEU C O 1
ATOM 3055 N N . ARG C 1 22 ? 24.379 34.506 91.107 1.00 37.94 22 ARG C N 1
ATOM 3056 C CA . ARG C 1 22 ? 25.405 33.618 90.558 1.00 40.41 22 ARG C CA 1
ATOM 3057 C C . ARG C 1 22 ? 24.803 32.618 89.582 1.00 40.50 22 ARG C C 1
ATOM 3058 O O . ARG C 1 22 ? 25.437 32.238 88.599 1.00 39.69 22 ARG C O 1
ATOM 3066 N N . LEU C 1 23 ? 23.578 32.188 89.862 1.00 40.91 23 LEU C N 1
ATOM 3067 C CA . LEU C 1 23 ? 22.901 31.229 89.002 1.00 41.77 23 LEU C CA 1
ATOM 3068 C C . LEU C 1 23 ? 22.431 31.859 87.699 1.00 42.13 23 LEU C C 1
ATOM 3069 O O . LEU C 1 23 ? 22.354 31.189 86.669 1.00 42.08 23 LEU C O 1
ATOM 3074 N N . THR C 1 24 ? 22.125 33.152 87.745 1.00 41.39 24 THR C N 1
ATOM 3075 C CA . THR C 1 24 ? 21.650 33.863 86.565 1.00 41.52 24 THR C CA 1
ATOM 3076 C C . THR C 1 24 ? 22.788 34.453 85.734 1.00 41.08 24 THR C C 1
ATOM 3077 O O . THR C 1 24 ? 22.691 34.539 84.511 1.00 40.91 24 THR C O 1
ATOM 3081 N N . TRP C 1 25 ? 23.862 34.861 86.403 1.00 40.44 25 TRP C N 1
ATOM 3082 C CA . TRP C 1 25 ? 25.020 35.447 85.733 1.00 41.62 25 TRP C CA 1
ATOM 3083 C C . TRP C 1 25 ? 26.296 34.980 86.426 1.00 42.38 25 TRP C C 1
ATOM 3084 O O . TRP C 1 25 ? 27.036 35.783 86.994 1.00 41.44 25 TRP C O 1
ATOM 3095 N N . PRO C 1 26 ? 26.576 33.668 86.377 1.00 43.98 26 PRO C N 1
ATOM 3096 C CA . PRO C 1 26 ? 27.768 33.095 87.008 1.00 45.52 26 PRO C CA 1
ATOM 3097 C C . PRO C 1 26 ? 29.087 33.676 86.510 1.00 47.61 26 PRO C C 1
ATOM 3098 O O . PRO C 1 26 ? 30.102 33.609 87.204 1.00 48.00 26 PRO C O 1
ATOM 3102 N N . GLU C 1 27 ? 29.067 34.253 85.312 1.00 48.94 27 GLU C N 1
ATOM 3103 C CA . GLU C 1 27 ? 30.271 34.825 84.724 1.00 51.50 27 GLU C CA 1
ATOM 3104 C C . GLU C 1 27 ? 30.576 36.224 85.253 1.00 52.62 27 GLU C C 1
ATOM 3105 O O . GLU C 1 27 ? 31.694 36.720 85.112 1.00 52.57 27 GLU C O 1
ATOM 3111 N N . GLU C 1 28 ? 29.580 36.858 85.864 1.00 54.15 28 GLU C N 1
ATOM 3112 C CA . GLU C 1 28 ? 29.756 38.198 86.413 1.00 55.40 28 GLU C CA 1
ATOM 3113 C C . GLU C 1 28 ? 29.751 38.165 87.939 1.00 55.11 28 GLU C C 1
ATOM 3114 O O . GLU C 1 28 ? 30.323 39.041 88.589 1.00 54.73 28 GLU C O 1
ATOM 3120 N N . TYR C 1 29 ? 29.102 37.149 88.502 1.00 54.79 29 TYR C N 1
ATOM 3121 C CA . TYR C 1 29 ? 29.015 36.995 89.950 1.00 55.21 29 TYR C CA 1
ATOM 3122 C C . TYR C 1 29 ? 29.624 35.670 90.404 1.00 55.87 29 TYR C C 1
ATOM 3123 O O . TYR C 1 29 ? 29.026 34.607 90.233 1.00 55.22 29 TYR C O 1
ATOM 3132 N N . GLY C 1 30 ? 30.817 35.743 90.984 1.00 56.57 30 GLY C N 1
ATOM 3133 C CA . GLY C 1 30 ? 31.485 34.543 91.449 1.00 56.90 30 GLY C CA 1
ATOM 3134 C C . GLY C 1 30 ? 32.028 34.699 92.855 1.00 57.24 30 GLY C C 1
ATOM 3135 O O . GLY C 1 30 ? 31.268 34.906 93.801 1.00 57.66 30 GLY C O 1
ATOM 3136 N N . ASP C 1 31 ? 33.348 34.603 92.989 1.00 57.28 31 ASP C N 1
ATOM 3137 C CA . ASP C 1 31 ? 34.008 34.728 94.284 1.00 57.24 31 ASP C CA 1
ATOM 3138 C C . ASP C 1 31 ? 33.493 35.935 95.068 1.00 56.67 31 ASP C C 1
ATOM 3139 O O . ASP C 1 31 ? 33.050 35.800 96.210 1.00 56.57 31 ASP C O 1
ATOM 3144 N N . SER C 1 32 ? 33.552 37.111 94.450 1.00 55.60 32 SER C N 1
ATOM 3145 C CA . SER C 1 32 ? 33.092 38.339 95.093 1.00 54.78 32 SER C CA 1
ATOM 3146 C C . SER C 1 32 ? 31.613 38.595 94.812 1.00 53.18 32 SER C C 1
ATOM 3147 O O . SER C 1 32 ? 31.244 39.614 94.225 1.00 53.08 32 SER C O 1
ATOM 3150 N N . SER C 1 33 ? 30.769 37.662 95.240 1.00 51.10 33 SER C N 1
ATOM 3151 C CA . SER C 1 33 ? 29.330 37.776 95.036 1.00 48.65 33 SER C CA 1
ATOM 3152 C C . SER C 1 33 ? 28.683 38.534 96.189 1.00 46.58 33 SER C C 1
ATOM 3153 O O . SER C 1 33 ? 27.690 39.238 96.005 1.00 45.72 33 SER C O 1
ATOM 3156 N N . ALA C 1 34 ? 29.253 38.385 97.380 1.00 43.87 34 ALA C N 1
ATOM 3157 C CA . ALA C 1 34 ? 28.728 39.056 98.561 1.00 42.17 34 ALA C CA 1
ATOM 3158 C C . ALA C 1 34 ? 28.981 40.556 98.477 1.00 39.94 34 ALA C C 1
ATOM 3159 O O . ALA C 1 34 ? 28.143 41.354 98.892 1.00 38.34 34 ALA C O 1
ATOM 3161 N N . GLU C 1 35 ? 30.134 40.933 97.932 1.00 38.28 35 GLU C N 1
ATOM 3162 C CA . GLU C 1 35 ? 30.481 42.343 97.805 1.00 37.20 35 GLU C CA 1
ATOM 3163 C C . GLU C 1 35 ? 29.553 43.056 96.823 1.00 35.64 35 GLU C C 1
ATOM 3164 O O . GLU C 1 35 ? 29.161 44.200 97.051 1.00 33.92 35 GLU C O 1
ATOM 3170 N N . GLU C 1 36 ? 29.209 42.379 95.732 1.00 33.93 36 GLU C N 1
ATOM 3171 C CA . GLU C 1 36 ? 28.326 42.960 94.728 1.00 34.14 36 GLU C CA 1
ATOM 3172 C C . GLU C 1 36 ? 26.924 43.162 95.285 1.00 31.58 36 GLU C C 1
ATOM 3173 O O . GLU C 1 36 ? 26.221 44.090 94.892 1.00 31.55 36 GLU C O 1
ATOM 3179 N N . VAL C 1 37 ? 26.518 42.292 96.201 1.00 28.87 37 VAL C N 1
ATOM 3180 C CA . VAL C 1 37 ? 25.205 42.409 96.814 1.00 28.41 37 VAL C CA 1
ATOM 3181 C C . VAL C 1 37 ? 25.191 43.585 97.783 1.00 28.48 37 VAL C C 1
ATOM 3182 O O . VAL C 1 37 ? 24.211 44.326 97.861 1.00 26.17 37 VAL C O 1
ATOM 3186 N N . GLU C 1 38 ? 26.286 43.757 98.517 1.00 28.28 38 GLU C N 1
ATOM 3187 C CA . GLU C 1 38 ? 26.373 44.842 99.482 1.00 28.83 38 GLU C CA 1
ATOM 3188 C C . GLU C 1 38 ? 26.323 46.180 98.765 1.00 27.53 38 GLU C C 1
ATOM 3189 O O . GLU C 1 38 ? 25.743 47.141 99.268 1.00 26.84 38 GLU C O 1
ATOM 3195 N N . GLU C 1 39 ? 26.932 46.238 97.585 1.00 26.18 39 GLU C N 1
ATOM 3196 C CA . GLU C 1 39 ? 26.938 47.460 96.794 1.00 26.62 39 GLU C CA 1
ATOM 3197 C C . GLU C 1 39 ? 25.499 47.824 96.431 1.00 23.32 39 GLU C C 1
ATOM 3198 O O . GLU C 1 39 ? 25.140 49.001 96.361 1.00 21.07 39 GLU C O 1
ATOM 3204 N N . MET C 1 40 ? 24.674 46.805 96.216 1.00 20.09 40 MET C N 1
ATOM 3205 C CA . MET C 1 40 ? 23.272 47.021 95.869 1.00 19.70 40 MET C CA 1
ATOM 3206 C C . MET C 1 40 ? 22.465 47.558 97.052 1.00 20.08 40 MET C C 1
ATOM 3207 O O . MET C 1 40 ? 21.355 48.059 96.871 1.00 18.92 40 MET C O 1
ATOM 3212 N N . MET C 1 41 ? 23.027 47.448 98.256 1.00 18.10 41 MET C N 1
ATOM 3213 C CA . MET C 1 41 ? 22.367 47.927 99.472 1.00 18.90 41 MET C CA 1
ATOM 3214 C C . MET C 1 41 ? 22.685 49.403 99.763 1.00 18.32 41 MET C C 1
ATOM 3215 O O . MET C 1 41 ? 22.176 49.969 100.729 1.00 17.80 41 MET C O 1
ATOM 3220 N N . ASN C 1 42 ? 23.526 50.014 98.931 1.00 17.66 42 ASN C N 1
ATOM 3221 C CA . ASN C 1 42 ? 23.910 51.420 99.098 1.00 19.54 42 ASN C CA 1
ATOM 3222 C C . ASN C 1 42 ? 22.666 52.277 99.309 1.00 17.86 42 ASN C C 1
ATOM 3223 O O . ASN C 1 42 ? 21.682 52.140 98.584 1.00 15.27 42 ASN C O 1
ATOM 3228 N N . PRO C 1 43 ? 22.702 53.189 100.296 1.00 17.84 43 PRO C N 1
ATOM 3229 C CA . PRO C 1 43 ? 21.566 54.069 100.606 1.00 17.48 43 PRO C CA 1
ATOM 3230 C C . PRO C 1 43 ? 20.976 54.854 99.434 1.00 17.24 43 PRO C C 1
ATOM 3231 O O . PRO C 1 43 ? 19.781 55.155 99.434 1.00 18.62 43 PRO C O 1
ATOM 3235 N N . GLU C 1 44 ? 21.792 55.198 98.440 1.00 15.91 44 GLU C N 1
ATOM 3236 C CA . GLU C 1 44 ? 21.270 55.966 97.309 1.00 15.71 44 GLU C CA 1
ATOM 3237 C C . GLU C 1 44 ? 20.485 55.101 96.344 1.00 16.29 44 GLU C C 1
ATOM 3238 O O . GLU C 1 44 ? 19.723 55.613 95.531 1.00 14.86 44 GLU C O 1
ATOM 3244 N N . ARG C 1 45 ? 20.672 53.788 96.434 1.00 16.06 45 ARG C N 1
ATOM 3245 C CA . ARG C 1 45 ? 19.986 52.871 95.540 1.00 15.53 45 ARG C CA 1
ATOM 3246 C C . ARG C 1 45 ? 18.634 52.418 96.059 1.00 16.58 45 ARG C C 1
ATOM 3247 O O . ARG C 1 45 ? 18.337 52.509 97.253 1.00 17.67 45 ARG C O 1
ATOM 3255 N N . ILE C 1 46 ? 17.820 51.929 95.134 1.00 16.36 46 ILE C N 1
ATOM 3256 C CA . ILE C 1 46 ? 16.508 51.403 95.453 1.00 15.56 46 ILE C CA 1
ATOM 3257 C C . ILE C 1 46 ? 16.668 49.889 95.387 1.00 15.77 46 ILE C C 1
ATOM 3258 O O . ILE C 1 46 ? 17.340 49.362 94.493 1.00 13.47 46 ILE C O 1
ATOM 3263 N N . ALA C 1 47 ? 16.082 49.194 96.354 1.00 14.69 47 ALA C N 1
ATOM 3264 C CA . ALA C 1 47 ? 16.175 47.745 96.407 1.00 16.66 47 ALA C CA 1
ATOM 3265 C C . ALA C 1 47 ? 14.799 47.190 96.754 1.00 16.48 47 ALA C C 1
ATOM 3266 O O . ALA C 1 47 ? 14.271 47.428 97.840 1.00 15.98 47 ALA C O 1
ATOM 3268 N N . VAL C 1 48 ? 14.229 46.449 95.811 1.00 17.85 48 VAL C N 1
ATOM 3269 C CA . VAL C 1 48 ? 12.901 45.876 95.962 1.00 18.13 48 VAL C CA 1
ATOM 3270 C C . VAL C 1 48 ? 12.942 44.373 95.740 1.00 19.75 48 VAL C C 1
ATOM 3271 O O . VAL C 1 48 ? 13.674 43.881 94.881 1.00 16.71 48 VAL C O 1
ATOM 3275 N N . ALA C 1 49 ? 12.162 43.637 96.523 1.00 20.58 49 ALA C N 1
ATOM 3276 C CA . ALA C 1 49 ? 12.159 42.190 96.385 1.00 22.68 49 ALA C CA 1
ATOM 3277 C C . ALA C 1 49 ? 10.775 41.557 96.391 1.00 23.20 49 ALA C C 1
ATOM 3278 O O . ALA C 1 49 ? 9.816 42.108 96.932 1.00 23.42 49 ALA C O 1
ATOM 3280 N N . ALA C 1 50 ? 10.692 40.393 95.761 1.00 22.67 50 ALA C N 1
ATOM 3281 C CA . ALA C 1 50 ? 9.466 39.618 95.705 1.00 23.84 50 ALA C CA 1
ATOM 3282 C C . ALA C 1 50 ? 9.776 38.436 96.615 1.00 24.38 50 ALA C C 1
ATOM 3283 O O . ALA C 1 50 ? 10.678 37.655 96.332 1.00 22.24 50 ALA C O 1
ATOM 3285 N N . VAL C 1 51 ? 9.050 38.327 97.723 1.00 27.65 51 VAL C N 1
ATOM 3286 C CA . VAL C 1 51 ? 9.282 37.248 98.674 1.00 31.81 51 VAL C CA 1
ATOM 3287 C C . VAL C 1 51 ? 8.044 36.379 98.871 1.00 34.41 51 VAL C C 1
ATOM 3288 O O . VAL C 1 51 ? 6.964 36.877 99.184 1.00 34.75 51 VAL C O 1
ATOM 3292 N N . ASP C 1 52 ? 8.211 35.077 98.672 1.00 37.71 52 ASP C N 1
ATOM 3293 C CA . ASP C 1 52 ? 7.117 34.135 98.842 1.00 41.40 52 ASP C CA 1
ATOM 3294 C C . ASP C 1 52 ? 7.467 33.303 100.068 1.00 43.13 52 ASP C C 1
ATOM 3295 O O . ASP C 1 52 ? 8.452 32.563 100.062 1.00 42.78 52 ASP C O 1
ATOM 3300 N N . GLN C 1 53 ? 6.661 33.427 101.118 1.00 45.76 53 GLN C N 1
ATOM 3301 C CA . GLN C 1 53 ? 6.925 32.712 102.363 1.00 47.98 53 GLN C CA 1
ATOM 3302 C C . GLN C 1 53 ? 8.177 33.388 102.919 1.00 48.24 53 GLN C C 1
ATOM 3303 O O . GLN C 1 53 ? 8.108 34.474 103.494 1.00 49.19 53 GLN C O 1
ATOM 3309 N N . ASP C 1 54 ? 9.322 32.744 102.724 1.00 48.48 54 ASP C N 1
ATOM 3310 C CA . ASP C 1 54 ? 10.602 33.278 103.173 1.00 47.85 54 ASP C CA 1
ATOM 3311 C C . ASP C 1 54 ? 11.601 33.135 102.031 1.00 45.83 54 ASP C C 1
ATOM 3312 O O . ASP C 1 54 ? 12.791 33.405 102.192 1.00 46.25 54 ASP C O 1
ATOM 3317 N N . GLU C 1 55 ? 11.099 32.709 100.876 1.00 42.49 55 GLU C N 1
ATOM 3318 C CA . GLU C 1 55 ? 11.930 32.517 99.697 1.00 40.27 55 GLU C CA 1
ATOM 3319 C C . GLU C 1 55 ? 11.985 33.759 98.817 1.00 37.59 55 GLU C C 1
ATOM 3320 O O . GLU C 1 55 ? 10.965 34.392 98.541 1.00 35.97 55 GLU C O 1
ATOM 3326 N N . LEU C 1 56 ? 13.192 34.098 98.383 1.00 34.81 56 LEU C N 1
ATOM 3327 C CA . LEU C 1 56 ? 13.404 35.247 97.515 1.00 31.50 56 LEU C CA 1
ATOM 3328 C C . LEU C 1 56 ? 13.121 34.806 96.085 1.00 29.77 56 LEU C C 1
ATOM 3329 O O . LEU C 1 56 ? 13.957 34.150 95.465 1.00 30.24 56 LEU C O 1
ATOM 3334 N N . VAL C 1 57 ? 11.950 35.160 95.560 1.00 26.32 57 VAL C N 1
ATOM 3335 C CA . VAL C 1 57 ? 11.600 34.769 94.198 1.00 25.84 57 VAL C CA 1
ATOM 3336 C C . VAL C 1 57 ? 12.082 35.785 93.170 1.00 23.76 57 VAL C C 1
ATOM 3337 O O . VAL C 1 57 ? 12.301 35.442 92.011 1.00 22.69 57 VAL C O 1
ATOM 3341 N N . GLY C 1 58 ? 12.254 37.032 93.595 1.00 22.28 58 GLY C N 1
ATOM 3342 C CA . GLY C 1 58 ? 12.706 38.049 92.664 1.00 20.93 58 GLY C CA 1
ATOM 3343 C C . GLY C 1 58 ? 13.326 39.264 93.316 1.00 19.04 58 GLY C C 1
ATOM 3344 O O . GLY C 1 58 ? 13.102 39.541 94.495 1.00 20.18 58 GLY C O 1
ATOM 3345 N N . PHE C 1 59 ? 14.113 40.000 92.540 1.00 17.75 59 PHE C N 1
ATOM 3346 C CA . PHE C 1 59 ? 14.765 41.198 93.043 1.00 16.75 59 PHE C CA 1
ATOM 3347 C C . PHE C 1 59 ? 15.015 42.185 91.912 1.00 17.02 59 PHE C C 1
ATOM 3348 O O . PHE C 1 59 ? 15.346 41.793 90.788 1.00 16.16 59 PHE C O 1
ATOM 3356 N N . ILE C 1 60 ? 14.849 43.466 92.219 1.00 16.33 60 ILE C N 1
ATOM 3357 C CA . ILE C 1 60 ? 15.091 44.522 91.246 1.00 15.49 60 ILE C CA 1
ATOM 3358 C C . ILE C 1 60 ? 15.700 45.707 91.982 1.00 15.06 60 ILE C C 1
ATOM 3359 O O . ILE C 1 60 ? 15.324 46.015 93.113 1.00 14.75 60 ILE C O 1
ATOM 3364 N N . GLY C 1 61 ? 16.665 46.354 91.343 1.00 15.14 61 GLY C N 1
ATOM 3365 C CA . GLY C 1 61 ? 17.301 47.501 91.956 1.00 14.07 61 GLY C CA 1
ATOM 3366 C C . GLY C 1 61 ? 17.436 48.632 90.957 1.00 13.76 61 GLY C C 1
ATOM 3367 O O . GLY C 1 61 ? 17.202 48.448 89.764 1.00 13.17 61 GLY C O 1
ATOM 3368 N N . ALA C 1 62 ? 17.792 49.814 91.447 1.00 13.93 62 ALA C N 1
ATOM 3369 C CA . ALA C 1 62 ? 17.987 50.956 90.571 1.00 14.41 62 ALA C CA 1
ATOM 3370 C C . ALA C 1 62 ? 19.048 51.850 91.181 1.00 13.66 62 ALA C C 1
ATOM 3371 O O . ALA C 1 62 ? 19.105 52.028 92.402 1.00 14.77 62 ALA C O 1
ATOM 3373 N N . ILE C 1 63 ? 19.883 52.406 90.313 1.00 13.09 63 ILE C N 1
ATOM 3374 C CA . ILE C 1 63 ? 20.986 53.266 90.718 1.00 12.52 63 ILE C CA 1
ATOM 3375 C C . ILE C 1 63 ? 20.868 54.673 90.139 1.00 14.05 63 ILE C C 1
ATOM 3376 O O . ILE C 1 63 ? 20.688 54.833 88.928 1.00 13.20 63 ILE C O 1
ATOM 3381 N N . PRO C 1 64 ? 20.967 55.709 90.991 1.00 13.75 64 PRO C N 1
ATOM 3382 C CA . PRO C 1 64 ? 20.877 57.075 90.467 1.00 15.45 64 PRO C CA 1
ATOM 3383 C C . PRO C 1 64 ? 22.221 57.352 89.787 1.00 16.74 64 PRO C C 1
ATOM 3384 O O . PRO C 1 64 ? 23.269 57.337 90.439 1.00 18.69 64 PRO C O 1
ATOM 3388 N N . GLN C 1 65 ? 22.190 57.579 88.478 1.00 16.81 65 GLN C N 1
ATOM 3389 C CA . GLN C 1 65 ? 23.412 57.807 87.706 1.00 16.18 65 GLN C CA 1
ATOM 3390 C C . GLN C 1 65 ? 23.581 59.248 87.229 1.00 16.62 65 GLN C C 1
ATOM 3391 O O . GLN C 1 65 ? 24.705 59.721 87.049 1.00 17.18 65 GLN C O 1
ATOM 3397 N N . TYR C 1 66 ? 22.465 59.936 87.008 1.00 15.58 66 TYR C N 1
ATOM 3398 C CA . TYR C 1 66 ? 22.493 61.327 86.566 1.00 14.97 66 TYR C CA 1
ATOM 3399 C C . TYR C 1 66 ? 21.691 62.121 87.576 1.00 15.95 66 TYR C C 1
ATOM 3400 O O . TYR C 1 66 ? 20.462 62.179 87.494 1.00 16.65 66 TYR C O 1
ATOM 3409 N N . GLY C 1 67 ? 22.393 62.739 88.522 1.00 14.49 67 GLY C N 1
ATOM 3410 C CA . GLY C 1 67 ? 21.716 63.470 89.573 1.00 12.58 67 GLY C CA 1
ATOM 3411 C C . GLY C 1 67 ? 20.705 62.494 90.146 1.00 13.28 67 GLY C C 1
ATOM 3412 O O . GLY C 1 67 ? 21.042 61.344 90.451 1.00 11.58 67 GLY C O 1
ATOM 3413 N N . ILE C 1 68 ? 19.463 62.944 90.288 1.00 14.23 68 ILE C N 1
ATOM 3414 C CA . ILE C 1 68 ? 18.393 62.086 90.774 1.00 16.40 68 ILE C CA 1
ATOM 3415 C C . ILE C 1 68 ? 17.356 61.948 89.661 1.00 16.30 68 ILE C C 1
ATOM 3416 O O . ILE C 1 68 ? 16.284 61.375 89.864 1.00 16.74 68 ILE C O 1
ATOM 3421 N N . THR C 1 69 ? 17.685 62.462 88.478 1.00 12.76 69 THR C N 1
ATOM 3422 C CA . THR C 1 69 ? 16.760 62.396 87.355 1.00 13.61 69 THR C CA 1
ATOM 3423 C C . THR C 1 69 ? 16.903 61.151 86.488 1.00 13.46 69 THR C C 1
ATOM 3424 O O . THR C 1 69 ? 15.908 60.637 85.985 1.00 11.42 69 THR C O 1
ATOM 3428 N N . GLY C 1 70 ? 18.137 60.677 86.313 1.00 11.86 70 GLY C N 1
ATOM 3429 C CA . GLY C 1 70 ? 18.374 59.497 85.490 1.00 11.73 70 GLY C CA 1
ATOM 3430 C C . GLY C 1 70 ? 18.828 58.310 86.322 1.00 12.14 70 GLY C C 1
ATOM 3431 O O . GLY C 1 70 ? 19.855 58.379 86.999 1.00 13.97 70 GLY C O 1
ATOM 3432 N N . TRP C 1 71 ? 18.073 57.215 86.253 1.00 11.80 71 TRP C N 1
ATOM 3433 C CA . TRP C 1 71 ? 18.362 56.013 87.029 1.00 12.43 71 TRP C CA 1
ATOM 3434 C C . TRP C 1 71 ? 18.603 54.777 86.171 1.00 13.33 71 TRP C C 1
ATOM 3435 O O . TRP C 1 71 ? 17.955 54.588 85.142 1.00 13.98 71 TRP C O 1
ATOM 3446 N N . GLU C 1 72 ? 19.521 53.922 86.609 1.00 14.50 72 GLU C N 1
ATOM 3447 C CA . GLU C 1 72 ? 19.781 52.693 85.882 1.00 14.49 72 GLU C CA 1
ATOM 3448 C C . GLU C 1 72 ? 19.059 51.558 86.587 1.00 12.99 72 GLU C C 1
ATOM 3449 O O . GLU C 1 72 ? 19.161 51.406 87.804 1.00 14.92 72 GLU C O 1
ATOM 3455 N N . LEU C 1 73 ? 18.320 50.772 85.819 1.00 14.18 73 LEU C N 1
ATOM 3456 C CA . LEU C 1 73 ? 17.598 49.633 86.358 1.00 14.22 73 LEU C CA 1
ATOM 3457 C C . LEU C 1 73 ? 18.628 48.507 86.394 1.00 15.90 73 LEU C C 1
ATOM 3458 O O . LEU C 1 73 ? 19.079 48.038 85.348 1.00 14.90 73 LEU C O 1
ATOM 3463 N N . HIS C 1 74 ? 19.019 48.092 87.595 1.00 15.13 74 HIS C N 1
ATOM 3464 C CA . HIS C 1 74 ? 20.019 47.038 87.730 1.00 16.91 74 HIS C CA 1
ATOM 3465 C C . HIS C 1 74 ? 20.127 46.566 89.169 1.00 15.95 74 HIS C C 1
ATOM 3466 O O . HIS C 1 74 ? 20.357 47.363 90.074 1.00 18.22 74 HIS C O 1
ATOM 3473 N N . PRO C 1 75 ? 19.923 45.260 89.404 1.00 15.37 75 PRO C N 1
ATOM 3474 C CA . PRO C 1 75 ? 19.599 44.264 88.382 1.00 15.92 75 PRO C CA 1
ATOM 3475 C C . PRO C 1 75 ? 18.113 43.935 88.454 1.00 16.76 75 PRO C C 1
ATOM 3476 O O . PRO C 1 75 ? 17.365 44.550 89.219 1.00 15.84 75 PRO C O 1
ATOM 3480 N N . LEU C 1 76 ? 17.697 42.971 87.642 1.00 16.89 76 LEU C N 1
ATOM 3481 C CA . LEU C 1 76 ? 16.324 42.480 87.649 1.00 16.42 76 LEU C CA 1
ATOM 3482 C C . LEU C 1 76 ? 16.412 40.982 87.414 1.00 17.95 76 LEU C C 1
ATOM 3483 O O . LEU C 1 76 ? 16.892 40.525 86.369 1.00 16.51 76 LEU C O 1
ATOM 3488 N N . VAL C 1 77 ? 15.962 40.211 88.392 1.00 17.38 77 VAL C N 1
ATOM 3489 C CA . VAL C 1 77 ? 16.012 38.772 88.262 1.00 18.98 77 VAL C CA 1
ATOM 3490 C C . VAL C 1 77 ? 14.852 38.109 88.985 1.00 19.33 77 VAL C C 1
ATOM 3491 O O . VAL C 1 77 ? 14.478 38.499 90.091 1.00 18.33 77 VAL C O 1
ATOM 3495 N N . VAL C 1 78 ? 14.274 37.114 88.327 1.00 22.57 78 VAL C N 1
ATOM 3496 C CA . VAL C 1 78 ? 13.170 36.347 88.882 1.00 22.27 78 VAL C CA 1
ATOM 3497 C C . VAL C 1 78 ? 13.577 34.885 88.796 1.00 24.18 78 VAL C C 1
ATOM 3498 O O . VAL C 1 78 ? 14.108 34.441 87.780 1.00 21.20 78 VAL C O 1
ATOM 3502 N N . GLU C 1 79 ? 13.340 34.155 89.878 1.00 25.58 79 GLU C N 1
ATOM 3503 C CA . GLU C 1 79 ? 13.651 32.733 89.957 1.00 29.34 79 GLU C CA 1
ATOM 3504 C C . GLU C 1 79 ? 13.103 32.045 88.703 1.00 28.80 79 GLU C C 1
ATOM 3505 O O . GLU C 1 79 ? 11.930 32.195 88.369 1.00 27.32 79 GLU C O 1
ATOM 3511 N N . SER C 1 80 ? 13.960 31.299 88.012 1.00 30.98 80 SER C N 1
ATOM 3512 C CA . SER C 1 80 ? 13.579 30.604 86.780 1.00 33.33 80 SER C CA 1
ATOM 3513 C C . SER C 1 80 ? 12.231 29.886 86.828 1.00 32.96 80 SER C C 1
ATOM 3514 O O . SER C 1 80 ? 11.366 30.106 85.977 1.00 32.86 80 SER C O 1
ATOM 3517 N N . SER C 1 81 ? 12.059 29.023 87.820 1.00 32.50 81 SER C N 1
ATOM 3518 C CA . SER C 1 81 ? 10.825 28.258 87.968 1.00 33.00 81 SER C CA 1
ATOM 3519 C C . SER C 1 81 ? 9.617 29.118 88.323 1.00 33.11 81 SER C C 1
ATOM 3520 O O . SER C 1 81 ? 8.507 28.607 88.464 1.00 32.29 81 SER C O 1
ATOM 3523 N N . ARG C 1 82 ? 9.831 30.423 88.461 1.00 32.62 82 ARG C N 1
ATOM 3524 C CA . ARG C 1 82 ? 8.751 31.337 88.818 1.00 31.63 82 ARG C CA 1
ATOM 3525 C C . ARG C 1 82 ? 8.502 32.403 87.753 1.00 29.91 82 ARG C C 1
ATOM 3526 O O . ARG C 1 82 ? 7.699 33.314 87.956 1.00 28.71 82 ARG C O 1
ATOM 3534 N N . ARG C 1 83 ? 9.189 32.285 86.621 1.00 28.31 83 ARG C N 1
ATOM 3535 C CA . ARG C 1 83 ? 9.045 33.246 85.532 1.00 27.89 83 ARG C CA 1
ATOM 3536 C C . ARG C 1 83 ? 7.751 33.081 84.748 1.00 28.11 83 ARG C C 1
ATOM 3537 O O . ARG C 1 83 ? 7.051 32.077 84.893 1.00 27.88 83 ARG C O 1
ATOM 3545 N N . LYS C 1 84 ? 7.445 34.081 83.924 1.00 26.94 84 LYS C N 1
ATOM 3546 C CA . LYS C 1 84 ? 6.237 34.084 83.107 1.00 27.51 84 LYS C CA 1
ATOM 3547 C C . LYS C 1 84 ? 4.984 33.985 83.966 1.00 27.52 84 LYS C C 1
ATOM 3548 O O . LYS C 1 84 ? 4.033 33.281 83.617 1.00 26.78 84 LYS C O 1
ATOM 3554 N N . ASN C 1 85 ? 4.994 34.701 85.087 1.00 26.27 85 ASN C N 1
ATOM 3555 C CA . ASN C 1 85 ? 3.873 34.711 86.021 1.00 26.10 85 ASN C CA 1
ATOM 3556 C C . ASN C 1 85 ? 3.633 36.139 86.524 1.00 25.21 85 ASN C C 1
ATOM 3557 O O . ASN C 1 85 ? 2.997 36.342 87.557 1.00 24.79 85 ASN C O 1
ATOM 3562 N N . GLN C 1 86 ? 4.157 37.114 85.783 1.00 22.82 86 GLN C N 1
ATOM 3563 C CA . GLN C 1 86 ? 4.014 38.536 86.097 1.00 22.55 86 GLN C CA 1
ATOM 3564 C C . GLN C 1 86 ? 4.873 39.078 87.237 1.00 20.81 86 GLN C C 1
ATOM 3565 O O . GLN C 1 86 ? 4.741 40.243 87.603 1.00 20.46 86 GLN C O 1
ATOM 3571 N N . ILE C 1 87 ? 5.751 38.263 87.805 1.00 19.23 87 ILE C N 1
ATOM 3572 C CA . ILE C 1 87 ? 6.577 38.772 88.894 1.00 20.31 87 ILE C CA 1
ATOM 3573 C C . ILE C 1 87 ? 7.501 39.878 88.372 1.00 19.11 87 ILE C C 1
ATOM 3574 O O . ILE C 1 87 ? 7.701 40.894 89.036 1.00 18.62 87 ILE C O 1
ATOM 3579 N N . GLY C 1 88 ? 8.049 39.683 87.178 1.00 18.71 88 GLY C N 1
ATOM 3580 C CA . GLY C 1 88 ? 8.929 40.688 86.603 1.00 18.56 88 GLY C CA 1
ATOM 3581 C C . GLY C 1 88 ? 8.206 42.005 86.384 1.00 17.73 88 GLY C C 1
ATOM 3582 O O . GLY C 1 88 ? 8.711 43.073 86.729 1.00 17.64 88 GLY C O 1
ATOM 3583 N N . THR C 1 89 ? 7.013 41.933 85.809 1.00 18.05 89 THR C N 1
ATOM 3584 C CA . THR C 1 89 ? 6.225 43.131 85.559 1.00 18.88 89 THR C CA 1
ATOM 3585 C C . THR C 1 89 ? 5.940 43.869 86.863 1.00 19.80 89 THR C C 1
ATOM 3586 O O . THR C 1 89 ? 6.119 45.083 86.947 1.00 18.60 89 THR C O 1
ATOM 3590 N N . ARG C 1 90 ? 5.498 43.132 87.880 1.00 19.96 90 ARG C N 1
ATOM 3591 C CA . ARG C 1 90 ? 5.174 43.748 89.159 1.00 20.21 90 ARG C CA 1
ATOM 3592 C C . ARG C 1 90 ? 6.377 44.405 89.815 1.00 19.09 90 ARG C C 1
ATOM 3593 O O . ARG C 1 90 ? 6.249 45.465 90.419 1.00 18.28 90 ARG C O 1
ATOM 3601 N N . LEU C 1 91 ? 7.546 43.785 89.693 1.00 18.29 91 LEU C N 1
ATOM 3602 C CA . LEU C 1 91 ? 8.759 44.359 90.268 1.00 16.96 91 LEU C CA 1
ATOM 3603 C C . LEU C 1 91 ? 9.092 45.677 89.579 1.00 17.58 91 LEU C C 1
ATOM 3604 O O . LEU C 1 91 ? 9.443 46.659 90.235 1.00 16.80 91 LEU C O 1
ATOM 3609 N N . VAL C 1 92 ? 8.989 45.691 88.253 1.00 16.07 92 VAL C N 1
ATOM 3610 C CA . VAL C 1 92 ? 9.278 46.902 87.492 1.00 17.12 92 VAL C CA 1
ATOM 3611 C C . VAL C 1 92 ? 8.293 48.028 87.824 1.00 19.15 92 VAL C C 1
ATOM 3612 O O . VAL C 1 92 ? 8.692 49.185 87.979 1.00 17.85 92 VAL C O 1
ATOM 3616 N N . ASN C 1 93 ? 7.010 47.695 87.944 1.00 19.87 93 ASN C N 1
ATOM 3617 C CA . ASN C 1 93 ? 6.012 48.715 88.257 1.00 19.95 93 ASN C CA 1
ATOM 3618 C C . ASN C 1 93 ? 6.292 49.346 89.607 1.00 19.40 93 ASN C C 1
ATOM 3619 O O . ASN C 1 93 ? 6.278 50.571 89.747 1.00 18.86 93 ASN C O 1
ATOM 3624 N N . TYR C 1 94 ? 6.541 48.500 90.599 1.00 18.48 94 TYR C N 1
ATOM 3625 C CA . TYR C 1 94 ? 6.830 48.959 91.951 1.00 19.06 94 TYR C CA 1
ATOM 3626 C C . TYR C 1 94 ? 8.061 49.859 91.923 1.00 17.16 94 TYR C C 1
ATOM 3627 O O . TYR C 1 94 ? 8.086 50.929 92.536 1.00 15.58 94 TYR C O 1
ATOM 3636 N N . LEU C 1 95 ? 9.080 49.412 91.198 1.00 17.26 95 LEU C N 1
ATOM 3637 C CA . LEU C 1 95 ? 10.320 50.162 91.073 1.00 16.69 95 LEU C CA 1
ATOM 3638 C C . LEU C 1 95 ? 10.108 51.537 90.455 1.00 15.58 95 LEU C C 1
ATOM 3639 O O . LEU C 1 95 ? 10.586 52.536 90.987 1.00 15.56 95 LEU C O 1
ATOM 3644 N N . GLU C 1 96 ? 9.399 51.591 89.331 1.00 15.47 96 GLU C N 1
ATOM 3645 C CA . GLU C 1 96 ? 9.172 52.868 88.663 1.00 14.95 96 GLU C CA 1
ATOM 3646 C C . GLU C 1 96 ? 8.489 53.865 89.590 1.00 15.41 96 GLU C C 1
ATOM 3647 O O . GLU C 1 96 ? 8.833 55.045 89.596 1.00 16.38 96 GLU C O 1
ATOM 3653 N N . LYS C 1 97 ? 7.532 53.395 90.382 1.00 15.78 97 LYS C N 1
ATOM 3654 C CA . LYS C 1 97 ? 6.854 54.287 91.314 1.00 17.11 97 LYS C CA 1
ATOM 3655 C C . LYS C 1 97 ? 7.837 54.832 92.350 1.00 14.92 97 LYS C C 1
ATOM 3656 O O . LYS C 1 97 ? 7.795 56.010 92.678 1.00 15.73 97 LYS C O 1
ATOM 3662 N N . GLU C 1 98 ? 8.725 53.981 92.857 1.00 15.08 98 GLU C N 1
ATOM 3663 C CA . GLU C 1 98 ? 9.687 54.424 93.869 1.00 15.71 98 GLU C CA 1
ATOM 3664 C C . GLU C 1 98 ? 10.711 55.395 93.286 1.00 16.20 98 GLU C C 1
ATOM 3665 O O . GLU C 1 98 ? 11.088 56.376 93.929 1.00 15.39 98 GLU C O 1
ATOM 3671 N N . VAL C 1 99 ? 11.169 55.113 92.072 1.00 14.69 99 VAL C N 1
ATOM 3672 C CA . VAL C 1 99 ? 12.131 55.991 91.410 1.00 16.27 99 VAL C CA 1
ATOM 3673 C C . VAL C 1 99 ? 11.487 57.368 91.218 1.00 16.44 99 VAL C C 1
ATOM 3674 O O . VAL C 1 99 ? 12.071 58.403 91.562 1.00 16.91 99 VAL C O 1
ATOM 3678 N N . ALA C 1 100 ? 10.270 57.377 90.690 1.00 15.31 100 ALA C N 1
ATOM 3679 C CA . ALA C 1 100 ? 9.554 58.629 90.475 1.00 16.68 100 ALA C CA 1
ATOM 3680 C C . ALA C 1 100 ? 9.379 59.407 91.783 1.00 16.76 100 ALA C C 1
ATOM 3681 O O . ALA C 1 100 ? 9.461 60.637 91.795 1.00 16.12 100 ALA C O 1
ATOM 3683 N N . SER C 1 101 ? 9.141 58.699 92.884 1.00 18.09 101 SER C N 1
ATOM 3684 C CA . SER C 1 101 ? 8.955 59.380 94.161 1.00 19.21 101 SER C CA 1
ATOM 3685 C C . SER C 1 101 ? 10.255 60.029 94.624 1.00 20.37 101 SER C C 1
ATOM 3686 O O . SER C 1 101 ? 10.238 60.977 95.411 1.00 21.49 101 SER C O 1
ATOM 3689 N N . ARG C 1 102 ? 11.384 59.533 94.124 1.00 19.15 102 ARG C N 1
ATOM 3690 C CA . ARG C 1 102 ? 12.672 60.095 94.502 1.00 19.50 102 ARG C CA 1
ATOM 3691 C C . ARG C 1 102 ? 13.158 61.121 93.484 1.00 21.30 102 ARG C C 1
ATOM 3692 O O . ARG C 1 102 ? 14.318 61.532 93.513 1.00 23.14 102 ARG C O 1
ATOM 3700 N N . GLY C 1 103 ? 12.267 61.528 92.582 1.00 19.15 103 GLY C N 1
ATOM 3701 C CA . GLY C 1 103 ? 12.625 62.525 91.586 1.00 18.23 103 GLY C CA 1
ATOM 3702 C C . GLY C 1 103 ? 13.085 62.005 90.234 1.00 16.41 103 GLY C C 1
ATOM 3703 O O . GLY C 1 103 ? 13.513 62.784 89.388 1.00 16.45 103 GLY C O 1
ATOM 3704 N N . GLY C 1 104 ? 12.998 60.697 90.027 1.00 15.55 104 GLY C N 1
ATOM 3705 C CA . GLY C 1 104 ? 13.411 60.130 88.756 1.00 17.17 104 GLY C CA 1
ATOM 3706 C C . GLY C 1 104 ? 12.493 60.497 87.602 1.00 18.22 104 GLY C C 1
ATOM 3707 O O . GLY C 1 104 ? 11.272 60.566 87.749 1.00 17.41 104 GLY C O 1
ATOM 3708 N N . ILE C 1 105 ? 13.092 60.747 86.444 1.00 17.00 105 ILE C N 1
ATOM 3709 C CA . ILE C 1 105 ? 12.346 61.090 85.240 1.00 16.66 105 ILE C CA 1
ATOM 3710 C C . ILE C 1 105 ? 12.539 59.969 84.225 1.00 17.23 105 ILE C C 1
ATOM 3711 O O . ILE C 1 105 ? 11.597 59.554 83.541 1.00 16.49 105 ILE C O 1
ATOM 3716 N N . THR C 1 106 ? 13.769 59.468 84.146 1.00 15.20 106 THR C N 1
ATOM 3717 C CA . THR C 1 106 ? 14.095 58.413 83.200 1.00 14.56 106 THR C CA 1
ATOM 3718 C C . THR C 1 106 ? 14.820 57.232 83.828 1.00 14.32 106 THR C C 1
ATOM 3719 O O . THR C 1 106 ? 15.702 57.404 84.668 1.00 14.33 106 THR C O 1
ATOM 3723 N N . ILE C 1 107 ? 14.424 56.034 83.417 1.00 13.74 107 ILE C N 1
ATOM 3724 C CA . ILE C 1 107 ? 15.058 54.800 83.870 1.00 13.63 107 ILE C CA 1
ATOM 3725 C C . ILE C 1 107 ? 15.608 54.151 82.601 1.00 15.00 107 ILE C C 1
ATOM 3726 O O . ILE C 1 107 ? 14.903 54.053 81.599 1.00 13.15 107 ILE C O 1
ATOM 3731 N N . TYR C 1 108 ? 16.869 53.734 82.629 1.00 12.91 108 TYR C N 1
ATOM 3732 C CA . TYR C 1 108 ? 17.454 53.080 81.467 1.00 13.14 108 TYR C CA 1
ATOM 3733 C C . TYR C 1 108 ? 18.162 51.816 81.928 1.00 13.04 108 TYR C C 1
ATOM 3734 O O . TYR C 1 108 ? 18.369 51.600 83.122 1.00 14.35 108 TYR C O 1
ATOM 3743 N N . LEU C 1 109 ? 18.539 50.982 80.976 1.00 12.77 109 LEU C N 1
ATOM 3744 C CA . LEU C 1 109 ? 19.216 49.742 81.301 1.00 15.05 109 LEU C CA 1
ATOM 3745 C C . LEU C 1 109 ? 19.967 49.247 80.083 1.00 15.19 109 LEU C C 1
ATOM 3746 O O . LEU C 1 109 ? 19.723 49.692 78.959 1.00 14.32 109 LEU C O 1
ATOM 3751 N N . GLY C 1 110 ? 20.893 48.330 80.323 1.00 14.53 110 GLY C N 1
ATOM 3752 C CA . GLY C 1 110 ? 21.660 47.745 79.250 1.00 15.29 110 GLY C CA 1
ATOM 3753 C C . GLY C 1 110 ? 21.434 46.250 79.331 1.00 17.04 110 GLY C C 1
ATOM 3754 O O . GLY C 1 110 ? 21.616 45.649 80.393 1.00 20.37 110 GLY C O 1
ATOM 3755 N N . THR C 1 111 ? 20.990 45.648 78.235 1.00 16.21 111 THR C N 1
ATOM 3756 C CA . THR C 1 111 ? 20.758 44.211 78.214 1.00 17.68 111 THR C CA 1
ATOM 3757 C C . THR C 1 111 ? 21.630 43.636 77.114 1.00 16.95 111 THR C C 1
ATOM 3758 O O . THR C 1 111 ? 21.472 43.970 75.944 1.00 17.05 111 THR C O 1
ATOM 3762 N N . ASP C 1 112 ? 22.566 42.776 77.495 1.00 17.24 112 ASP C N 1
ATOM 3763 C CA . ASP C 1 112 ? 23.482 42.206 76.522 1.00 16.60 112 ASP C CA 1
ATOM 3764 C C . ASP C 1 112 ? 22.943 41.013 75.764 1.00 14.73 112 ASP C C 1
ATOM 3765 O O . ASP C 1 112 ? 22.047 40.312 76.232 1.00 14.39 112 ASP C O 1
ATOM 3770 N N . ASP C 1 113 ? 23.507 40.802 74.579 1.00 13.64 113 ASP C N 1
ATOM 3771 C CA . ASP C 1 113 ? 23.140 39.691 73.713 1.00 13.45 113 ASP C CA 1
ATOM 3772 C C . ASP C 1 113 ? 24.428 38.927 73.431 1.00 13.75 113 ASP C C 1
ATOM 3773 O O . ASP C 1 113 ? 25.217 39.312 72.565 1.00 14.55 113 ASP C O 1
ATOM 3778 N N . LEU C 1 114 ? 24.632 37.846 74.176 1.00 14.57 114 LEU C N 1
ATOM 3779 C CA . LEU C 1 114 ? 25.834 37.028 74.047 1.00 19.87 114 LEU C CA 1
ATOM 3780 C C . LEU C 1 114 ? 25.581 35.717 73.309 1.00 21.19 114 LEU C C 1
ATOM 3781 O O . LEU C 1 114 ? 26.531 35.062 72.892 1.00 25.22 114 LEU C O 1
ATOM 3786 N N . ASP C 1 115 ? 24.309 35.345 73.152 1.00 22.72 115 ASP C N 1
ATOM 3787 C CA . ASP C 1 115 ? 23.918 34.065 72.537 1.00 24.46 115 ASP C CA 1
ATOM 3788 C C . ASP C 1 115 ? 23.148 34.136 71.215 1.00 23.40 115 ASP C C 1
ATOM 3789 O O . ASP C 1 115 ? 22.385 33.217 70.901 1.00 23.49 115 ASP C O 1
ATOM 3794 N N . HIS C 1 116 ? 23.349 35.197 70.444 1.00 20.54 116 HIS C N 1
ATOM 3795 C CA . HIS C 1 116 ? 22.613 35.379 69.201 1.00 17.89 116 HIS C CA 1
ATOM 3796 C C . HIS C 1 116 ? 21.116 35.272 69.532 1.00 17.25 116 HIS C C 1
ATOM 3797 O O . HIS C 1 116 ? 20.356 34.562 68.867 1.00 14.60 116 HIS C O 1
ATOM 3804 N N . GLY C 1 117 ? 20.711 35.986 70.581 1.00 16.50 117 GLY C N 1
ATOM 3805 C CA . GLY C 1 117 ? 19.320 35.981 71.002 1.00 17.03 117 GLY C CA 1
ATOM 3806 C C . GLY C 1 117 ? 18.480 36.948 70.185 1.00 15.72 117 GLY C C 1
ATOM 3807 O O . GLY C 1 117 ? 17.252 36.829 70.139 1.00 15.94 117 GLY C O 1
ATOM 3808 N N . THR C 1 118 ? 19.137 37.916 69.551 1.00 15.12 118 THR C N 1
ATOM 3809 C CA . THR C 1 118 ? 18.446 38.902 68.716 1.00 15.15 118 THR C CA 1
ATOM 3810 C C . THR C 1 118 ? 19.226 39.056 67.418 1.00 15.55 118 THR C C 1
ATOM 3811 O O . THR C 1 118 ? 20.354 38.575 67.304 1.00 15.19 118 THR C O 1
ATOM 3815 N N . THR C 1 119 ? 18.631 39.740 66.444 1.00 13.46 119 THR C N 1
ATOM 3816 C CA . THR C 1 119 ? 19.298 39.944 65.163 1.00 13.61 119 THR C CA 1
ATOM 3817 C C . THR C 1 119 ? 20.404 40.991 65.247 1.00 13.49 119 THR C C 1
ATOM 3818 O O . THR C 1 119 ? 21.128 41.206 64.278 1.00 13.96 119 THR C O 1
ATOM 3822 N N . LEU C 1 120 ? 20.540 41.643 66.399 1.00 12.93 120 LEU C N 1
ATOM 3823 C CA . LEU C 1 120 ? 21.576 42.661 66.550 1.00 13.07 120 LEU C CA 1
ATOM 3824 C C . LEU C 1 120 ? 22.944 42.061 66.827 1.00 14.40 120 LEU C C 1
ATOM 3825 O O . LEU C 1 120 ? 23.957 42.753 66.725 1.00 13.03 120 LEU C O 1
ATOM 3830 N N . SER C 1 121 ? 22.974 40.786 67.197 1.00 14.51 121 SER C N 1
ATOM 3831 C CA . SER C 1 121 ? 24.245 40.116 67.463 1.00 13.45 121 SER C CA 1
ATOM 3832 C C . SER C 1 121 ? 24.667 39.326 66.228 1.00 12.92 121 SER C C 1
ATOM 3833 O O . SER C 1 121 ? 23.875 39.140 65.303 1.00 11.88 121 SER C O 1
ATOM 3836 N N . GLN C 1 122 ? 25.914 38.861 66.226 1.00 14.04 122 GLN C N 1
ATOM 3837 C CA . GLN C 1 122 ? 26.478 38.092 65.116 1.00 18.12 122 GLN C CA 1
ATOM 3838 C C . GLN C 1 122 ? 26.448 38.859 63.798 1.00 18.56 122 GLN C C 1
ATOM 3839 O O . GLN C 1 122 ? 26.221 38.284 62.731 1.00 17.34 122 GLN C O 1
ATOM 3845 N N . THR C 1 123 ? 26.681 40.162 63.885 1.00 18.04 123 THR C N 1
ATOM 3846 C CA . THR C 1 123 ? 26.724 41.032 62.718 1.00 18.08 123 THR C CA 1
ATOM 3847 C C . THR C 1 123 ? 27.552 42.254 63.083 1.00 17.49 123 THR C C 1
ATOM 3848 O O . THR C 1 123 ? 27.692 42.584 64.264 1.00 17.18 123 THR C O 1
ATOM 3852 N N . ASP C 1 124 ? 28.121 42.914 62.080 1.00 18.43 124 ASP C N 1
ATOM 3853 C CA . ASP C 1 124 ? 28.906 44.122 62.327 1.00 18.13 124 ASP C CA 1
ATOM 3854 C C . ASP C 1 124 ? 27.903 45.253 62.582 1.00 19.12 124 ASP C C 1
ATOM 3855 O O . ASP C 1 124 ? 27.315 45.792 61.643 1.00 18.16 124 ASP C O 1
ATOM 3860 N N . LEU C 1 125 ? 27.706 45.611 63.849 1.00 18.63 125 LEU C N 1
ATOM 3861 C CA . LEU C 1 125 ? 26.741 46.650 64.182 1.00 20.16 125 LEU C CA 1
ATOM 3862 C C . LEU C 1 125 ? 27.124 48.049 63.740 1.00 19.74 125 LEU C C 1
ATOM 3863 O O . LEU C 1 125 ? 26.342 48.981 63.909 1.00 20.93 125 LEU C O 1
ATOM 3868 N N . TYR C 1 126 ? 28.319 48.200 63.176 1.00 20.02 126 TYR C N 1
ATOM 3869 C CA . TYR C 1 126 ? 28.756 49.504 62.693 1.00 22.30 126 TYR C CA 1
ATOM 3870 C C . TYR C 1 126 ? 28.292 49.719 61.259 1.00 23.12 126 TYR C C 1
ATOM 3871 O O . TYR C 1 126 ? 28.390 50.821 60.719 1.00 24.95 126 TYR C O 1
ATOM 3880 N N . GLU C 1 127 ? 27.788 48.657 60.644 1.00 23.46 127 GLU C N 1
ATOM 3881 C CA . GLU C 1 127 ? 27.277 48.750 59.285 1.00 24.14 127 GLU C CA 1
ATOM 3882 C C . GLU C 1 127 ? 25.761 48.855 59.392 1.00 23.45 127 GLU C C 1
ATOM 3883 O O . GLU C 1 127 ? 25.117 47.950 59.916 1.00 21.87 127 GLU C O 1
ATOM 3889 N N . HIS C 1 128 ? 25.204 49.961 58.905 1.00 22.41 128 HIS C N 1
ATOM 3890 C CA . HIS C 1 128 ? 23.760 50.193 58.944 1.00 25.28 128 HIS C CA 1
ATOM 3891 C C . HIS C 1 128 ? 23.225 49.990 60.355 1.00 22.67 128 HIS C C 1
ATOM 3892 O O . HIS C 1 128 ? 22.207 49.327 60.567 1.00 21.20 128 HIS C O 1
ATOM 3899 N N . THR C 1 129 ? 23.927 50.583 61.313 1.00 19.57 129 THR C N 1
ATOM 3900 C CA . THR C 1 129 ? 23.587 50.482 62.720 1.00 17.28 129 THR C CA 1
ATOM 3901 C C . THR C 1 129 ? 22.115 50.721 63.073 1.00 17.25 129 THR C C 1
ATOM 3902 O O . THR C 1 129 ? 21.466 49.873 63.691 1.00 13.66 129 THR C O 1
ATOM 3906 N N . PHE C 1 130 ? 21.584 51.870 62.680 1.00 16.25 130 PHE C N 1
ATOM 3907 C CA . PHE C 1 130 ? 20.205 52.188 63.033 1.00 18.56 130 PHE C CA 1
ATOM 3908 C C . PHE C 1 130 ? 19.146 51.417 62.252 1.00 18.21 130 PHE C C 1
ATOM 3909 O O . PHE C 1 130 ? 18.044 51.191 62.758 1.00 18.11 130 PHE C O 1
ATOM 3917 N N . ASP C 1 131 ? 19.484 51.008 61.033 1.00 17.28 131 ASP C N 1
ATOM 3918 C CA . ASP C 1 131 ? 18.578 50.210 60.202 1.00 18.82 131 ASP C CA 1
ATOM 3919 C C . ASP C 1 131 ? 18.381 48.873 60.921 1.00 18.07 131 ASP C C 1
ATOM 3920 O O . ASP C 1 131 ? 17.265 48.357 61.012 1.00 18.55 131 ASP C O 1
ATOM 3925 N N . LYS C 1 132 ? 19.477 48.309 61.420 1.00 16.40 132 LYS C N 1
ATOM 3926 C CA . LYS C 1 132 ? 19.412 47.037 62.129 1.00 15.78 132 LYS C CA 1
ATOM 3927 C C . LYS C 1 132 ? 18.622 47.152 63.424 1.00 14.87 132 LYS C C 1
ATOM 3928 O O . LYS C 1 132 ? 17.832 46.264 63.750 1.00 15.10 132 LYS C O 1
ATOM 3934 N N . VAL C 1 133 ? 18.821 48.239 64.164 1.00 12.64 133 VAL C N 1
ATOM 3935 C CA . VAL C 1 133 ? 18.075 48.425 65.400 1.00 13.66 133 VAL C CA 1
ATOM 3936 C C . VAL C 1 133 ? 16.598 48.548 65.058 1.00 15.57 133 VAL C C 1
ATOM 3937 O O . VAL C 1 133 ? 15.733 47.988 65.736 1.00 14.80 133 VAL C O 1
ATOM 3941 N N . ALA C 1 134 ? 16.314 49.283 63.993 1.00 16.17 134 ALA C N 1
ATOM 3942 C CA . ALA C 1 134 ? 14.938 49.485 63.564 1.00 19.66 134 ALA C CA 1
ATOM 3943 C C . ALA C 1 134 ? 14.235 48.171 63.205 1.00 19.71 134 ALA C C 1
ATOM 3944 O O . ALA C 1 134 ? 13.021 48.042 63.376 1.00 23.75 134 ALA C O 1
ATOM 3946 N N . SER C 1 135 ? 14.995 47.195 62.724 1.00 17.43 135 SER C N 1
ATOM 3947 C CA . SER C 1 135 ? 14.413 45.919 62.317 1.00 17.70 135 SER C CA 1
ATOM 3948 C C . SER C 1 135 ? 14.723 44.740 63.237 1.00 17.70 135 SER C C 1
ATOM 3949 O O . SER C 1 135 ? 14.570 43.581 62.846 1.00 15.99 135 SER C O 1
ATOM 3952 N N . ILE C 1 136 ? 15.139 45.034 64.463 1.00 16.40 136 ILE C N 1
ATOM 3953 C CA . ILE C 1 136 ? 15.473 43.988 65.416 1.00 15.59 136 ILE C CA 1
ATOM 3954 C C . ILE C 1 136 ? 14.362 42.947 65.553 1.00 15.85 136 ILE C C 1
ATOM 3955 O O . ILE C 1 136 ? 13.176 43.286 65.577 1.00 16.53 136 ILE C O 1
ATOM 3960 N N . GLN C 1 137 ? 14.757 41.680 65.618 1.00 14.49 137 GLN C N 1
ATOM 3961 C CA . GLN C 1 137 ? 13.815 40.578 65.791 1.00 16.59 137 GLN C CA 1
ATOM 3962 C C . GLN C 1 137 ? 14.321 39.700 66.926 1.00 16.37 137 GLN C C 1
ATOM 3963 O O . GLN C 1 137 ? 15.532 39.569 67.123 1.00 14.13 137 GLN C O 1
ATOM 3969 N N . ASN C 1 138 ? 13.398 39.096 67.667 1.00 14.54 138 ASN C N 1
ATOM 3970 C CA . ASN C 1 138 ? 13.772 38.254 68.792 1.00 14.49 138 ASN C CA 1
ATOM 3971 C C . ASN C 1 138 ? 13.890 36.793 68.372 1.00 14.93 138 ASN C C 1
ATOM 3972 O O . ASN C 1 138 ? 12.891 36.124 68.099 1.00 14.46 138 ASN C O 1
ATOM 3977 N N . LEU C 1 139 ? 15.124 36.304 68.336 1.00 14.51 139 LEU C N 1
ATOM 3978 C CA . LEU C 1 139 ? 15.408 34.942 67.915 1.00 14.69 139 LEU C CA 1
ATOM 3979 C C . LEU C 1 139 ? 15.330 33.884 69.013 1.00 15.26 139 LEU C C 1
ATOM 3980 O O . LEU C 1 139 ? 14.933 32.745 68.747 1.00 15.02 139 LEU C O 1
ATOM 3985 N N . ARG C 1 140 ? 15.723 34.242 70.233 1.00 16.31 140 ARG C N 1
ATOM 3986 C CA . ARG C 1 140 ? 15.729 33.280 71.338 1.00 17.43 140 ARG C CA 1
ATOM 3987 C C . ARG C 1 140 ? 15.107 33.799 72.630 1.00 16.11 140 ARG C C 1
ATOM 3988 O O . ARG C 1 140 ? 15.694 33.654 73.705 1.00 18.37 140 ARG C O 1
ATOM 3996 N N . GLU C 1 141 ? 13.925 34.392 72.532 1.00 16.04 141 GLU C N 1
ATOM 3997 C CA . GLU C 1 141 ? 13.252 34.925 73.711 1.00 16.69 141 GLU C CA 1
ATOM 3998 C C . GLU C 1 141 ? 14.210 35.773 74.548 1.00 16.83 141 GLU C C 1
ATOM 3999 O O . GLU C 1 141 ? 14.376 35.554 75.749 1.00 15.97 141 GLU C O 1
ATOM 4005 N N . HIS C 1 142 ? 14.849 36.734 73.896 1.00 16.07 142 HIS C N 1
ATOM 4006 C CA . HIS C 1 142 ? 15.773 37.631 74.571 1.00 16.26 142 HIS C CA 1
ATOM 4007 C C . HIS C 1 142 ? 14.913 38.550 75.430 1.00 15.82 142 HIS C C 1
ATOM 4008 O O . HIS C 1 142 ? 13.814 38.931 75.027 1.00 17.91 142 HIS C O 1
ATOM 4015 N N . PRO C 1 143 ? 15.407 38.935 76.614 1.00 16.08 143 PRO C N 1
ATOM 4016 C CA . PRO C 1 143 ? 14.631 39.810 77.497 1.00 15.65 143 PRO C CA 1
ATOM 4017 C C . PRO C 1 143 ? 14.349 41.243 77.033 1.00 15.92 143 PRO C C 1
ATOM 4018 O O . PRO C 1 143 ? 13.563 41.944 77.668 1.00 15.49 143 PRO C O 1
ATOM 4022 N N . TYR C 1 144 ? 14.960 41.696 75.942 1.00 14.63 144 TYR C N 1
ATOM 4023 C CA . TYR C 1 144 ? 14.678 43.058 75.499 1.00 17.06 144 TYR C CA 1
ATOM 4024 C C . TYR C 1 144 ? 13.180 43.198 75.218 1.00 17.09 144 TYR C C 1
ATOM 4025 O O . TYR C 1 144 ? 12.593 44.257 75.449 1.00 15.54 144 TYR C O 1
ATOM 4034 N N . GLU C 1 145 ? 12.556 42.125 74.736 1.00 16.58 145 GLU C N 1
ATOM 4035 C CA . GLU C 1 145 ? 11.124 42.174 74.439 1.00 16.87 145 GLU C CA 1
ATOM 4036 C C . GLU C 1 145 ? 10.300 42.323 75.717 1.00 15.92 145 GLU C C 1
ATOM 4037 O O . GLU C 1 145 ? 9.225 42.915 75.699 1.00 17.01 145 GLU C O 1
ATOM 4043 N N . PHE C 1 146 ? 10.794 41.772 76.823 1.00 15.56 146 PHE C N 1
ATOM 4044 C CA . PHE C 1 146 ? 10.097 41.896 78.100 1.00 17.56 146 PHE C CA 1
ATOM 4045 C C . PHE C 1 146 ? 10.016 43.386 78.440 1.00 18.86 146 PHE C C 1
ATOM 4046 O O . PHE C 1 146 ? 8.952 43.903 78.784 1.00 16.40 146 PHE C O 1
ATOM 4054 N N . TYR C 1 147 ? 11.152 44.072 78.337 1.00 16.75 147 TYR C N 1
ATOM 4055 C CA . TYR C 1 147 ? 11.194 45.493 78.641 1.00 15.56 147 TYR C CA 1
ATOM 4056 C C . TYR C 1 147 ? 10.318 46.300 77.681 1.00 15.25 147 TYR C C 1
ATOM 4057 O O . TYR C 1 147 ? 9.639 47.234 78.096 1.00 14.03 147 TYR C O 1
ATOM 4066 N N . GLU C 1 148 ? 10.323 45.939 76.402 1.00 15.88 148 GLU C N 1
ATOM 4067 C CA . GLU C 1 148 ? 9.496 46.647 75.436 1.00 17.62 148 GLU C CA 1
ATOM 4068 C C . GLU C 1 148 ? 8.016 46.566 75.803 1.00 18.75 148 GLU C C 1
ATOM 4069 O O . GLU C 1 148 ? 7.284 47.550 75.678 1.00 19.85 148 GLU C O 1
ATOM 4075 N N . LYS C 1 149 ? 7.573 45.402 76.259 1.00 19.09 149 LYS C N 1
ATOM 4076 C CA . LYS C 1 149 ? 6.176 45.245 76.635 1.00 22.11 149 LYS C CA 1
ATOM 4077 C C . LYS C 1 149 ? 5.860 46.079 77.867 1.00 22.63 149 LYS C C 1
ATOM 4078 O O . LYS C 1 149 ? 4.694 46.295 78.199 1.00 23.30 149 LYS C O 1
ATOM 4084 N N . LEU C 1 150 ? 6.904 46.552 78.541 1.00 21.42 150 LEU C N 1
ATOM 4085 C CA . LEU C 1 150 ? 6.722 47.380 79.722 1.00 21.92 150 LEU C CA 1
ATOM 4086 C C . LEU C 1 150 ? 6.886 48.861 79.401 1.00 20.96 150 LEU C C 1
ATOM 4087 O O . LEU C 1 150 ? 6.892 49.708 80.295 1.00 21.56 150 LEU C O 1
ATOM 4092 N N . GLY C 1 151 ? 7.028 49.175 78.121 1.00 19.23 151 GLY C N 1
ATOM 4093 C CA . GLY C 1 151 ? 7.155 50.566 77.736 1.00 20.15 151 GLY C CA 1
ATOM 4094 C C . GLY C 1 151 ? 8.569 51.073 77.510 1.00 18.38 151 GLY C C 1
ATOM 4095 O O . GLY C 1 151 ? 8.758 52.266 77.267 1.00 18.81 151 GLY C O 1
ATOM 4096 N N . TYR C 1 152 ? 9.563 50.193 77.594 1.00 16.58 152 TYR C N 1
ATOM 4097 C CA . TYR C 1 152 ? 10.937 50.626 77.364 1.00 15.81 152 TYR C CA 1
ATOM 4098 C C . TYR C 1 152 ? 11.218 50.577 75.876 1.00 16.70 152 TYR C C 1
ATOM 4099 O O . TYR C 1 152 ? 10.681 49.730 75.160 1.00 18.36 152 TYR C O 1
ATOM 4108 N N . LYS C 1 153 ? 12.047 51.504 75.413 1.00 15.86 153 LYS C N 1
ATOM 4109 C CA . LYS C 1 153 ? 12.397 51.585 74.002 1.00 16.47 153 LYS C CA 1
ATOM 4110 C C . LYS C 1 153 ? 13.901 51.475 73.809 1.00 13.73 153 LYS C C 1
ATOM 4111 O O . LYS C 1 153 ? 14.670 51.985 74.619 1.00 13.23 153 LYS C O 1
ATOM 4117 N N . ILE C 1 154 ? 14.323 50.810 72.741 1.00 13.63 154 ILE C N 1
ATOM 4118 C CA . ILE C 1 154 ? 15.752 50.701 72.464 1.00 13.32 154 ILE C CA 1
ATOM 4119 C C . ILE C 1 154 ? 16.206 52.086 72.012 1.00 13.91 154 ILE C C 1
ATOM 4120 O O . ILE C 1 154 ? 15.708 52.606 71.017 1.00 14.20 154 ILE C O 1
ATOM 4125 N N . VAL C 1 155 ? 17.134 52.688 72.752 1.00 11.51 155 VAL C N 1
ATOM 4126 C CA . VAL C 1 155 ? 17.629 54.019 72.416 1.00 11.55 155 VAL C CA 1
ATOM 4127 C C . VAL C 1 155 ? 19.113 54.013 72.067 1.00 12.87 155 VAL C C 1
ATOM 4128 O O . VAL C 1 155 ? 19.715 55.064 71.858 1.00 12.47 155 VAL C O 1
ATOM 4132 N N . GLY C 1 156 ? 19.700 52.825 72.008 1.00 14.27 156 GLY C N 1
ATOM 4133 C CA . GLY C 1 156 ? 21.105 52.735 71.661 1.00 14.07 156 GLY C CA 1
ATOM 4134 C C . GLY C 1 156 ? 21.651 51.329 71.711 1.00 12.54 156 GLY C C 1
ATOM 4135 O O . GLY C 1 156 ? 21.017 50.414 72.236 1.00 12.15 156 GLY C O 1
ATOM 4136 N N . VAL C 1 157 ? 22.831 51.157 71.130 1.00 12.66 157 VAL C N 1
ATOM 4137 C CA . VAL C 1 157 ? 23.505 49.873 71.130 1.00 13.19 157 VAL C CA 1
ATOM 4138 C C . VAL C 1 157 ? 24.996 50.117 71.288 1.00 13.11 157 VAL C C 1
ATOM 4139 O O . VAL C 1 157 ? 25.513 51.151 70.859 1.00 14.03 157 VAL C O 1
ATOM 4143 N N . LEU C 1 158 ? 25.680 49.171 71.921 1.00 12.35 158 LEU C N 1
ATOM 4144 C CA . LEU C 1 158 ? 27.124 49.271 72.083 1.00 13.33 158 LEU C CA 1
ATOM 4145 C C . LEU C 1 158 ? 27.718 48.087 71.341 1.00 13.30 158 LEU C C 1
ATOM 4146 O O . LEU C 1 158 ? 27.727 46.965 71.847 1.00 12.07 158 LEU C O 1
ATOM 4151 N N . PRO C 1 159 ? 28.202 48.322 70.115 1.00 13.05 159 PRO C N 1
ATOM 4152 C CA . PRO C 1 159 ? 28.801 47.270 69.284 1.00 12.90 159 PRO C CA 1
ATOM 4153 C C . PRO C 1 159 ? 30.015 46.617 69.931 1.00 12.46 159 PRO C C 1
ATOM 4154 O O . PRO C 1 159 ? 30.864 47.307 70.494 1.00 11.91 159 PRO C O 1
ATOM 4158 N N . ASN C 1 160 ? 30.078 45.288 69.847 1.00 13.55 160 ASN C N 1
ATOM 4159 C CA . ASN C 1 160 ? 31.195 44.498 70.373 1.00 12.67 160 ASN C CA 1
ATOM 4160 C C . ASN C 1 160 ? 31.486 44.673 71.864 1.00 14.51 160 ASN C C 1
ATOM 4161 O O . ASN C 1 160 ? 32.596 44.386 72.323 1.00 13.90 160 ASN C O 1
ATOM 4166 N N . ALA C 1 161 ? 30.493 45.124 72.623 1.00 11.57 161 ALA C N 1
ATOM 4167 C CA . ALA C 1 161 ? 30.669 45.343 74.050 1.00 12.60 161 ALA C CA 1
ATOM 4168 C C . ALA C 1 161 ? 31.240 44.139 74.809 1.00 15.19 161 ALA C C 1
ATOM 4169 O O . ALA C 1 161 ? 32.159 44.282 75.618 1.00 12.63 161 ALA C O 1
ATOM 4171 N N . ASN C 1 162 ? 30.699 42.957 74.537 1.00 12.60 162 ASN C N 1
ATOM 4172 C CA . ASN C 1 162 ? 31.111 41.741 75.229 1.00 15.47 162 ASN C CA 1
ATOM 4173 C C . ASN C 1 162 ? 31.999 40.846 74.393 1.00 16.86 162 ASN C C 1
ATOM 4174 O O . ASN C 1 162 ? 32.171 39.670 74.703 1.00 20.50 162 ASN C O 1
ATOM 4179 N N . GLY C 1 163 ? 32.570 41.408 73.341 1.00 16.28 163 GLY C N 1
ATOM 4180 C CA . GLY C 1 163 ? 33.399 40.631 72.442 1.00 14.65 163 GLY C CA 1
ATOM 4181 C C . GLY C 1 163 ? 32.815 40.910 71.075 1.00 14.76 163 GLY C C 1
ATOM 4182 O O . GLY C 1 163 ? 31.741 41.505 70.976 1.00 13.36 163 GLY C O 1
ATOM 4183 N N . TRP C 1 164 ? 33.496 40.490 70.021 1.00 12.76 164 TRP C N 1
ATOM 4184 C CA . TRP C 1 164 ? 32.998 40.758 68.687 1.00 13.86 164 TRP C CA 1
ATOM 4185 C C . TRP C 1 164 ? 31.582 40.264 68.453 1.00 14.54 164 TRP C C 1
ATOM 4186 O O . TRP C 1 164 ? 31.252 39.116 68.750 1.00 15.34 164 TRP C O 1
ATOM 4197 N N . ASP C 1 165 ? 30.750 41.159 67.936 1.00 13.75 165 ASP C N 1
ATOM 4198 C CA . ASP C 1 165 ? 29.368 40.847 67.605 1.00 15.36 165 ASP C CA 1
ATOM 4199 C C . ASP C 1 165 ? 28.491 40.343 68.755 1.00 14.08 165 ASP C C 1
ATOM 4200 O O . ASP C 1 165 ? 27.540 39.584 68.538 1.00 13.99 165 ASP C O 1
ATOM 4205 N N . LYS C 1 166 ? 28.811 40.791 69.971 1.00 13.60 166 LYS C N 1
ATOM 4206 C CA . LYS C 1 166 ? 28.065 40.452 71.188 1.00 14.30 166 LYS C CA 1
ATOM 4207 C C . LYS C 1 166 ? 27.845 41.808 71.858 1.00 13.98 166 LYS C C 1
ATOM 4208 O O . LYS C 1 166 ? 28.537 42.186 72.810 1.00 15.99 166 LYS C O 1
ATOM 4214 N N . PRO C 1 167 ? 26.866 42.565 71.349 1.00 13.25 167 PRO C N 1
ATOM 4215 C CA . PRO C 1 167 ? 26.516 43.901 71.832 1.00 11.98 167 PRO C CA 1
ATOM 4216 C C . PRO C 1 167 ? 25.691 44.017 73.094 1.00 14.24 167 PRO C C 1
ATOM 4217 O O . PRO C 1 167 ? 25.157 43.032 73.612 1.00 11.63 167 PRO C O 1
ATOM 4221 N N . ASP C 1 168 ? 25.621 45.247 73.595 1.00 14.82 168 ASP C N 1
ATOM 4222 C CA . ASP C 1 168 ? 24.786 45.560 74.739 1.00 16.02 168 ASP C CA 1
ATOM 4223 C C . ASP C 1 168 ? 23.715 46.428 74.093 1.00 13.14 168 ASP C C 1
ATOM 4224 O O . ASP C 1 168 ? 24.011 47.217 73.194 1.00 14.61 168 ASP C O 1
ATOM 4229 N N . ILE C 1 169 ? 22.473 46.261 74.524 1.00 13.14 169 ILE C N 1
ATOM 4230 C CA . ILE C 1 169 ? 21.360 47.019 73.974 1.00 12.36 169 ILE C CA 1
ATOM 4231 C C . ILE C 1 169 ? 20.830 47.940 75.057 1.00 12.23 169 ILE C C 1
ATOM 4232 O O . ILE C 1 169 ? 20.391 47.468 76.103 1.00 12.37 169 ILE C O 1
ATOM 4237 N N . TRP C 1 170 ? 20.874 49.248 74.803 1.00 11.17 170 TRP C N 1
ATOM 4238 C CA . TRP C 1 170 ? 20.407 50.234 75.773 1.00 11.60 170 TRP C CA 1
ATOM 4239 C C . TRP C 1 170 ? 18.932 50.552 75.554 1.00 12.93 170 TRP C C 1
ATOM 4240 O O . TRP C 1 170 ? 18.527 50.872 74.439 1.00 12.94 170 TRP C O 1
ATOM 4251 N N . MET C 1 171 ? 18.142 50.473 76.621 1.00 12.42 171 MET C N 1
ATOM 4252 C CA . MET C 1 171 ? 16.710 50.756 76.544 1.00 13.28 171 MET C CA 1
ATOM 4253 C C . MET C 1 171 ? 16.359 51.780 77.610 1.00 12.55 171 MET C C 1
ATOM 4254 O O . MET C 1 171 ? 16.984 51.824 78.666 1.00 14.85 171 MET C O 1
ATOM 4259 N N . ALA C 1 172 ? 15.367 52.617 77.339 1.00 11.41 172 ALA C N 1
ATOM 4260 C CA . ALA C 1 172 ? 14.995 53.626 78.317 1.00 11.48 172 ALA C CA 1
ATOM 4261 C C . ALA C 1 172 ? 13.506 53.922 78.305 1.00 12.67 172 ALA C C 1
ATOM 4262 O O . ALA C 1 172 ? 12.808 53.636 77.332 1.00 13.01 172 ALA C O 1
ATOM 4264 N N . LYS C 1 173 ? 13.036 54.496 79.404 1.00 13.55 173 LYS C N 1
ATOM 4265 C CA . LYS C 1 173 ? 11.636 54.862 79.544 1.00 15.84 173 LYS C CA 1
ATOM 4266 C C . LYS C 1 173 ? 11.536 56.063 80.473 1.00 16.39 173 LYS C C 1
ATOM 4267 O O . LYS C 1 173 ? 12.207 56.117 81.508 1.00 15.97 173 LYS C O 1
ATOM 4273 N N . THR C 1 174 ? 10.727 57.039 80.088 1.00 15.22 174 THR C N 1
ATOM 4274 C CA . THR C 1 174 ? 10.520 58.201 80.932 1.00 17.58 174 THR C CA 1
ATOM 4275 C C . THR C 1 174 ? 9.246 57.830 81.672 1.00 18.64 174 THR C C 1
ATOM 4276 O O . THR C 1 174 ? 8.223 57.516 81.056 1.00 16.25 174 THR C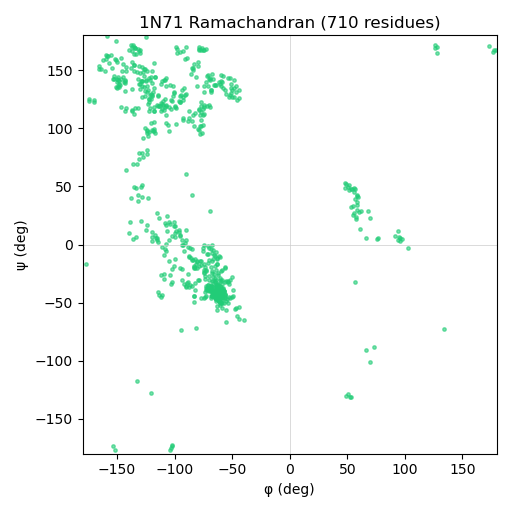 O 1
ATOM 4280 N N . ILE C 1 175 ? 9.335 57.845 82.998 1.00 18.95 175 ILE C N 1
ATOM 4281 C CA . ILE C 1 175 ? 8.250 57.397 83.860 1.00 20.79 175 ILE C CA 1
ATOM 4282 C C . ILE C 1 175 ? 7.188 58.358 84.355 1.00 22.95 175 ILE C C 1
ATOM 4283 O O . ILE C 1 175 ? 6.330 57.965 85.146 1.00 24.67 175 ILE C O 1
ATOM 4288 N N . ILE C 1 176 ? 7.243 59.607 83.913 1.00 23.28 176 ILE C N 1
ATOM 4289 C CA . ILE C 1 176 ? 6.231 60.576 84.302 1.00 24.31 176 ILE C CA 1
ATOM 4290 C C . ILE C 1 176 ? 5.855 61.376 83.067 1.00 26.02 176 ILE C C 1
ATOM 4291 O O . ILE C 1 176 ? 6.626 61.457 82.109 1.00 24.10 176 ILE C O 1
ATOM 4296 N N . PRO C 1 177 ? 4.653 61.968 83.064 1.00 29.14 177 PRO C N 1
ATOM 4297 C CA . PRO C 1 177 ? 4.196 62.762 81.920 1.00 31.02 177 PRO C CA 1
ATOM 4298 C C . PRO C 1 177 ? 5.110 63.949 81.625 1.00 32.49 177 PRO C C 1
ATOM 4299 O O . PRO C 1 177 ? 5.681 64.549 82.534 1.00 33.16 177 PRO C O 1
ATOM 4303 N N . ARG C 1 178 ? 5.238 64.283 80.346 1.00 35.20 178 ARG C N 1
ATOM 4304 C CA . ARG C 1 178 ? 6.058 65.410 79.915 1.00 38.60 178 ARG C CA 1
ATOM 4305 C C . ARG C 1 178 ? 5.326 66.693 80.343 1.00 40.26 178 ARG C C 1
ATOM 4306 O O . ARG C 1 178 ? 4.111 66.797 80.188 1.00 39.93 178 ARG C O 1
ATOM 4314 N N . PRO C 1 179 ? 6.058 67.682 80.891 1.00 41.81 179 PRO C N 1
ATOM 4315 C CA . PRO C 1 179 ? 5.495 68.957 81.352 1.00 43.40 179 PRO C CA 1
ATOM 4316 C C . PRO C 1 179 ? 4.564 69.648 80.361 1.00 44.24 179 PRO C C 1
ATOM 4317 O O . PRO C 1 179 ? 4.508 69.224 79.187 1.00 44.73 179 PRO C O 1
ATOM 4321 N N . MET D 1 1 ? 56.034 68.849 78.049 1.00 43.55 1 MET D N 1
ATOM 4322 C CA . MET D 1 1 ? 54.761 68.133 77.774 1.00 41.79 1 MET D CA 1
ATOM 4323 C C . MET D 1 1 ? 55.217 66.786 77.321 1.00 40.46 1 MET D C 1
ATOM 4324 O O . MET D 1 1 ? 55.987 66.650 76.369 1.00 42.55 1 MET D O 1
ATOM 4329 N N . ILE D 1 2 ? 54.710 65.775 77.986 1.00 36.89 2 ILE D N 1
ATOM 4330 C CA . ILE D 1 2 ? 54.982 64.341 77.661 1.00 33.43 2 ILE D CA 1
ATOM 4331 C C . ILE D 1 2 ? 53.691 63.646 78.069 1.00 31.59 2 ILE D C 1
ATOM 4332 O O . ILE D 1 2 ? 53.140 63.943 79.124 1.00 29.14 2 ILE D O 1
ATOM 4337 N N . ILE D 1 3 ? 53.251 62.706 77.243 1.00 29.10 3 ILE D N 1
ATOM 4338 C CA . ILE D 1 3 ? 52.052 61.952 77.569 1.00 28.29 3 ILE D CA 1
ATOM 4339 C C . ILE D 1 3 ? 52.482 60.537 77.950 1.00 27.66 3 ILE D C 1
ATOM 4340 O O . ILE D 1 3 ? 53.196 59.878 77.197 1.00 28.55 3 ILE D O 1
ATOM 4345 N N . SER D 1 4 ? 52.071 60.084 79.130 1.00 26.20 4 SER D N 1
ATOM 4346 C CA . SER D 1 4 ? 52.440 58.753 79.587 1.00 26.66 4 SER D CA 1
ATOM 4347 C C . SER D 1 4 ? 51.491 58.226 80.655 1.00 25.99 4 SER D C 1
ATOM 4348 O O . SER D 1 4 ? 50.552 58.911 81.053 1.00 25.14 4 SER D O 1
ATOM 4351 N N . GLU D 1 5 ? 51.742 57.005 81.124 1.00 26.00 5 GLU D N 1
ATOM 4352 C CA . GLU D 1 5 ? 50.904 56.417 82.162 1.00 28.91 5 GLU D CA 1
ATOM 4353 C C . GLU D 1 5 ? 51.094 57.261 83.411 1.00 29.72 5 GLU D C 1
ATOM 4354 O O . GLU D 1 5 ? 52.212 57.673 83.737 1.00 28.56 5 GLU D O 1
ATOM 4360 N N . PHE D 1 6 ? 49.990 57.530 84.092 1.00 28.86 6 PHE D N 1
ATOM 4361 C CA . PHE D 1 6 ? 49.991 58.344 85.297 1.00 30.25 6 PHE D CA 1
ATOM 4362 C C . PHE D 1 6 ? 50.696 57.645 86.460 1.00 31.40 6 PHE D C 1
ATOM 4363 O O . PHE D 1 6 ? 50.454 56.467 86.729 1.00 29.88 6 PHE D O 1
ATOM 4371 N N . ASP D 1 7 ? 51.572 58.378 87.143 1.00 33.59 7 ASP D N 1
ATOM 4372 C CA . ASP D 1 7 ? 52.296 57.837 88.289 1.00 35.98 7 ASP D CA 1
ATOM 4373 C C . ASP D 1 7 ? 51.339 57.849 89.476 1.00 36.77 7 ASP D C 1
ATOM 4374 O O . ASP D 1 7 ? 51.205 58.857 90.172 1.00 35.79 7 ASP D O 1
ATOM 4379 N N . ARG D 1 8 ? 50.679 56.720 89.703 1.00 38.26 8 ARG D N 1
ATOM 4380 C CA . ARG D 1 8 ? 49.705 56.600 90.778 1.00 41.34 8 ARG D CA 1
ATOM 4381 C C . ARG D 1 8 ? 50.265 56.803 92.183 1.00 42.45 8 ARG D C 1
ATOM 4382 O O . ARG D 1 8 ? 49.504 56.921 93.142 1.00 42.09 8 ARG D O 1
ATOM 4390 N N . ASN D 1 9 ? 51.588 56.856 92.308 1.00 44.43 9 ASN D N 1
ATOM 4391 C CA . ASN D 1 9 ? 52.209 57.043 93.617 1.00 45.86 9 ASN D CA 1
ATOM 4392 C C . ASN D 1 9 ? 52.788 58.439 93.808 1.00 46.68 9 ASN D C 1
ATOM 4393 O O . ASN D 1 9 ? 53.519 58.689 94.766 1.00 48.21 9 ASN D O 1
ATOM 4398 N N . ASN D 1 10 ? 52.460 59.351 92.900 1.00 46.71 10 ASN D N 1
ATOM 4399 C CA . ASN D 1 10 ? 52.961 60.716 92.993 1.00 46.99 10 ASN D CA 1
ATOM 4400 C C . ASN D 1 10 ? 51.916 61.635 93.623 1.00 46.82 10 ASN D C 1
ATOM 4401 O O . ASN D 1 10 ? 50.945 62.025 92.973 1.00 45.95 10 ASN D O 1
ATOM 4406 N N . PRO D 1 11 ? 52.106 61.989 94.906 1.00 46.55 11 PRO D N 1
ATOM 4407 C CA . PRO D 1 11 ? 51.198 62.863 95.657 1.00 45.21 11 PRO D CA 1
ATOM 4408 C C . PRO D 1 11 ? 50.995 64.232 95.015 1.00 44.04 11 PRO D C 1
ATOM 4409 O O . PRO D 1 11 ? 49.884 64.761 95.004 1.00 43.79 11 PRO D O 1
ATOM 4413 N N . VAL D 1 12 ? 52.072 64.805 94.486 1.00 42.55 12 VAL D N 1
ATOM 4414 C CA . VAL D 1 12 ? 51.993 66.116 93.853 1.00 41.85 12 VAL D CA 1
ATOM 4415 C C . VAL D 1 12 ? 51.092 66.080 92.624 1.00 40.98 12 VAL D C 1
ATOM 4416 O O . VAL D 1 12 ? 50.218 66.932 92.461 1.00 40.74 12 VAL D O 1
ATOM 4420 N N . LEU D 1 13 ? 51.312 65.097 91.755 1.00 40.02 13 LEU D N 1
ATOM 4421 C CA . LEU D 1 13 ? 50.498 64.963 90.553 1.00 39.80 13 LEU D CA 1
ATOM 4422 C C . LEU D 1 13 ? 49.042 64.745 90.930 1.00 38.77 13 LEU D C 1
ATOM 4423 O O . LEU D 1 13 ? 48.147 65.366 90.356 1.00 39.75 13 LEU D O 1
ATOM 4428 N N . LYS D 1 14 ? 48.804 63.866 91.898 1.00 38.73 14 LYS D N 1
ATOM 4429 C CA . LYS D 1 14 ? 47.442 63.588 92.330 1.00 39.15 14 LYS D CA 1
ATOM 4430 C C . LYS D 1 14 ? 46.766 64.826 92.904 1.00 39.41 14 LYS D C 1
ATOM 4431 O O . LYS D 1 14 ? 45.541 64.929 92.891 1.00 38.96 14 LYS D O 1
ATOM 4437 N N . ASP D 1 15 ? 47.564 65.767 93.401 1.00 40.25 15 ASP D N 1
ATOM 4438 C CA . ASP D 1 15 ? 47.014 67.006 93.938 1.00 40.48 15 ASP D CA 1
ATOM 4439 C C . ASP D 1 15 ? 46.565 67.876 92.771 1.00 38.69 15 ASP D C 1
ATOM 4440 O O . ASP D 1 15 ? 45.469 68.436 92.785 1.00 38.59 15 ASP D O 1
ATOM 4445 N N . GLN D 1 16 ? 47.422 67.983 91.759 1.00 37.64 16 GLN D N 1
ATOM 4446 C CA . GLN D 1 16 ? 47.109 68.774 90.577 1.00 35.12 16 GLN D CA 1
ATOM 4447 C C . GLN D 1 16 ? 45.878 68.210 89.885 1.00 33.53 16 GLN D C 1
ATOM 4448 O O . GLN D 1 16 ? 45.012 68.959 89.432 1.00 31.85 16 GLN D O 1
ATOM 4454 N N . LEU D 1 17 ? 45.809 66.885 89.794 1.00 33.17 17 LEU D N 1
ATOM 4455 C CA . LEU D 1 17 ? 44.668 66.241 89.160 1.00 32.01 17 LEU D CA 1
ATOM 4456 C C . LEU D 1 17 ? 43.420 66.668 89.913 1.00 33.36 17 LEU D C 1
ATOM 4457 O O . LEU D 1 17 ? 42.391 66.987 89.312 1.00 32.41 17 LEU D O 1
ATOM 4462 N N . SER D 1 18 ? 43.529 66.682 91.237 1.00 35.34 18 SER D N 1
ATOM 4463 C CA . SER D 1 18 ? 42.423 67.075 92.100 1.00 37.94 18 SER D CA 1
ATOM 4464 C C . SER D 1 18 ? 41.973 68.495 91.779 1.00 38.34 18 SER D C 1
ATOM 4465 O O . SER D 1 18 ? 40.786 68.748 91.583 1.00 38.88 18 SER D O 1
ATOM 4468 N N . ASP D 1 19 ? 42.927 69.417 91.721 1.00 40.59 19 ASP D N 1
ATOM 4469 C CA . ASP D 1 19 ? 42.617 70.810 91.420 1.00 42.62 19 ASP D CA 1
ATOM 4470 C C . ASP D 1 19 ? 42.035 70.934 90.015 1.00 42.72 19 ASP D C 1
ATOM 4471 O O . ASP D 1 19 ? 41.050 71.645 89.798 1.00 41.99 19 ASP D O 1
ATOM 4476 N N . LEU D 1 20 ? 42.647 70.232 89.065 1.00 41.93 20 LEU D N 1
ATOM 4477 C CA . LEU D 1 20 ? 42.197 70.258 87.679 1.00 41.24 20 LEU D CA 1
ATOM 4478 C C . LEU D 1 20 ? 40.732 69.844 87.570 1.00 41.58 20 LEU D C 1
ATOM 4479 O O . LEU D 1 20 ? 39.951 70.481 86.867 1.00 40.98 20 LEU D O 1
ATOM 4484 N N . LEU D 1 21 ? 40.364 68.772 88.265 1.00 42.15 21 LEU D N 1
ATOM 4485 C CA . LEU D 1 21 ? 38.989 68.289 88.243 1.00 43.40 21 LEU D CA 1
ATOM 4486 C C . LEU D 1 21 ? 38.051 69.308 88.878 1.00 44.98 21 LEU D C 1
ATOM 4487 O O . LEU D 1 21 ? 36.983 69.600 88.337 1.00 45.70 21 LEU D O 1
ATOM 4492 N N . ARG D 1 22 ? 38.455 69.845 90.026 1.00 46.78 22 ARG D N 1
ATOM 4493 C CA . ARG D 1 22 ? 37.649 70.836 90.735 1.00 48.39 22 ARG D CA 1
ATOM 4494 C C . ARG D 1 22 ? 37.487 72.094 89.892 1.00 48.54 22 ARG D C 1
ATOM 4495 O O . ARG D 1 22 ? 36.370 72.523 89.605 1.00 48.68 22 ARG D O 1
ATOM 4503 N N . LEU D 1 23 ? 38.614 72.679 89.500 1.00 49.09 23 LEU D N 1
ATOM 4504 C CA . LEU D 1 23 ? 38.614 73.891 88.692 1.00 50.19 23 LEU D CA 1
ATOM 4505 C C . LEU D 1 23 ? 37.760 73.731 87.439 1.00 50.69 23 LEU D C 1
ATOM 4506 O O . LEU D 1 23 ? 37.119 74.684 86.991 1.00 50.97 23 LEU D O 1
ATOM 4511 N N . THR D 1 24 ? 37.747 72.522 86.883 1.00 51.20 24 THR D N 1
ATOM 4512 C CA . THR D 1 24 ? 36.989 72.237 85.669 1.00 51.51 24 THR D CA 1
ATOM 4513 C C . THR D 1 24 ? 35.511 71.931 85.913 1.00 52.72 24 THR D C 1
ATOM 4514 O O . THR D 1 24 ? 34.642 72.504 85.257 1.00 52.98 24 THR D O 1
ATOM 4518 N N . TRP D 1 25 ? 35.226 71.029 86.847 1.00 54.04 25 TRP D N 1
ATOM 4519 C CA . TRP D 1 25 ? 33.844 70.660 87.148 1.00 55.33 25 TRP D CA 1
ATOM 4520 C C . TRP D 1 25 ? 33.505 70.849 88.624 1.00 55.98 25 TRP D C 1
ATOM 4521 O O . TRP D 1 25 ? 33.517 69.895 89.400 1.00 55.71 25 TRP D O 1
ATOM 4532 N N . PRO D 1 26 ? 33.190 72.090 89.026 1.00 56.82 26 PRO D N 1
ATOM 4533 C CA . PRO D 1 26 ? 32.843 72.423 90.413 1.00 57.30 26 PRO D CA 1
ATOM 4534 C C . PRO D 1 26 ? 31.608 71.695 90.946 1.00 57.39 26 PRO D C 1
ATOM 4535 O O . PRO D 1 26 ? 31.556 71.333 92.120 1.00 57.74 26 PRO D O 1
ATOM 4539 N N . GLU D 1 27 ? 30.619 71.484 90.085 1.00 57.67 27 GLU D N 1
ATOM 4540 C CA . GLU D 1 27 ? 29.389 70.812 90.493 1.00 58.24 27 GLU D CA 1
ATOM 4541 C C . GLU D 1 27 ? 29.529 69.294 90.588 1.00 59.02 27 GLU D C 1
ATOM 4542 O O . GLU D 1 27 ? 28.708 68.630 91.223 1.00 59.16 27 GLU D O 1
ATOM 4548 N N . GLU D 1 28 ? 30.565 68.744 89.959 1.00 59.08 28 GLU D N 1
ATOM 4549 C CA . GLU D 1 28 ? 30.789 67.301 89.986 1.00 59.08 28 GLU D CA 1
ATOM 4550 C C . GLU D 1 28 ? 31.899 66.927 90.962 1.00 59.20 28 GLU D C 1
ATOM 4551 O O . GLU D 1 28 ? 31.853 65.873 91.593 1.00 59.25 28 GLU D O 1
ATOM 4557 N N . TYR D 1 29 ? 32.894 67.800 91.080 1.00 59.34 29 TYR D N 1
ATOM 4558 C CA . TYR D 1 29 ? 34.023 67.565 91.974 1.00 59.92 29 TYR D CA 1
ATOM 4559 C C . TYR D 1 29 ? 34.188 68.725 92.951 1.00 60.96 29 TYR D C 1
ATOM 4560 O O . TYR D 1 29 ? 33.445 69.704 92.896 1.00 60.99 29 TYR D O 1
ATOM 4569 N N . GLY D 1 30 ? 35.164 68.610 93.845 1.00 61.57 30 GLY D N 1
ATOM 4570 C CA . GLY D 1 30 ? 35.394 69.662 94.817 1.00 63.18 30 GLY D CA 1
ATOM 4571 C C . GLY D 1 30 ? 35.590 69.114 96.216 1.00 63.87 30 GLY D C 1
ATOM 4572 O O . GLY D 1 30 ? 36.707 69.110 96.739 1.00 64.46 30 GLY D O 1
ATOM 4573 N N . ASP D 1 31 ? 34.505 68.648 96.826 1.00 64.01 31 ASP D N 1
ATOM 4574 C CA . ASP D 1 31 ? 34.574 68.094 98.172 1.00 64.08 31 ASP D CA 1
ATOM 4575 C C . ASP D 1 31 ? 35.228 66.720 98.168 1.00 63.74 31 ASP D C 1
ATOM 4576 O O . ASP D 1 31 ? 36.087 66.429 99.002 1.00 64.21 31 ASP D O 1
ATOM 4581 N N . SER D 1 32 ? 34.821 65.877 97.226 1.00 63.05 32 SER D N 1
ATOM 4582 C CA . SER D 1 32 ? 35.370 64.531 97.128 1.00 62.30 32 SER D CA 1
ATOM 4583 C C . SER D 1 32 ? 36.320 64.371 95.945 1.00 61.32 32 SER D C 1
ATOM 4584 O O . SER D 1 32 ? 36.515 63.262 95.451 1.00 61.31 32 SER D O 1
ATOM 4587 N N . SER D 1 33 ? 36.911 65.473 95.491 1.00 59.53 33 SER D N 1
ATOM 4588 C CA . SER D 1 33 ? 37.837 65.414 94.367 1.00 58.06 33 SER D CA 1
ATOM 4589 C C . SER D 1 33 ? 38.947 64.412 94.671 1.00 56.89 33 SER D C 1
ATOM 4590 O O . SER D 1 33 ? 39.162 63.464 93.916 1.00 56.53 33 SER D O 1
ATOM 4593 N N . ALA D 1 34 ? 39.642 64.619 95.784 1.00 55.48 34 ALA D N 1
ATOM 4594 C CA . ALA D 1 34 ? 40.720 63.722 96.183 1.00 54.30 34 ALA D CA 1
ATOM 4595 C C . ALA D 1 34 ? 40.173 62.312 96.387 1.00 53.26 34 ALA D C 1
ATOM 4596 O O . ALA D 1 34 ? 40.885 61.323 96.210 1.00 52.97 34 ALA D O 1
ATOM 4598 N N . GLU D 1 35 ? 38.900 62.231 96.758 1.00 51.97 35 GLU D N 1
ATOM 4599 C CA . GLU D 1 35 ? 38.243 60.950 96.986 1.00 50.66 35 GLU D CA 1
ATOM 4600 C C . GLU D 1 35 ? 37.991 60.258 95.649 1.00 50.12 35 GLU D C 1
ATOM 4601 O O . GLU D 1 35 ? 38.081 59.040 95.544 1.00 50.59 35 GLU D O 1
ATOM 4607 N N . GLU D 1 36 ? 37.673 61.047 94.629 1.00 48.15 36 GLU D N 1
ATOM 4608 C CA . GLU 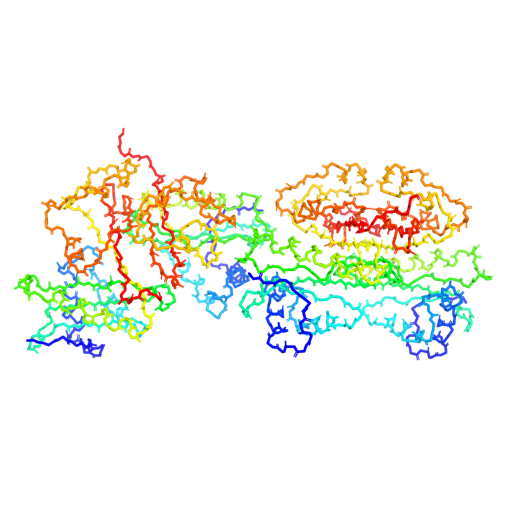D 1 36 ? 37.407 60.506 93.303 1.00 46.53 36 GLU D CA 1
ATOM 4609 C C . GLU D 1 36 ? 38.707 60.202 92.571 1.00 45.05 36 GLU D C 1
ATOM 4610 O O . GLU D 1 36 ? 38.767 59.283 91.755 1.00 45.18 36 GLU D O 1
ATOM 4616 N N . VAL D 1 37 ? 39.747 60.976 92.864 1.00 42.95 37 VAL D N 1
ATOM 4617 C CA . VAL D 1 37 ? 41.038 60.763 92.228 1.00 40.67 37 VAL D CA 1
ATOM 4618 C C . VAL D 1 37 ? 41.536 59.358 92.545 1.00 40.38 37 VAL D C 1
ATOM 4619 O O . VAL D 1 37 ? 42.110 58.684 91.691 1.00 39.16 37 VAL D O 1
ATOM 4623 N N . GLU D 1 38 ? 41.305 58.917 93.776 1.00 39.63 38 GLU D N 1
ATOM 4624 C CA . GLU D 1 38 ? 41.731 57.588 94.195 1.00 39.32 38 GLU D CA 1
ATOM 4625 C C . GLU D 1 38 ? 41.001 56.504 93.404 1.00 37.10 38 GLU D C 1
ATOM 4626 O O . GLU D 1 38 ? 41.574 55.458 93.108 1.00 36.75 38 GLU D O 1
ATOM 4632 N N . GLU D 1 39 ? 39.738 56.756 93.064 1.00 36.06 39 GLU D N 1
ATOM 4633 C CA . GLU D 1 39 ? 38.953 55.797 92.289 1.00 34.74 39 GLU D CA 1
ATOM 4634 C C . GLU D 1 39 ? 39.597 55.626 90.926 1.00 31.75 39 GLU D C 1
ATOM 4635 O O . GLU D 1 39 ? 39.680 54.519 90.396 1.00 31.13 39 GLU D O 1
ATOM 4641 N N . MET D 1 40 ? 40.041 56.743 90.363 1.00 28.60 40 MET D N 1
ATOM 4642 C CA . MET D 1 40 ? 40.679 56.750 89.057 1.00 28.36 40 MET D CA 1
ATOM 4643 C C . MET D 1 40 ? 42.028 56.051 89.115 1.00 28.57 40 MET D C 1
ATOM 4644 O O . MET D 1 40 ? 42.562 55.625 88.088 1.00 27.68 40 MET D O 1
ATOM 4649 N N . MET D 1 41 ? 42.567 55.927 90.325 1.00 28.78 41 MET D N 1
ATOM 4650 C CA . MET D 1 41 ? 43.860 55.284 90.532 1.00 28.94 41 MET D CA 1
ATOM 4651 C C . MET D 1 41 ? 43.775 53.759 90.588 1.00 28.78 41 MET D C 1
ATOM 4652 O O . MET D 1 41 ? 44.797 53.077 90.520 1.00 28.60 41 MET D O 1
ATOM 4657 N N . ASN D 1 42 ? 42.561 53.232 90.711 1.00 29.26 42 ASN D N 1
ATOM 4658 C CA . ASN D 1 42 ? 42.336 51.786 90.779 1.00 29.83 42 ASN D CA 1
ATOM 4659 C C . ASN D 1 42 ? 43.170 51.033 89.736 1.00 30.58 42 ASN D C 1
ATOM 4660 O O . ASN D 1 42 ? 43.200 51.411 88.563 1.00 29.92 42 ASN D O 1
ATOM 4665 N N . PRO D 1 43 ? 43.848 49.947 90.150 1.00 29.22 43 PRO D N 1
ATOM 4666 C CA . PRO D 1 43 ? 44.688 49.133 89.260 1.00 28.97 43 PRO D CA 1
ATOM 4667 C C . PRO D 1 43 ? 43.995 48.590 88.011 1.00 27.11 43 PRO D C 1
ATOM 4668 O O . PRO D 1 43 ? 44.630 48.424 86.969 1.00 28.05 43 PRO D O 1
ATOM 4672 N N . GLU D 1 44 ? 42.699 48.317 88.108 1.00 25.94 44 GLU D N 1
ATOM 4673 C CA . GLU D 1 44 ? 41.960 47.778 86.967 1.00 25.92 44 GLU D CA 1
ATOM 4674 C C . GLU D 1 44 ? 41.710 48.834 85.897 1.00 24.43 44 GLU D C 1
ATOM 4675 O O . GLU D 1 44 ? 41.424 48.504 84.743 1.00 25.57 44 GLU D O 1
ATOM 4681 N N . ARG D 1 45 ? 41.818 50.101 86.281 1.00 22.82 45 ARG D N 1
ATOM 4682 C CA . ARG D 1 45 ? 41.603 51.194 85.343 1.00 21.30 45 ARG D CA 1
ATOM 4683 C C . ARG D 1 45 ? 42.900 51.637 84.692 1.00 21.47 45 ARG D C 1
ATOM 4684 O O . ARG D 1 45 ? 43.996 51.277 85.132 1.00 20.10 45 ARG D O 1
ATOM 4692 N N . ILE D 1 46 ? 42.762 52.424 83.634 1.00 18.68 46 ILE D N 1
ATOM 4693 C CA . ILE D 1 46 ? 43.912 52.972 82.940 1.00 19.79 46 ILE D CA 1
ATOM 4694 C C . ILE D 1 46 ? 43.910 54.450 83.307 1.00 18.63 46 ILE D C 1
ATOM 4695 O O . ILE D 1 46 ? 42.852 55.081 83.340 1.00 17.97 46 ILE D O 1
ATOM 4700 N N . ALA D 1 47 ? 45.087 54.984 83.619 1.00 18.12 47 ALA D N 1
ATOM 4701 C CA . ALA D 1 47 ? 45.239 56.385 83.999 1.00 20.05 47 ALA D CA 1
ATOM 4702 C C . ALA D 1 47 ? 46.401 56.973 83.203 1.00 19.79 47 ALA D C 1
ATOM 4703 O O . ALA D 1 47 ? 47.539 56.530 83.340 1.00 19.63 47 ALA D O 1
ATOM 4705 N N . VAL D 1 48 ? 46.103 57.966 82.371 1.00 19.15 48 VAL D N 1
ATOM 4706 C CA . VAL D 1 48 ? 47.108 58.598 81.516 1.00 19.09 48 VAL D CA 1
ATOM 4707 C C . VAL D 1 48 ? 47.169 60.097 81.737 1.00 20.22 48 VAL D C 1
ATOM 4708 O O . VAL D 1 48 ? 46.140 60.764 81.808 1.00 17.18 48 VAL D O 1
ATOM 4712 N N . ALA D 1 49 ? 48.386 60.627 81.811 1.00 20.11 49 ALA D N 1
ATOM 4713 C CA . ALA D 1 49 ? 48.571 62.047 82.045 1.00 21.10 49 ALA D CA 1
ATOM 4714 C C . ALA D 1 49 ? 49.407 62.757 80.996 1.00 22.41 49 ALA D C 1
ATOM 4715 O O . ALA D 1 49 ? 50.301 62.174 80.376 1.00 23.79 49 ALA D O 1
ATOM 4717 N N . ALA D 1 50 ? 49.088 64.029 80.798 1.00 22.19 50 ALA D N 1
ATOM 4718 C CA . ALA D 1 50 ? 49.815 64.883 79.874 1.00 22.43 50 ALA D CA 1
ATOM 4719 C C . ALA D 1 50 ? 50.522 65.854 80.808 1.00 23.87 50 ALA D C 1
ATOM 4720 O O . ALA D 1 50 ? 49.863 66.602 81.527 1.00 23.00 50 ALA D O 1
ATOM 4722 N N . VAL D 1 51 ? 51.850 65.841 80.814 1.00 24.74 51 VAL D N 1
ATOM 4723 C CA . VAL D 1 51 ? 52.605 66.719 81.704 1.00 26.90 51 VAL D CA 1
ATOM 4724 C C . VAL D 1 51 ? 53.545 67.636 80.941 1.00 28.66 51 VAL D C 1
ATOM 4725 O O . VAL D 1 51 ? 54.335 67.170 80.112 1.00 26.59 51 VAL D O 1
ATOM 4729 N N . ASP D 1 52 ? 53.451 68.933 81.232 1.00 31.85 52 ASP D N 1
ATOM 4730 C CA . ASP D 1 52 ? 54.287 69.946 80.591 1.00 36.56 52 ASP D CA 1
ATOM 4731 C C . ASP D 1 52 ? 55.297 70.395 81.635 1.00 38.17 52 ASP D C 1
ATOM 4732 O O . ASP D 1 52 ? 54.955 71.137 82.547 1.00 38.16 52 ASP D O 1
ATOM 4737 N N . GLN D 1 53 ? 56.535 69.925 81.488 1.00 40.03 53 GLN D N 1
ATOM 4738 C CA . GLN D 1 53 ? 57.614 70.214 82.422 1.00 40.68 53 GLN D CA 1
ATOM 4739 C C . GLN D 1 53 ? 57.323 69.407 83.686 1.00 41.09 53 GLN D C 1
ATOM 4740 O O . GLN D 1 53 ? 57.763 68.260 83.820 1.00 42.99 53 GLN D O 1
ATOM 4746 N N . ASP D 1 54 ? 56.554 69.988 84.596 1.00 39.08 54 ASP D N 1
ATOM 4747 C CA . ASP D 1 54 ? 56.200 69.307 85.832 1.00 38.00 54 ASP D CA 1
ATOM 4748 C C . ASP D 1 54 ? 54.743 69.599 86.148 1.00 35.29 54 ASP D C 1
ATOM 4749 O O . ASP D 1 54 ? 54.255 69.279 87.229 1.00 34.38 54 ASP D O 1
ATOM 4754 N N . GLU D 1 55 ? 54.054 70.205 85.188 1.00 32.91 55 GLU D N 1
ATOM 4755 C CA . GLU D 1 55 ? 52.656 70.574 85.359 1.00 30.89 55 GLU D CA 1
ATOM 4756 C C . GLU D 1 55 ? 51.694 69.628 84.645 1.00 28.94 55 GLU D C 1
ATOM 4757 O O . GLU D 1 55 ? 51.805 69.415 83.438 1.00 25.63 55 GLU D O 1
ATOM 4763 N N . LEU D 1 56 ? 50.752 69.068 85.399 1.00 27.25 56 LEU D N 1
ATOM 4764 C CA . LEU D 1 56 ? 49.747 68.176 84.831 1.00 27.54 56 LEU D CA 1
ATOM 4765 C C . LEU D 1 56 ? 48.772 69.076 84.080 1.00 26.75 56 LEU D C 1
ATOM 4766 O O . LEU D 1 56 ? 48.052 69.865 84.695 1.00 26.93 56 LEU D O 1
ATOM 4771 N N . VAL D 1 57 ? 48.760 68.967 82.755 1.00 24.80 57 VAL D N 1
ATOM 4772 C CA . VAL D 1 57 ? 47.883 69.790 81.932 1.00 23.42 57 VAL D CA 1
ATOM 4773 C C . VAL D 1 57 ? 46.717 69.008 81.329 1.00 23.28 57 VAL D C 1
ATOM 4774 O O . VAL D 1 57 ? 45.839 69.589 80.694 1.00 23.55 57 VAL D O 1
ATOM 4778 N N . GLY D 1 58 ? 46.716 67.695 81.528 1.00 20.23 58 GLY D N 1
ATOM 4779 C CA . GLY D 1 58 ? 45.643 66.877 80.992 1.00 21.02 58 GLY D CA 1
ATOM 4780 C C . GLY D 1 58 ? 45.625 65.491 81.599 1.00 19.14 58 GLY D C 1
ATOM 4781 O O . GLY D 1 58 ? 46.659 64.991 82.047 1.00 20.18 58 GLY D O 1
ATOM 4782 N N . PHE D 1 59 ? 44.448 64.868 81.614 1.00 17.49 59 PHE D N 1
ATOM 4783 C CA . PHE D 1 59 ? 44.292 63.531 82.174 1.00 15.81 59 PHE D CA 1
ATOM 4784 C C . PHE D 1 59 ? 43.132 62.796 81.512 1.00 16.69 59 PHE D C 1
ATOM 4785 O O . PHE D 1 59 ? 42.123 63.406 81.147 1.00 14.50 59 PHE D O 1
ATOM 4793 N N . ILE D 1 60 ? 43.294 61.488 81.351 1.00 16.80 60 ILE D N 1
ATOM 4794 C CA . ILE D 1 60 ? 42.253 60.654 80.775 1.00 16.15 60 ILE D CA 1
ATOM 4795 C C . ILE D 1 60 ? 42.319 59.283 81.429 1.00 17.21 60 ILE D C 1
ATOM 4796 O O . ILE D 1 60 ? 43.396 58.772 81.738 1.00 17.57 60 ILE D O 1
ATOM 4801 N N . GLY D 1 61 ? 41.155 58.697 81.664 1.00 16.87 61 GLY D N 1
ATOM 4802 C CA . GLY D 1 61 ? 41.116 57.388 82.276 1.00 15.59 61 GLY D CA 1
ATOM 4803 C C . GLY D 1 61 ? 40.114 56.513 81.560 1.00 15.97 61 GLY D C 1
ATOM 4804 O O . GLY D 1 61 ? 39.370 56.982 80.697 1.00 15.25 61 GLY D O 1
ATOM 4805 N N . ALA D 1 62 ? 40.104 55.234 81.908 1.00 16.46 62 ALA D N 1
ATOM 4806 C CA . ALA D 1 62 ? 39.170 54.293 81.311 1.00 17.12 62 ALA D CA 1
ATOM 4807 C C . ALA D 1 62 ? 38.829 53.221 82.333 1.00 17.72 62 ALA D C 1
ATOM 4808 O O . ALA D 1 62 ? 39.692 52.758 83.090 1.00 17.47 62 ALA D O 1
ATOM 4810 N N . ILE D 1 63 ? 37.561 52.830 82.346 1.00 15.30 63 ILE D N 1
ATOM 4811 C CA . ILE D 1 63 ? 37.067 51.824 83.267 1.00 15.23 63 ILE D CA 1
ATOM 4812 C C . ILE D 1 63 ? 36.622 50.580 82.503 1.00 16.65 63 ILE D C 1
ATOM 4813 O O . ILE D 1 63 ? 35.839 50.671 81.554 1.00 16.27 63 ILE D O 1
ATOM 4818 N N . PRO D 1 64 ? 37.126 49.399 82.891 1.00 16.29 64 PRO D N 1
ATOM 4819 C CA . PRO D 1 64 ? 36.706 48.186 82.185 1.00 16.82 64 PRO D CA 1
ATOM 4820 C C . PRO D 1 64 ? 35.292 47.858 82.663 1.00 18.27 64 PRO D C 1
ATOM 4821 O O . PRO D 1 64 ? 35.094 47.494 83.817 1.00 22.21 64 PRO D O 1
ATOM 4825 N N . GLN D 1 65 ? 34.310 47.997 81.778 1.00 17.10 65 GLN D N 1
ATOM 4826 C CA . GLN D 1 65 ? 32.919 47.759 82.142 1.00 18.38 65 GLN D CA 1
ATOM 4827 C C . GLN D 1 65 ? 32.349 46.422 81.680 1.00 18.48 65 GLN D C 1
ATOM 4828 O O . GLN D 1 65 ? 31.479 45.858 82.340 1.00 20.62 65 GLN D O 1
ATOM 4834 N N . TYR D 1 66 ? 32.822 45.928 80.539 1.00 17.37 66 TYR D N 1
ATOM 4835 C CA . TYR D 1 66 ? 32.354 44.651 80.018 1.00 17.34 66 TYR D CA 1
ATOM 4836 C C . TYR D 1 66 ? 33.539 43.712 79.911 1.00 18.63 66 TYR D C 1
ATOM 4837 O O . TYR D 1 66 ? 34.299 43.775 78.941 1.00 18.50 66 TYR D O 1
ATOM 4846 N N . GLY D 1 67 ? 33.701 42.845 80.910 1.00 18.53 67 GLY D N 1
ATOM 4847 C CA . GLY D 1 67 ? 34.820 41.920 80.898 1.00 20.55 67 GLY D CA 1
ATOM 4848 C C . GLY D 1 67 ? 36.085 42.714 80.648 1.00 19.84 67 GLY D C 1
ATOM 4849 O O . GLY D 1 67 ? 36.333 43.705 81.325 1.00 23.31 67 GLY D O 1
ATOM 4850 N N . ILE D 1 68 ? 36.882 42.289 79.676 1.00 20.97 68 ILE D N 1
ATOM 4851 C CA . ILE D 1 68 ? 38.108 43.004 79.329 1.00 20.80 68 ILE D CA 1
ATOM 4852 C C . ILE D 1 68 ? 37.903 43.636 77.958 1.00 18.87 68 ILE D C 1
ATOM 4853 O O . ILE D 1 68 ? 38.774 44.333 77.445 1.00 18.63 68 ILE D O 1
ATOM 4858 N N . THR D 1 69 ? 36.734 43.389 77.377 1.00 17.21 69 THR D N 1
ATOM 4859 C CA . THR D 1 69 ? 36.415 43.875 76.043 1.00 15.36 69 THR D CA 1
ATOM 4860 C C . THR D 1 69 ? 35.806 45.270 75.919 1.00 14.71 69 THR D C 1
ATOM 4861 O O . THR D 1 69 ? 36.100 45.976 74.963 1.00 14.32 69 THR D O 1
ATOM 4865 N N . GLY D 1 70 ? 34.950 45.656 76.865 1.00 13.67 70 GLY D N 1
ATOM 4866 C CA . GLY D 1 70 ? 34.311 46.963 76.789 1.00 13.25 70 GLY D CA 1
ATOM 4867 C C . GLY D 1 70 ? 34.746 47.937 77.870 1.00 13.58 70 GLY D C 1
ATOM 4868 O O . GLY D 1 70 ? 34.544 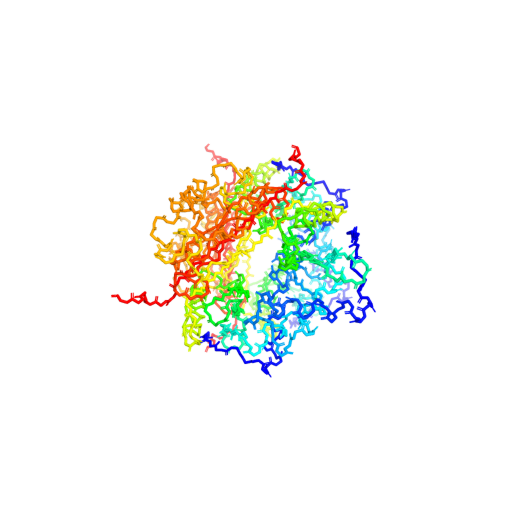47.687 79.054 1.00 15.55 70 GLY D O 1
ATOM 4869 N N . TRP D 1 71 ? 35.322 49.061 77.455 1.00 14.78 71 TRP D N 1
ATOM 4870 C CA . TRP D 1 71 ? 35.800 50.079 78.387 1.00 15.28 71 TRP D CA 1
ATOM 4871 C C . TRP D 1 71 ? 35.085 51.417 78.243 1.00 14.77 71 TRP D C 1
ATOM 4872 O O . TRP D 1 71 ? 34.761 51.835 77.135 1.00 14.20 71 TRP D O 1
ATOM 4883 N N . GLU D 1 72 ? 34.868 52.091 79.368 1.00 14.06 72 GLU D N 1
ATOM 4884 C CA . GLU D 1 72 ? 34.236 53.403 79.357 1.00 13.16 72 GLU D CA 1
ATOM 4885 C C . GLU D 1 72 ? 35.318 54.466 79.524 1.00 15.58 72 GLU D C 1
ATOM 4886 O O . GLU D 1 72 ? 36.128 54.404 80.454 1.00 15.39 72 GLU D O 1
ATOM 4892 N N . LEU D 1 73 ? 35.326 55.434 78.617 1.00 14.96 73 LEU D N 1
ATOM 4893 C CA . LEU D 1 73 ? 36.284 56.523 78.665 1.00 14.91 73 LEU D CA 1
ATOM 4894 C C . LEU D 1 73 ? 35.777 57.492 79.725 1.00 17.33 73 LEU D C 1
ATOM 4895 O O . LEU D 1 73 ? 34.684 58.050 79.600 1.00 15.65 73 LEU D O 1
ATOM 4900 N N . HIS D 1 74 ? 36.559 57.661 80.787 1.00 15.70 74 HIS D N 1
ATOM 4901 C CA . HIS D 1 74 ? 36.184 58.566 81.864 1.00 17.17 74 HIS D CA 1
ATOM 4902 C C . HIS D 1 74 ? 37.289 58.704 82.905 1.00 15.57 74 HIS D C 1
ATOM 4903 O O . HIS D 1 74 ? 37.772 57.713 83.441 1.00 16.37 74 HIS D O 1
ATOM 4910 N N . PRO D 1 75 ? 37.721 59.941 83.181 1.00 17.02 75 PRO D N 1
ATOM 4911 C CA . PRO D 1 75 ? 37.199 61.146 82.544 1.00 15.69 75 PRO D CA 1
ATOM 4912 C C . PRO D 1 75 ? 38.235 61.601 81.526 1.00 14.97 75 PRO D C 1
ATOM 4913 O O . PRO D 1 75 ? 39.244 60.930 81.322 1.00 14.46 75 PRO D O 1
ATOM 4917 N N . LEU D 1 76 ? 37.967 62.730 80.883 1.00 14.40 76 LEU D N 1
ATOM 4918 C CA . LEU D 1 76 ? 38.902 63.326 79.940 1.00 14.97 76 LEU D CA 1
ATOM 4919 C C . LEU D 1 76 ? 38.868 64.805 80.271 1.00 16.56 76 LEU D C 1
ATOM 4920 O O . LEU D 1 76 ? 37.833 65.462 80.138 1.00 16.02 76 LEU D O 1
ATOM 4925 N N . VAL D 1 77 ? 39.991 65.319 80.750 1.00 15.12 77 VAL D N 1
ATOM 4926 C CA . VAL D 1 77 ? 40.067 66.721 81.104 1.00 18.47 77 VAL D CA 1
ATOM 4927 C C . VAL D 1 77 ? 41.380 67.318 80.625 1.00 17.71 77 VAL D C 1
ATOM 4928 O O . VAL D 1 77 ? 42.449 66.722 80.785 1.00 18.19 77 VAL D O 1
ATOM 4932 N N . VAL D 1 78 ? 41.277 68.489 80.014 1.00 18.93 78 VAL D N 1
ATOM 4933 C CA . VAL D 1 78 ? 42.426 69.233 79.515 1.00 20.95 78 VAL D CA 1
ATOM 4934 C C . VAL D 1 78 ? 42.301 70.646 80.083 1.00 22.28 78 VAL D C 1
ATOM 4935 O O . VAL D 1 78 ? 41.258 71.284 79.937 1.00 20.14 78 VAL D O 1
ATOM 4939 N N . GLU D 1 79 ? 43.354 71.122 80.742 1.00 23.30 79 GLU D N 1
ATOM 4940 C CA . GLU D 1 79 ? 43.348 72.461 81.323 1.00 25.73 79 GLU D CA 1
ATOM 4941 C C . GLU D 1 79 ? 42.793 73.446 80.295 1.00 24.69 79 GLU D C 1
ATOM 4942 O O . GLU D 1 79 ? 43.307 73.545 79.184 1.00 24.15 79 GLU D O 1
ATOM 4948 N N . SER D 1 80 ? 41.747 74.172 80.675 1.00 25.50 80 SER D N 1
ATOM 4949 C CA . SER D 1 80 ? 41.091 75.118 79.775 1.00 27.62 80 SER D CA 1
ATOM 4950 C C . SER D 1 80 ? 42.026 76.098 79.070 1.00 27.67 80 SER D C 1
ATOM 4951 O O . SER D 1 80 ? 41.725 76.563 77.975 1.00 29.49 80 SER D O 1
ATOM 4954 N N . SER D 1 81 ? 43.159 76.409 79.689 1.00 28.26 81 SER D N 1
ATOM 4955 C CA . SER D 1 81 ? 44.104 77.347 79.095 1.00 28.65 81 SER D CA 1
ATOM 4956 C C . SER D 1 81 ? 45.060 76.688 78.107 1.00 28.96 81 SER D C 1
ATOM 4957 O O . SER D 1 81 ? 45.860 77.370 77.460 1.00 29.27 81 SER D O 1
ATOM 4960 N N . ARG D 1 82 ? 44.969 75.368 77.972 1.00 28.55 82 ARG D N 1
ATOM 4961 C CA . ARG D 1 82 ? 45.861 74.642 77.071 1.00 28.26 82 ARG D CA 1
ATOM 4962 C C . ARG D 1 82 ? 45.136 73.808 76.016 1.00 27.63 82 ARG D C 1
ATOM 4963 O O . ARG D 1 82 ? 45.732 72.928 75.395 1.00 26.52 82 ARG D O 1
ATOM 4971 N N . ARG D 1 83 ? 43.854 74.090 75.811 1.00 25.84 83 ARG D N 1
ATOM 4972 C CA . ARG D 1 83 ? 43.066 73.353 74.833 1.00 24.67 83 ARG D CA 1
ATOM 4973 C C . ARG D 1 83 ? 43.329 73.837 73.411 1.00 25.23 83 ARG D C 1
ATOM 4974 O O . ARG D 1 83 ? 43.977 74.866 73.199 1.00 24.36 83 ARG D O 1
ATOM 4982 N N . LYS D 1 84 ? 42.818 73.079 72.444 1.00 25.19 84 LYS D N 1
ATOM 4983 C CA . LYS D 1 84 ? 42.970 73.386 71.028 1.00 25.93 84 LYS D CA 1
ATOM 4984 C C . LYS D 1 84 ? 44.410 73.207 70.539 1.00 25.46 84 LYS D C 1
ATOM 4985 O O . LYS D 1 84 ? 44.800 73.805 69.539 1.00 24.13 84 LYS D O 1
ATOM 4991 N N . ASN D 1 85 ? 45.193 72.390 71.242 1.00 25.73 85 ASN D N 1
ATOM 4992 C CA . ASN D 1 85 ? 46.586 72.137 70.853 1.00 24.90 85 ASN D CA 1
ATOM 4993 C C . ASN D 1 85 ? 46.913 70.641 70.855 1.00 24.80 85 ASN D C 1
ATOM 4994 O O . ASN D 1 85 ? 48.004 70.229 71.253 1.00 21.88 85 ASN D O 1
ATOM 4999 N N . GLN D 1 86 ? 45.941 69.834 70.426 1.00 21.42 86 GLN D N 1
ATOM 5000 C CA . GLN D 1 86 ? 46.093 68.387 70.324 1.00 20.64 86 GLN D CA 1
ATOM 5001 C C . GLN D 1 86 ? 46.385 67.605 71.604 1.00 18.15 86 GLN D C 1
ATOM 5002 O O . GLN D 1 86 ? 46.763 66.437 71.536 1.00 18.15 86 GLN D O 1
ATOM 5008 N N . ILE D 1 87 ? 46.216 68.222 72.767 1.00 18.24 87 ILE D N 1
ATOM 5009 C CA . ILE D 1 87 ? 46.461 67.494 74.011 1.00 17.13 87 ILE D CA 1
ATOM 5010 C C . ILE D 1 87 ? 45.404 66.394 74.184 1.00 17.19 87 ILE D C 1
ATOM 5011 O O . ILE D 1 87 ? 45.719 65.257 74.541 1.00 14.65 87 ILE D O 1
ATOM 5016 N N . GLY D 1 88 ? 44.149 66.741 73.920 1.00 15.98 88 GLY D N 1
ATOM 5017 C CA . GLY D 1 88 ? 43.078 65.767 74.038 1.00 16.22 88 GLY D CA 1
ATOM 5018 C C . GLY D 1 88 ? 43.238 64.631 73.038 1.00 15.99 88 GLY D C 1
ATOM 5019 O O . GLY D 1 88 ? 42.999 63.469 73.365 1.00 15.77 88 GLY D O 1
ATOM 5020 N N . THR D 1 89 ? 43.644 64.965 71.817 1.00 15.23 89 THR D N 1
ATOM 5021 C CA . THR D 1 89 ? 43.828 63.951 70.784 1.00 16.39 89 THR D CA 1
ATOM 5022 C C . THR D 1 89 ? 44.903 62.969 71.221 1.00 16.90 89 THR D C 1
ATOM 5023 O O . THR D 1 89 ? 44.714 61.752 71.162 1.00 16.33 89 THR D O 1
ATOM 5027 N N . ARG D 1 90 ? 46.031 63.504 71.673 1.00 15.26 90 ARG D N 1
ATOM 5028 C CA . ARG D 1 90 ? 47.129 62.657 72.107 1.00 15.75 90 ARG D CA 1
ATOM 5029 C C . ARG D 1 90 ? 46.733 61.769 73.279 1.00 15.90 90 ARG D C 1
ATOM 5030 O O . ARG D 1 90 ? 47.119 60.607 73.332 1.00 17.01 90 ARG D O 1
ATOM 5038 N N . LEU D 1 91 ? 45.953 62.308 74.213 1.00 14.35 91 LEU D N 1
ATOM 5039 C CA . LEU D 1 91 ? 45.511 61.524 75.365 1.00 13.51 91 LEU D CA 1
ATOM 5040 C C . LEU D 1 91 ? 44.599 60.374 74.942 1.00 11.86 91 LEU D C 1
ATOM 5041 O O . LEU D 1 91 ? 44.749 59.246 75.414 1.00 11.89 91 LEU D O 1
ATOM 5046 N N . VAL D 1 92 ? 43.649 60.664 74.059 1.00 11.70 92 VAL D N 1
ATOM 5047 C CA . VAL D 1 92 ? 42.730 59.635 73.591 1.00 11.52 92 VAL D CA 1
ATOM 5048 C C . VAL D 1 92 ? 43.493 58.567 72.817 1.00 11.69 92 VAL D C 1
ATOM 5049 O O . VAL D 1 92 ? 43.259 57.380 73.009 1.00 11.20 92 VAL D O 1
ATOM 5053 N N . ASN D 1 93 ? 44.411 58.984 71.950 1.00 12.52 93 ASN D N 1
ATOM 5054 C CA . ASN D 1 93 ? 45.191 58.008 71.190 1.00 14.44 93 ASN D CA 1
ATOM 5055 C C . ASN D 1 93 ? 46.000 57.109 72.120 1.00 14.74 93 ASN D C 1
ATOM 5056 O O . ASN D 1 93 ? 46.059 55.894 71.921 1.00 15.93 93 ASN D O 1
ATOM 5061 N N . TYR D 1 94 ? 46.612 57.698 73.141 1.00 14.15 94 TYR D N 1
ATOM 5062 C CA . TYR D 1 94 ? 47.399 56.917 74.086 1.00 14.75 94 TYR D CA 1
ATOM 5063 C C . TYR D 1 94 ? 46.478 55.944 74.825 1.00 14.37 94 TYR D C 1
ATOM 5064 O O . TYR D 1 94 ? 46.814 54.776 75.009 1.00 14.84 94 TYR D O 1
ATOM 5073 N N . LEU D 1 95 ? 45.302 56.423 75.227 1.00 13.58 95 LEU D N 1
ATOM 5074 C CA . LEU D 1 95 ? 44.340 55.572 75.929 1.00 12.92 95 LEU D CA 1
ATOM 5075 C C . LEU D 1 95 ? 43.899 54.385 75.080 1.00 11.80 95 LEU D C 1
ATOM 5076 O O . LEU D 1 95 ? 43.739 53.273 75.584 1.00 13.01 95 LEU D O 1
ATOM 5081 N N . GLU D 1 96 ? 43.688 54.624 73.792 1.00 12.08 96 GLU D N 1
ATOM 5082 C CA . GLU D 1 96 ? 43.253 53.552 72.904 1.00 13.07 96 GLU D CA 1
ATOM 5083 C C . GLU D 1 96 ? 44.314 52.464 72.805 1.00 15.06 96 GLU D C 1
ATOM 5084 O O . GLU D 1 96 ? 43.995 51.281 72.818 1.00 15.19 96 GLU D O 1
ATOM 5090 N N . LYS D 1 97 ? 45.576 52.862 72.725 1.00 16.13 97 LYS D N 1
ATOM 5091 C CA . LYS D 1 97 ? 46.654 51.886 72.643 1.00 18.43 97 LYS D CA 1
ATOM 5092 C C . LYS D 1 97 ? 46.694 51.046 73.918 1.00 18.07 97 LYS D C 1
ATOM 5093 O O . LYS D 1 97 ? 46.863 49.829 73.865 1.00 17.13 97 LYS D O 1
ATOM 5099 N N . GLU D 1 98 ? 46.541 51.701 75.066 1.00 19.02 98 GLU D N 1
ATOM 5100 C CA . GLU D 1 98 ? 46.552 51.011 76.355 1.00 18.48 98 GLU D CA 1
ATOM 5101 C C . GLU D 1 98 ? 45.414 49.992 76.453 1.00 18.66 98 GLU D C 1
ATOM 5102 O O . GLU D 1 98 ? 45.625 48.857 76.872 1.00 17.63 98 GLU D O 1
ATOM 5108 N N . VAL D 1 99 ? 44.205 50.399 76.073 1.00 16.30 99 VAL D N 1
ATOM 5109 C CA . VAL D 1 99 ? 43.055 49.497 76.126 1.00 14.90 99 VAL D CA 1
ATOM 5110 C C . VAL D 1 99 ? 43.267 48.289 75.214 1.00 15.73 99 VAL D C 1
ATOM 5111 O O . VAL D 1 99 ? 43.023 47.144 75.606 1.00 15.80 99 VAL D O 1
ATOM 5115 N N . ALA D 1 100 ? 43.732 48.546 73.997 1.00 16.68 100 ALA D N 1
ATOM 5116 C CA . ALA D 1 100 ? 43.969 47.468 73.041 1.00 16.01 100 ALA D CA 1
ATOM 5117 C C . ALA D 1 100 ? 44.971 46.460 73.598 1.00 17.33 100 ALA D C 1
ATOM 5118 O O . ALA D 1 100 ? 44.799 45.255 73.429 1.00 15.47 100 ALA D O 1
ATOM 5120 N N . SER D 1 101 ? 46.008 46.953 74.268 1.00 17.29 101 SER D N 1
ATOM 5121 C CA . SER D 1 101 ? 47.029 46.064 74.819 1.00 20.74 101 SER D CA 1
ATOM 5122 C C . SER D 1 101 ? 46.491 45.136 75.904 1.00 21.55 101 SER D C 1
ATOM 5123 O O . SER D 1 101 ? 47.073 44.087 76.177 1.00 22.88 101 SER D O 1
ATOM 5126 N N . ARG D 1 102 ? 45.374 45.501 76.524 1.00 21.22 102 ARG D N 1
ATOM 5127 C CA . ARG D 1 102 ? 44.807 44.649 77.560 1.00 20.98 102 ARG D CA 1
ATOM 5128 C C . ARG D 1 102 ? 43.727 43.726 77.002 1.00 20.42 102 ARG D C 1
ATOM 5129 O O . ARG D 1 102 ? 43.040 43.034 77.751 1.00 22.59 102 ARG D O 1
ATOM 5137 N N . GLY D 1 103 ? 43.589 43.714 75.681 1.00 19.84 103 GLY D N 1
ATOM 5138 C CA . GLY D 1 103 ? 42.598 42.865 75.046 1.00 18.35 103 GLY D CA 1
ATOM 5139 C C . GLY D 1 103 ? 41.287 43.587 74.792 1.00 19.29 103 GLY D C 1
ATOM 5140 O O . GLY D 1 103 ? 40.282 42.961 74.458 1.00 18.58 103 GLY D O 1
ATOM 5141 N N . GLY D 1 104 ? 41.306 44.908 74.950 1.00 19.10 104 GLY D N 1
ATOM 5142 C CA . GLY D 1 104 ? 40.112 45.705 74.742 1.00 18.40 104 GLY D CA 1
ATOM 5143 C C . GLY D 1 104 ? 39.708 45.800 73.284 1.00 16.62 104 GLY D C 1
ATOM 5144 O O . GLY D 1 104 ? 40.556 45.844 72.390 1.00 16.19 104 GLY D O 1
ATOM 5145 N N . ILE D 1 105 ? 38.400 45.847 73.052 1.00 15.93 105 ILE D N 1
ATOM 5146 C CA . ILE D 1 105 ? 37.842 45.918 71.710 1.00 16.35 105 ILE D CA 1
ATOM 5147 C C . ILE D 1 105 ? 37.168 47.260 71.442 1.00 14.86 105 ILE D C 1
ATOM 5148 O O . ILE D 1 105 ? 37.341 47.858 70.376 1.00 12.41 105 ILE D O 1
ATOM 5153 N N . THR D 1 106 ? 36.379 47.719 72.405 1.00 15.16 106 THR D N 1
ATOM 5154 C CA . THR D 1 106 ? 35.677 48.980 72.238 1.00 15.83 106 THR D CA 1
ATOM 5155 C C . THR D 1 106 ? 35.725 49.905 73.449 1.00 14.17 106 THR D C 1
ATOM 5156 O O . THR D 1 106 ? 35.791 49.477 74.605 1.00 13.52 106 THR D O 1
ATOM 5160 N N . ILE D 1 107 ? 35.695 51.192 73.151 1.00 13.23 107 ILE D N 1
ATOM 5161 C CA . ILE D 1 107 ? 35.698 52.225 74.158 1.00 11.90 107 ILE D CA 1
ATOM 5162 C C . ILE D 1 107 ? 34.449 53.039 73.886 1.00 11.94 107 ILE D C 1
ATOM 5163 O O . ILE D 1 107 ? 34.168 53.384 72.740 1.00 10.18 107 ILE D O 1
ATOM 5168 N N . TYR D 1 108 ? 33.689 53.325 74.931 1.00 12.46 108 TYR D N 1
ATOM 5169 C CA . TYR D 1 108 ? 32.491 54.121 74.762 1.00 12.22 108 TYR D CA 1
ATOM 5170 C C . TYR D 1 108 ? 32.506 55.223 75.810 1.00 12.35 108 TYR D C 1
ATOM 5171 O O . TYR D 1 108 ? 33.302 55.191 76.751 1.00 10.14 108 TYR D O 1
ATOM 5180 N N . LEU D 1 109 ? 31.634 56.207 75.633 1.00 10.49 109 LEU D N 1
ATOM 5181 C CA . LEU D 1 109 ? 31.565 57.321 76.550 1.00 12.49 109 LEU D CA 1
ATOM 5182 C C . LEU D 1 109 ? 30.209 57.990 76.435 1.00 14.68 109 LEU D C 1
ATOM 5183 O O . LEU D 1 109 ? 29.486 57.791 75.455 1.00 13.52 109 LEU D O 1
ATOM 5188 N N . GLY D 1 110 ? 29.875 58.770 77.455 1.00 14.58 110 GLY D N 1
ATOM 5189 C CA . GLY D 1 110 ? 28.625 59.499 77.470 1.00 14.88 110 GLY D CA 1
ATOM 5190 C C . GLY D 1 110 ? 28.965 60.969 77.621 1.00 17.76 110 GLY D C 1
ATOM 5191 O O . GLY D 1 110 ? 29.698 61.346 78.534 1.00 18.68 110 GLY D O 1
ATOM 5192 N N . THR D 1 111 ? 28.484 61.798 76.703 1.00 17.29 111 THR D N 1
ATOM 5193 C CA . THR D 1 111 ? 28.733 63.232 76.787 1.00 19.43 111 THR D CA 1
ATOM 5194 C C . THR D 1 111 ? 27.365 63.899 76.823 1.00 19.66 111 THR D C 1
ATOM 5195 O O . THR D 1 111 ? 26.594 63.817 75.869 1.00 18.80 111 THR D O 1
ATOM 5199 N N . ASP D 1 112 ? 27.067 64.545 77.942 1.00 19.04 112 ASP D N 1
ATOM 5200 C CA . ASP D 1 112 ? 25.771 65.176 78.126 1.00 20.05 112 ASP D CA 1
ATOM 5201 C C . ASP D 1 112 ? 25.616 66.533 77.451 1.00 18.96 112 ASP D C 1
ATOM 5202 O O . ASP D 1 112 ? 26.588 67.245 77.221 1.00 18.93 112 ASP D O 1
ATOM 5207 N N . ASP D 1 113 ? 24.375 66.871 77.122 1.00 17.63 113 ASP D N 1
ATOM 5208 C CA . ASP D 1 113 ? 24.057 68.145 76.493 1.00 17.41 113 ASP D CA 1
ATOM 5209 C C . ASP D 1 113 ? 23.048 68.787 77.431 1.00 18.90 113 ASP D C 1
ATOM 5210 O O . ASP D 1 113 ? 21.846 68.529 77.339 1.00 15.85 113 ASP D O 1
ATOM 5215 N N . LEU D 1 114 ? 23.555 69.604 78.350 1.00 19.36 114 LEU D N 1
ATOM 5216 C CA . LEU D 1 114 ? 22.726 70.279 79.346 1.00 23.48 114 LEU D CA 1
ATOM 5217 C C . LEU D 1 114 ? 22.309 71.693 78.947 1.00 24.19 114 LEU D C 1
ATOM 5218 O O . LEU D 1 114 ? 21.337 72.225 79.479 1.00 26.67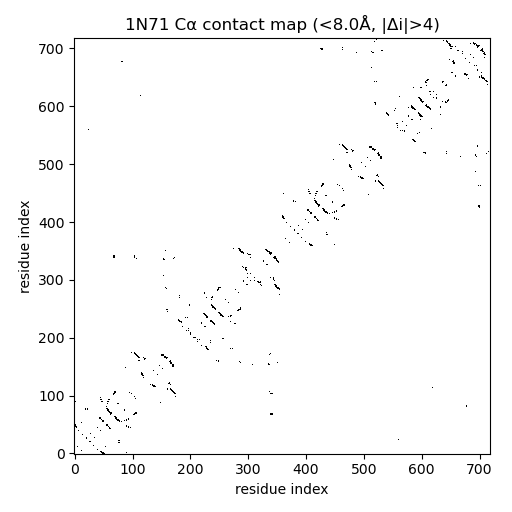 114 LEU D O 1
ATOM 5223 N N . ASP D 1 115 ? 23.040 72.298 78.017 1.00 26.41 115 ASP D N 1
ATOM 5224 C CA . ASP D 1 115 ? 22.756 73.673 77.604 1.00 27.51 115 ASP D CA 1
ATOM 5225 C C . ASP D 1 115 ? 22.489 73.919 76.116 1.00 26.91 115 ASP D C 1
ATOM 5226 O O . ASP D 1 115 ? 22.930 74.931 75.566 1.00 26.50 115 ASP D O 1
ATOM 5231 N N . HIS D 1 116 ? 21.760 73.015 75.473 1.00 24.86 116 HIS D N 1
ATOM 5232 C CA . HIS D 1 116 ? 21.443 73.154 74.051 1.00 22.71 116 HIS D CA 1
ATOM 5233 C C . HIS D 1 116 ? 22.689 73.343 73.176 1.00 21.05 116 HIS D C 1
ATOM 5234 O O . HIS D 1 116 ? 22.741 74.228 72.318 1.00 20.34 116 HIS D O 1
ATOM 5241 N N . GLY D 1 117 ? 23.689 72.498 73.399 1.00 19.55 117 GLY D N 1
ATOM 5242 C CA . GLY D 1 117 ? 24.909 72.561 72.612 1.00 17.07 117 GLY D CA 1
ATOM 5243 C C . GLY D 1 117 ? 24.782 71.824 71.285 1.00 15.77 117 GLY D C 1
ATOM 5244 O O . GLY D 1 117 ? 25.567 72.055 70.365 1.00 16.21 117 GLY D O 1
ATOM 5245 N N . THR D 1 118 ? 23.807 70.922 71.184 1.00 12.90 118 THR D N 1
ATOM 5246 C CA . THR D 1 118 ? 23.586 70.170 69.945 1.00 11.68 118 THR D CA 1
ATOM 5247 C C . THR D 1 118 ? 22.089 70.102 69.679 1.00 11.70 118 THR D C 1
ATOM 5248 O O . THR D 1 118 ? 21.282 70.484 70.529 1.00 12.31 118 THR D O 1
ATOM 5252 N N . THR D 1 119 ? 21.713 69.596 68.511 1.00 13.58 119 THR D N 1
ATOM 5253 C CA . THR D 1 119 ? 20.301 69.496 68.175 1.00 13.62 119 THR D CA 1
ATOM 5254 C C . THR D 1 119 ? 19.576 68.363 68.893 1.00 13.78 119 THR D C 1
ATOM 5255 O O . THR D 1 119 ? 18.358 68.220 68.746 1.00 14.72 119 THR D O 1
ATOM 5259 N N . LEU D 1 120 ? 20.299 67.568 69.683 1.00 11.36 120 LEU D N 1
ATOM 5260 C CA . LEU D 1 120 ? 19.664 66.454 70.395 1.00 11.60 120 LEU D CA 1
ATOM 5261 C C . LEU D 1 120 ? 19.011 66.886 71.709 1.00 13.15 120 LEU D C 1
ATOM 5262 O O . LEU D 1 120 ? 18.234 66.133 72.311 1.00 12.14 120 LEU D O 1
ATOM 5267 N N . SER D 1 121 ? 19.334 68.093 72.163 1.00 14.94 121 SER D N 1
ATOM 5268 C CA . SER D 1 121 ? 18.734 68.610 73.383 1.00 16.43 121 SER D CA 1
ATOM 5269 C C . SER D 1 121 ? 17.543 69.466 72.969 1.00 17.02 121 SER D C 1
ATOM 5270 O O . SER D 1 121 ? 17.401 69.819 71.799 1.00 16.44 121 SER D O 1
ATOM 5273 N N . GLN D 1 122 ? 16.685 69.781 73.930 1.00 19.33 122 GLN D N 1
ATOM 5274 C CA . GLN D 1 122 ? 15.502 70.598 73.680 1.00 21.66 122 GLN D CA 1
ATOM 5275 C C . GLN D 1 122 ? 14.588 69.980 72.626 1.00 22.02 122 GLN D C 1
ATOM 5276 O O . GLN D 1 122 ? 14.070 70.675 71.752 1.00 23.24 122 GLN D O 1
ATOM 5282 N N . THR D 1 123 ? 14.407 68.667 72.717 1.00 20.95 123 THR D N 1
ATOM 5283 C CA . THR D 1 123 ? 13.540 67.924 71.808 1.00 20.90 123 THR D CA 1
ATOM 5284 C C . THR D 1 123 ? 13.186 66.598 72.475 1.00 21.42 123 THR D C 1
ATOM 5285 O O . THR D 1 123 ? 13.967 66.071 73.268 1.00 21.24 123 THR D O 1
ATOM 5289 N N . ASP D 1 124 ? 12.001 66.071 72.177 1.00 22.05 124 ASP D N 1
ATOM 5290 C CA . ASP D 1 124 ? 11.580 64.792 72.743 1.00 20.74 124 ASP D CA 1
ATOM 5291 C C . ASP D 1 124 ? 12.304 63.711 71.946 1.00 20.44 124 ASP D C 1
ATOM 5292 O O . ASP D 1 124 ? 11.907 63.386 70.828 1.00 19.48 124 ASP D O 1
ATOM 5297 N N . LEU D 1 125 ? 13.362 63.156 72.531 1.00 19.44 125 LEU D N 1
ATOM 5298 C CA . LEU D 1 125 ? 14.164 62.137 71.862 1.00 19.38 125 LEU D CA 1
ATOM 5299 C C . LEU D 1 125 ? 13.520 60.774 71.685 1.00 19.60 125 LEU D C 1
ATOM 5300 O O . LEU D 1 125 ? 14.136 59.869 71.123 1.00 20.46 125 LEU D O 1
ATOM 5305 N N . TYR D 1 126 ? 12.296 60.610 72.174 1.00 19.14 126 TYR D N 1
ATOM 5306 C CA . TYR D 1 126 ? 11.602 59.342 71.995 1.00 20.60 126 TYR D CA 1
ATOM 5307 C C . TYR D 1 126 ? 10.896 59.360 70.637 1.00 19.91 126 TYR D C 1
ATOM 5308 O O . TYR D 1 126 ? 10.432 58.329 70.154 1.00 20.85 126 TYR D O 1
ATOM 5317 N N . GLU D 1 127 ? 10.839 60.541 70.023 1.00 19.55 127 GLU D N 1
ATOM 5318 C CA . GLU D 1 127 ? 10.206 60.720 68.711 1.00 20.60 127 GLU D CA 1
ATOM 5319 C C . GLU D 1 127 ? 11.270 60.884 67.629 1.00 18.77 127 GLU D C 1
ATOM 5320 O O . GLU D 1 127 ? 12.058 61.832 67.668 1.00 19.48 127 GLU D O 1
ATOM 5326 N N . HIS D 1 128 ? 11.286 59.962 66.669 1.00 16.56 128 HIS D N 1
ATOM 5327 C CA . HIS D 1 128 ? 12.263 59.975 65.578 1.00 17.12 128 HIS D CA 1
ATOM 5328 C C . HIS D 1 128 ? 13.652 59.917 66.198 1.00 16.01 128 HIS D C 1
ATOM 5329 O O . HIS D 1 128 ? 14.565 60.619 65.769 1.00 17.01 128 HIS D O 1
ATOM 5336 N N . THR D 1 129 ? 13.801 59.065 67.205 1.00 15.85 129 THR D N 1
ATOM 5337 C CA . THR D 1 129 ? 15.058 58.920 67.930 1.00 16.20 129 THR D CA 1
ATOM 5338 C C . THR D 1 129 ? 16.322 58.860 67.081 1.00 15.26 129 THR D C 1
ATOM 5339 O O . THR D 1 129 ? 17.187 59.731 67.170 1.00 14.99 129 THR D O 1
ATOM 5343 N N . PHE D 1 130 ? 16.437 57.826 66.258 1.00 16.19 130 PHE D N 1
ATOM 5344 C CA . PHE D 1 130 ? 17.641 57.664 65.467 1.00 16.01 130 PHE D CA 1
ATOM 5345 C C . PHE D 1 130 ? 17.811 58.588 64.274 1.00 16.99 130 PHE D C 1
ATOM 5346 O O . PHE D 1 130 ? 18.940 58.833 63.840 1.00 16.72 130 PHE D O 1
ATOM 5354 N N . ASP D 1 131 ? 16.714 59.124 63.746 1.00 16.97 131 ASP D N 1
ATOM 5355 C CA . ASP D 1 131 ? 16.838 60.061 62.637 1.00 17.77 131 ASP D CA 1
ATOM 5356 C C . ASP D 1 131 ? 17.425 61.350 63.211 1.00 15.83 131 ASP D C 1
ATOM 5357 O O . ASP D 1 131 ? 18.201 62.036 62.547 1.00 13.77 131 ASP D O 1
ATOM 5362 N N . LYS D 1 132 ? 17.055 61.680 64.445 1.00 14.04 132 LYS D N 1
ATOM 5363 C CA . LYS D 1 132 ? 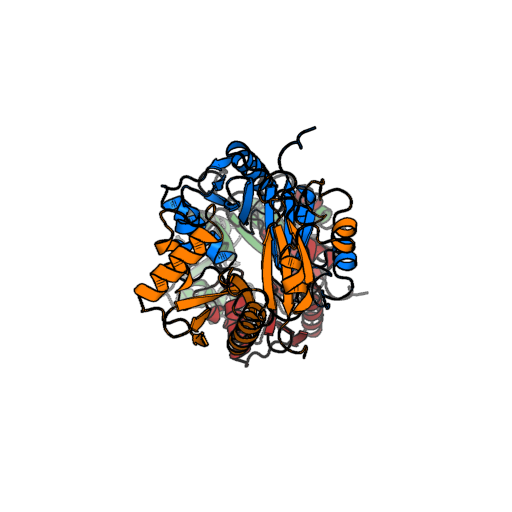17.597 62.884 65.073 1.00 13.00 132 LYS D CA 1
ATOM 5364 C C . LYS D 1 132 ? 19.091 62.687 65.343 1.00 13.44 132 LYS D C 1
ATOM 5365 O O . LYS D 1 132 ? 19.893 63.596 65.142 1.00 12.46 132 LYS D O 1
ATOM 5371 N N . VAL D 1 133 ? 19.467 61.493 65.785 1.00 14.36 133 VAL D N 1
ATOM 5372 C CA . VAL D 1 133 ? 20.879 61.221 66.044 1.00 13.70 133 VAL D CA 1
ATOM 5373 C C . VAL D 1 133 ? 21.699 61.353 64.761 1.00 14.26 133 VAL D C 1
ATOM 5374 O O . VAL D 1 133 ? 22.763 61.974 64.752 1.00 12.83 133 VAL D O 1
ATOM 5378 N N . ALA D 1 134 ? 21.204 60.770 63.675 1.00 15.96 134 ALA D N 1
ATOM 5379 C CA . ALA D 1 134 ? 21.911 60.829 62.400 1.00 15.55 134 ALA D CA 1
ATOM 5380 C C . ALA D 1 134 ? 21.979 62.250 61.834 1.00 17.57 134 ALA D C 1
ATOM 5381 O O . ALA D 1 134 ? 22.919 62.592 61.110 1.00 16.02 134 ALA D O 1
ATOM 5383 N N . SER D 1 135 ? 20.994 63.077 62.183 1.00 17.52 135 SER D N 1
ATOM 5384 C CA . SER D 1 135 ? 20.925 64.457 61.699 1.00 18.15 135 SER D CA 1
ATOM 5385 C C . SER D 1 135 ? 21.537 65.479 62.658 1.00 16.62 135 SER D C 1
ATOM 5386 O O . SER D 1 135 ? 21.442 66.684 62.431 1.00 15.73 135 SER D O 1
ATOM 5389 N N . ILE D 1 136 ? 22.174 65.008 63.723 1.00 16.78 136 ILE D N 1
ATOM 5390 C CA . ILE D 1 136 ? 22.758 65.923 64.700 1.00 14.25 136 ILE D CA 1
ATOM 5391 C C . ILE D 1 136 ? 23.612 67.032 64.085 1.00 15.50 136 ILE D C 1
ATOM 5392 O O . ILE D 1 136 ? 24.328 66.813 63.106 1.00 14.38 136 ILE D O 1
ATOM 5397 N N . GLN D 1 137 ? 23.514 68.224 64.667 1.00 13.56 137 GLN D N 1
ATOM 5398 C CA . GLN D 1 137 ? 24.310 69.374 64.244 1.00 16.07 137 GLN D CA 1
ATOM 5399 C C . GLN D 1 137 ? 24.896 69.966 65.517 1.00 14.85 137 GLN D C 1
ATOM 5400 O O . GLN D 1 137 ? 24.232 69.987 66.550 1.00 14.73 137 GLN D O 1
ATOM 5406 N N . ASN D 1 138 ? 26.132 70.443 65.445 1.00 14.35 138 ASN D N 1
ATOM 5407 C CA . ASN D 1 138 ? 26.781 71.036 66.610 1.00 17.56 138 ASN D CA 1
ATOM 5408 C C . ASN D 1 138 ? 26.431 72.526 66.693 1.00 17.86 138 ASN D C 1
ATOM 5409 O O . ASN D 1 138 ? 26.808 73.314 65.823 1.00 19.54 138 ASN D O 1
ATOM 5414 N N . LEU D 1 139 ? 25.716 72.906 67.745 1.00 18.07 139 LEU D N 1
ATOM 5415 C CA . LEU D 1 139 ? 25.284 74.286 67.919 1.00 19.69 139 LEU D CA 1
ATOM 5416 C C . LEU D 1 139 ? 26.219 75.214 68.686 1.00 21.28 139 LEU D C 1
ATOM 5417 O O . LEU D 1 139 ? 26.308 76.397 68.361 1.00 23.60 139 LEU D O 1
ATOM 5422 N N . ARG D 1 140 ? 26.898 74.700 69.709 1.00 19.24 140 ARG D N 1
ATOM 5423 C CA . ARG D 1 140 ? 27.783 75.545 70.514 1.00 20.08 140 ARG D CA 1
ATOM 5424 C C . ARG D 1 140 ? 29.123 74.892 70.796 1.00 19.62 140 ARG D C 1
ATOM 5425 O O . ARG D 1 140 ? 29.575 74.859 71.938 1.00 22.00 140 ARG D O 1
ATOM 5433 N N . GLU D 1 141 ? 29.757 74.382 69.750 1.00 21.39 141 GLU D N 1
ATOM 5434 C CA . GLU D 1 141 ? 31.045 73.718 69.880 1.00 22.00 141 GLU D CA 1
ATOM 5435 C C . GLU D 1 141 ? 31.004 72.651 70.976 1.00 21.10 141 GLU D C 1
ATOM 5436 O O . GLU D 1 141 ? 31.861 72.602 71.866 1.00 19.48 141 GLU D O 1
ATOM 5442 N N . HIS D 1 142 ? 29.988 71.798 70.910 1.00 17.78 142 HIS D N 1
ATOM 5443 C CA . HIS D 1 142 ? 29.841 70.718 71.878 1.00 18.19 142 HIS D CA 1
ATOM 5444 C C . HIS D 1 142 ? 30.956 69.703 71.604 1.00 17.09 142 HIS D C 1
ATOM 5445 O O . HIS D 1 142 ? 31.293 69.438 70.450 1.00 19.00 142 HIS D O 1
ATOM 5452 N N . PRO D 1 143 ? 31.526 69.106 72.661 1.00 17.21 143 PRO D N 1
ATOM 5453 C CA . PRO D 1 143 ? 32.608 68.131 72.491 1.00 17.72 143 PRO D CA 1
ATOM 5454 C C . PRO D 1 143 ? 32.325 66.828 71.754 1.00 17.73 143 PRO D C 1
ATOM 5455 O O . PRO D 1 143 ? 33.262 66.111 71.406 1.00 16.74 143 PRO D O 1
ATOM 5459 N N . TYR D 1 144 ? 31.059 66.502 71.500 1.00 18.73 144 TYR D N 1
ATOM 5460 C CA . TYR D 1 144 ? 30.782 65.255 70.793 1.00 15.79 144 TYR D CA 1
ATOM 5461 C C . TYR D 1 144 ? 31.528 65.244 69.459 1.00 15.89 144 TYR D C 1
ATOM 5462 O O . TYR D 1 144 ? 31.944 64.188 68.975 1.00 15.59 144 TYR D O 1
ATOM 5471 N N . GLU D 1 145 ? 31.701 66.424 68.867 1.00 14.09 145 GLU D N 1
ATOM 5472 C CA . GLU D 1 145 ? 32.375 66.533 67.582 1.00 15.27 145 GLU D CA 1
ATOM 5473 C C . GLU D 1 145 ? 33.863 66.239 67.699 1.00 13.53 145 GLU D C 1
ATOM 5474 O O . GLU D 1 145 ? 34.503 65.829 66.735 1.00 14.25 145 GLU D O 1
ATOM 5480 N N . PHE D 1 146 ? 34.415 66.484 68.879 1.00 14.87 146 PHE D N 1
ATOM 5481 C CA . PHE D 1 146 ? 35.817 66.194 69.134 1.00 12.87 146 PHE D CA 1
ATOM 5482 C C . PHE D 1 146 ? 36.001 64.682 69.004 1.00 15.08 146 PHE D C 1
ATOM 5483 O O . PHE D 1 146 ? 36.934 64.204 68.360 1.00 12.54 146 PHE D O 1
ATOM 5491 N N . TYR D 1 147 ? 35.095 63.927 69.621 1.00 14.31 147 TYR D N 1
ATOM 5492 C CA . TYR D 1 147 ? 35.177 62.474 69.580 1.00 14.88 147 TYR D CA 1
ATOM 5493 C C . TYR D 1 147 ? 34.900 61.939 68.191 1.00 15.74 147 TYR D C 1
ATOM 5494 O O . TYR D 1 147 ? 35.503 60.949 67.781 1.00 14.20 147 TYR D O 1
ATOM 5503 N N . GLU D 1 148 ? 33.991 62.590 67.463 1.00 17.34 148 GLU D N 1
ATOM 5504 C CA . GLU D 1 148 ? 33.677 62.152 66.106 1.00 17.95 148 GLU D CA 1
ATOM 5505 C C . GLU D 1 148 ? 34.913 62.224 65.224 1.00 19.30 148 GLU D C 1
ATOM 5506 O O . GLU D 1 148 ? 35.196 61.297 64.459 1.00 18.19 148 GLU D O 1
ATOM 5512 N N . LYS D 1 149 ? 35.650 63.325 65.328 1.00 19.77 149 LYS D N 1
ATOM 5513 C CA . LYS D 1 149 ? 36.853 63.484 64.520 1.00 21.63 149 LYS D CA 1
ATOM 5514 C C . LYS D 1 149 ? 37.898 62.432 64.864 1.00 22.35 149 LYS D C 1
ATOM 5515 O O . LYS D 1 149 ? 38.842 62.212 64.100 1.00 22.52 149 LYS D O 1
ATOM 5521 N N . LEU D 1 150 ? 37.735 61.781 66.013 1.00 19.81 150 LEU D N 1
ATOM 5522 C CA . LEU D 1 150 ? 38.672 60.743 66.417 1.00 18.81 150 LEU D CA 1
ATOM 5523 C C . LEU D 1 150 ? 38.144 59.349 66.097 1.00 17.81 150 LEU D C 1
ATOM 5524 O O . LEU D 1 150 ? 38.694 58.355 66.555 1.00 18.53 150 LEU D O 1
ATOM 5529 N N . GLY D 1 151 ? 37.069 59.279 65.318 1.00 17.08 151 GLY D N 1
ATOM 5530 C CA . GLY D 1 151 ? 36.535 57.984 64.932 1.00 14.06 151 GLY D CA 1
ATOM 5531 C C . GLY D 1 151 ? 35.421 57.407 65.784 1.00 14.94 151 GLY D C 1
ATOM 5532 O O . GLY D 1 151 ? 34.997 56.276 65.544 1.00 12.73 151 GLY D O 1
ATOM 5533 N N . TYR D 1 152 ? 34.958 58.155 66.782 1.00 12.65 152 TYR D N 1
ATOM 5534 C CA . TYR D 1 152 ? 33.862 57.679 67.615 1.00 14.19 152 TYR D CA 1
ATOM 5535 C C . TYR D 1 152 ? 32.549 57.996 66.910 1.00 14.24 152 TYR D C 1
ATOM 5536 O O . TYR D 1 152 ? 32.448 58.974 66.173 1.00 15.06 152 TYR D O 1
ATOM 5545 N N . LYS D 1 153 ? 31.541 57.172 67.142 1.00 14.53 153 LYS D N 1
ATOM 5546 C CA . LYS D 1 153 ? 30.246 57.371 66.506 1.00 14.35 153 LYS D CA 1
ATOM 5547 C C . LYS D 1 153 ? 29.147 57.440 67.557 1.00 13.74 153 LYS D C 1
ATOM 5548 O O . LYS D 1 153 ? 29.190 56.706 68.536 1.00 12.04 153 LYS D O 1
ATOM 5554 N N . ILE D 1 154 ? 28.169 58.322 67.373 1.00 13.65 154 ILE D N 1
ATOM 5555 C CA . ILE D 1 154 ? 27.062 58.365 68.326 1.00 12.47 154 ILE D CA 1
ATOM 5556 C C . ILE D 1 154 ? 26.280 57.077 68.078 1.00 12.78 154 ILE D C 1
ATOM 5557 O O . ILE D 1 154 ? 25.802 56.833 66.964 1.00 11.84 154 ILE D O 1
ATOM 5562 N N . VAL D 1 155 ? 26.165 56.246 69.107 1.00 11.86 155 VAL D N 1
ATOM 5563 C CA . VAL D 1 155 ? 25.450 54.987 68.978 1.00 11.33 155 VAL D CA 1
ATOM 5564 C C . VAL D 1 155 ? 24.200 54.920 69.840 1.00 11.70 155 VAL D C 1
ATOM 5565 O O . VAL D 1 155 ? 23.551 53.882 69.912 1.00 11.26 155 VAL D O 1
ATOM 5569 N N . GLY D 1 156 ? 23.861 56.024 70.495 1.00 12.29 156 GLY D N 1
ATOM 5570 C CA . GLY D 1 156 ? 22.671 56.027 71.329 1.00 13.83 156 GLY D CA 1
ATOM 5571 C C . GLY D 1 156 ? 22.507 57.300 72.128 1.00 13.87 156 GLY D C 1
ATOM 5572 O O . GLY D 1 156 ? 23.410 58.132 72.173 1.00 12.47 156 GLY D O 1
ATOM 5573 N N . VAL D 1 157 ? 21.343 57.444 72.759 1.00 13.48 157 VAL D N 1
ATOM 5574 C CA . VAL D 1 157 ? 21.041 58.608 73.580 1.00 13.48 157 VAL D CA 1
ATOM 5575 C C . VAL D 1 157 ? 20.187 58.181 74.755 1.00 15.28 157 VAL D C 1
ATOM 5576 O O . VAL D 1 157 ? 19.500 57.161 74.700 1.00 16.03 157 VAL D O 1
ATOM 5580 N N . LEU D 1 158 ? 20.251 58.962 75.824 1.00 14.87 158 LEU D N 1
ATOM 5581 C CA . LEU D 1 158 ? 19.468 58.695 77.016 1.00 15.73 158 LEU D CA 1
ATOM 5582 C C . LEU D 1 158 ? 18.574 59.923 77.186 1.00 15.63 158 LEU D C 1
ATOM 5583 O O . LEU D 1 158 ? 19.000 60.950 77.710 1.00 15.07 158 LEU D O 1
ATOM 5588 N N . PRO D 1 159 ? 17.323 59.834 76.718 1.00 14.63 159 PRO D N 1
ATOM 5589 C CA . PRO D 1 159 ? 16.381 60.953 76.818 1.00 14.94 159 PRO D CA 1
ATOM 5590 C C . PRO D 1 159 ? 16.129 61.451 78.234 1.00 14.84 159 PRO D C 1
ATOM 5591 O O . PRO D 1 159 ? 15.936 60.662 79.158 1.00 16.03 159 PRO D O 1
ATOM 5595 N N . ASN D 1 160 ? 16.142 62.772 78.389 1.00 14.23 160 ASN D N 1
ATOM 5596 C CA . ASN D 1 160 ? 15.874 63.419 79.667 1.00 14.45 160 ASN D CA 1
ATOM 5597 C C . ASN D 1 160 ? 16.762 62.933 80.818 1.00 16.23 160 ASN D C 1
ATOM 5598 O O . ASN D 1 160 ? 16.381 63.040 81.985 1.00 17.13 160 ASN D O 1
ATOM 5603 N N . ALA D 1 161 ? 17.949 62.426 80.500 1.00 16.01 161 ALA D N 1
ATOM 5604 C CA . ALA D 1 161 ? 18.850 61.906 81.528 1.00 16.88 161 ALA D CA 1
ATOM 5605 C C . ALA D 1 161 ? 19.142 62.868 82.676 1.00 16.51 161 ALA D C 1
ATOM 5606 O O . ALA D 1 161 ? 19.113 62.479 83.852 1.00 16.13 161 ALA D O 1
ATOM 5608 N N . ASN D 1 162 ? 19.424 64.116 82.325 1.00 16.23 162 ASN D N 1
ATOM 5609 C CA . ASN D 1 162 ? 19.775 65.153 83.291 1.00 16.67 162 ASN D CA 1
ATOM 5610 C C . ASN D 1 162 ? 18.648 66.137 83.535 1.00 17.90 162 ASN D C 1
ATOM 5611 O O . ASN D 1 162 ? 18.868 67.236 84.046 1.00 18.62 162 ASN D O 1
ATOM 5616 N N . GLY D 1 163 ? 17.437 65.730 83.183 1.00 18.28 163 GLY D N 1
ATOM 5617 C CA . GLY D 1 163 ? 16.293 66.603 83.342 1.00 18.52 163 GLY D CA 1
ATOM 5618 C C . GLY D 1 163 ? 15.637 66.667 81.987 1.00 18.00 163 GLY D C 1
ATOM 5619 O O . GLY D 1 163 ? 16.222 66.215 81.002 1.00 15.35 163 GLY D O 1
ATOM 5620 N N . TRP D 1 164 ? 14.439 67.232 81.917 1.00 17.28 164 TRP D N 1
ATOM 5621 C CA . TRP D 1 164 ? 13.738 67.304 80.647 1.00 17.07 164 TRP D CA 1
ATOM 5622 C C . TRP D 1 164 ? 14.597 67.870 79.522 1.00 17.46 164 TRP D C 1
ATOM 5623 O O . TRP D 1 164 ? 15.190 68.941 79.649 1.00 15.94 164 TRP D O 1
ATOM 5634 N N . ASP D 1 165 ? 14.658 67.109 78.432 1.00 17.40 165 ASP D N 1
ATOM 5635 C CA . ASP D 1 165 ? 15.406 67.447 77.225 1.00 18.40 165 ASP D CA 1
ATOM 5636 C C . ASP D 1 165 ? 16.881 67.807 77.395 1.00 18.47 165 ASP D C 1
ATOM 5637 O O . ASP D 1 165 ? 17.423 68.621 76.640 1.00 16.25 165 ASP D O 1
ATOM 5642 N N . LYS D 1 166 ? 17.518 67.186 78.384 1.00 16.04 166 LYS D N 1
ATOM 5643 C CA . LYS D 1 166 ? 18.944 67.364 78.672 1.00 15.96 166 LYS D CA 1
ATOM 5644 C C . LYS D 1 166 ? 19.472 65.933 78.696 1.00 16.74 166 LYS D C 1
ATOM 5645 O O . LYS D 1 166 ? 19.751 65.363 79.750 1.00 16.79 166 LYS D O 1
ATOM 5651 N N . PRO D 1 167 ? 19.614 65.336 77.511 1.00 16.22 167 PRO D N 1
ATOM 5652 C CA . PRO D 1 167 ? 20.086 63.962 77.331 1.00 15.91 167 PRO D CA 1
ATOM 5653 C C . PRO D 1 167 ? 21.573 63.724 77.477 1.00 15.64 167 PRO D C 1
ATOM 5654 O O . PRO D 1 167 ? 22.368 64.660 77.519 1.00 14.58 167 PRO D O 1
ATOM 5658 N N . ASP D 1 168 ? 21.931 62.447 77.568 1.00 15.47 168 ASP D N 1
ATOM 5659 C CA . ASP D 1 168 ? 23.329 62.075 77.575 1.00 16.48 168 ASP D CA 1
ATOM 5660 C C . ASP D 1 168 ? 23.446 61.467 76.183 1.00 15.22 168 ASP D C 1
ATOM 5661 O O . ASP D 1 168 ? 22.503 60.839 75.688 1.00 15.07 168 ASP D O 1
ATOM 5666 N N . ILE D 1 169 ? 24.579 61.687 75.537 1.00 13.09 169 ILE D N 1
ATOM 5667 C CA . ILE D 1 169 ? 24.808 61.164 74.204 1.00 13.56 169 ILE D CA 1
ATOM 5668 C C . ILE D 1 169 ? 25.865 60.072 74.326 1.00 13.74 169 ILE D C 1
ATOM 5669 O O . ILE D 1 169 ? 26.947 60.329 74.848 1.00 14.74 169 ILE D O 1
ATOM 5674 N N . TRP D 1 170 ? 25.547 58.859 73.870 1.00 13.05 170 TRP D N 1
ATOM 5675 C CA . TRP D 1 170 ? 26.493 57.739 73.936 1.00 14.35 170 TRP D CA 1
ATOM 5676 C C . TRP D 1 170 ? 27.281 57.604 72.641 1.00 13.77 170 TRP D C 1
ATOM 5677 O O . TRP D 1 170 ? 26.702 57.539 71.554 1.00 12.21 170 TRP D O 1
ATOM 5688 N N . MET D 1 171 ? 28.601 57.531 72.766 1.00 12.18 171 MET D N 1
ATOM 5689 C CA . MET D 1 171 ? 29.466 57.394 71.607 1.00 11.20 171 MET D CA 1
ATOM 5690 C C . MET D 1 171 ? 30.383 56.196 71.803 1.00 12.09 171 MET D C 1
ATOM 5691 O O . MET D 1 171 ? 30.709 55.832 72.934 1.00 10.01 171 MET D O 1
ATOM 5696 N N . ALA D 1 172 ? 30.785 55.570 70.703 1.00 10.87 172 ALA D N 1
ATOM 5697 C CA . ALA D 1 172 ? 31.645 54.406 70.815 1.00 12.88 172 ALA D CA 1
ATOM 5698 C C . ALA D 1 172 ? 32.563 54.237 69.624 1.00 11.69 172 ALA D C 1
ATOM 5699 O O . ALA D 1 172 ? 32.301 54.742 68.533 1.00 11.73 172 ALA D O 1
ATOM 5701 N N . LYS D 1 173 ? 33.654 53.521 69.856 1.00 10.94 173 LYS D N 1
ATOM 5702 C CA . LYS D 1 173 ? 34.624 53.246 68.816 1.00 10.77 173 LYS D CA 1
ATOM 5703 C C . LYS D 1 173 ? 35.251 51.892 69.088 1.00 11.83 173 LYS D C 1
ATOM 5704 O O . LYS D 1 173 ? 35.577 51.574 70.225 1.00 12.43 173 LYS D O 1
ATOM 5710 N N . THR D 1 174 ? 35.381 51.085 68.044 1.00 12.59 174 THR D N 1
ATOM 5711 C CA . THR D 1 174 ? 36.031 49.788 68.166 1.00 14.23 174 THR D CA 1
ATOM 5712 C C . THR D 1 174 ? 37.447 50.149 67.735 1.00 13.98 174 THR D C 1
ATOM 5713 O O . THR D 1 174 ? 37.659 50.681 66.645 1.00 13.36 174 THR D O 1
ATOM 5717 N N . ILE D 1 175 ? 38.400 49.878 68.620 1.00 17.21 175 ILE D N 1
ATOM 5718 C CA . ILE D 1 175 ? 39.790 50.274 68.426 1.00 17.60 175 ILE D CA 1
ATOM 5719 C C . ILE D 1 175 ? 40.809 49.336 67.802 1.00 20.70 175 ILE D C 1
ATOM 5720 O O . ILE D 1 175 ? 41.990 49.683 67.725 1.00 21.33 175 ILE D O 1
ATOM 5725 N N . ILE D 1 176 ? 40.369 48.164 67.363 1.00 20.42 176 ILE D N 1
ATOM 5726 C CA . ILE D 1 176 ? 41.268 47.209 66.729 1.00 20.95 176 ILE D CA 1
ATOM 5727 C C . ILE D 1 176 ? 40.613 46.668 65.460 1.00 20.71 176 ILE D C 1
ATOM 5728 O O . ILE D 1 176 ? 39.408 46.819 65.263 1.00 18.86 176 ILE D O 1
ATOM 5733 N N . PRO D 1 177 ? 41.407 46.033 64.582 1.00 21.15 177 PRO D N 1
ATOM 5734 C CA . PRO D 1 177 ? 40.907 45.467 63.327 1.00 20.96 177 PRO D CA 1
ATOM 5735 C C . PRO D 1 177 ? 39.872 44.375 63.578 1.00 18.67 177 PRO D C 1
ATOM 5736 O O . PRO D 1 177 ? 40.010 43.564 64.484 1.00 17.90 177 PRO D O 1
ATOM 5740 N N . ARG D 1 178 ? 38.831 44.375 62.760 1.00 19.11 178 ARG D N 1
ATOM 5741 C CA . ARG D 1 178 ? 37.778 43.390 62.886 1.00 19.21 178 ARG D CA 1
ATOM 5742 C C . ARG D 1 178 ? 38.274 42.056 62.375 1.00 20.15 178 ARG D C 1
ATOM 5743 O O . ARG D 1 178 ? 38.912 41.985 61.323 1.00 19.99 178 ARG D O 1
ATOM 5751 N N . PRO D 1 179 ? 38.060 40.988 63.155 1.00 21.25 179 PRO D N 1
ATOM 5752 C CA . PRO D 1 179 ? 38.518 39.697 62.671 1.00 23.54 179 PRO D CA 1
ATOM 5753 C C . PRO D 1 179 ? 38.180 39.504 61.208 1.00 27.30 179 PRO D C 1
ATOM 5754 O O . PRO D 1 179 ? 37.038 39.729 60.750 1.00 24.66 179 PRO D O 1
ATOM 5758 N N . ASP D 1 180 ? 39.242 39.196 60.477 1.00 33.28 180 ASP D N 1
ATOM 5759 C CA . ASP D 1 180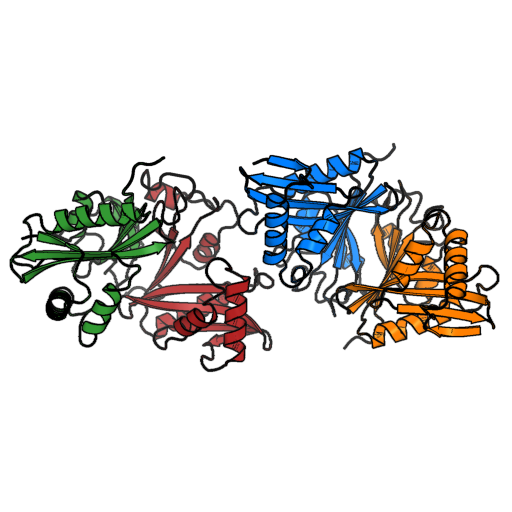 ? 39.271 38.903 59.043 1.00 41.11 180 ASP D CA 1
ATOM 5760 C C . ASP D 1 180 ? 39.118 40.026 58.023 1.00 43.35 180 ASP D C 1
ATOM 5761 O O . ASP D 1 180 ? 39.649 39.816 56.913 1.00 45.99 180 ASP D O 1
#

Foldseek 3Di:
DDKAFDDLPDPVQLVLQLVQCCVVCVVVRPPCSSVVSNVQSDPQKTKMFDDDPHHTFWIKMWHADDDLAEIEIPDTGGRPVPPPPCPRVVNVVVRLVVSVVSVYFKYKYKFKAADPQKQQFPDQCVPCVVVCQVVIDGRHPGCVVVVVVSVKGFPHKAAQPVHHRTIITMIMHGRDDDDD/DDKFFDDLVDPVQLVLVLVQCCVVCVPVRDPCSSVVSNVQSPPQKTKMFDDDVHHTFWIKMWHCDDPLAEIEIPDTDGHPVPPPPCPRVVNVVVVLVVSVVSPYFKYKYKFKAQDPQKQQFPDQCVPCVVVCLVVMDGRNPGCVVVVVVNAKHFPDKDAQPVHHRTIITMIMHGRDDDD/DDKDFDPLVDPVLLVLVLVQCCVVCVVVRDPCSSVVSNVQSPPQKTKMFDADPNHTQWIWMWHCDDPLAEIEIPDTDGHPVCPPPCPRVVNVVVVLVVSVVSPYFKYKYKFKAPPPQKVQFPDQCVPVVVVCLVVIDGRHPGCVVVVVVNPKAFPDKDAQPVHHRTIITMIMHGRDDDD/DDKDFDPLPDPVQLVLQLVQCCVVCVPVHDPCSSVVSVVQSDPQKTKMFDDDPHHTFWIKMWHCDDDLAEIEIPDTGGHPVPPPPCPSVVRVVVRLVVSVVSVYFKYKYKAKAQDPQKQQFPDQCVPCNVVCQVVMDGRNPGCVVVVVVVAKGFPHKDAQPVHHRTIITMIMHTRDDDDD

Nearest PDB structures (foldseek):
  2a4n-assembly1_A  TM=1.002E+00  e=1.217E-38  Enterococcus faecium
  7bxz-assembly1_B  TM=9.842E-01  e=5.104E-37  Enterococcus faecium
  7bxz-assembly1_A  TM=9.888E-01  e=2.597E-35  Enterococcus faecium
  7bxz-assembly2_C-2  TM=9.861E-01  e=5.625E-35  Enterococcus faecium
  5e96-assembly1_A-2  TM=9.619E-01  e=1.946E-29  Enterococcus faecium

B-factor: mean 26.11, std 11.76, range [9.91, 70.71]

Radius of gyration: 33.07 Å; Cα contacts (8 Å, |Δi|>4): 1420; chains: 4; bounding box: 65×97×49 Å

Organism: Enterococcus faecium (NCBI:txid1352)

InterPro domains:
  IPR000182 GNAT domain [PF00583] (16-114)
  IPR000182 GNAT domain [PS51186] (1-176)
  IPR016181 Acyl-CoA N-acyltransferase [SSF55729] (1-176)